Protein AF-0000000077516477 (afdb_homodimer)

Secondary structure (DSSP, 8-state):
--TTSGGGSHHHHHHHHT---------SS----HHHHHHHHHHHHHIIIIIHHHHHHHHHTT---HHHHHHHHHTT-SSTTS-GGGT-----HHHHHHHHHHHHHH-HHHHHHHHHHHHHHHHHHHHS-HHHHHHHHHHHHTTSS-EEEE---TT--S-TT----EEEEETTEEEEEEEEEEEETTTT-SEEEEEEEETTSPSGGGGEEEEEEETT-TTEEEEEEPP-SS-TTS-EEEEEEEEEEE--B--/-GGGSTTSHHHHHHHHHTT--------SS----HHHHHHHHHHHHHIIIIIHHHHHHHHHTT---HHHHHHHHHTT-SSTTS-GGGT-----HHHHHHHHHHHHHH-HHHHHHHHHHHHHHHHHHHHS-HHHHHHHHHHHHTTSS-EEEE---TT--S-TT----EEEEETTEEEEEEEEEEEETTTT-SEEEEEEEETTSPSGGGGEEEEEEETT-TTEEEEEEPP-SS-TTS-EEEEEEEEEEE--B--

pLDDT: mean 80.36, std 23.11, range [19.2, 98.5]

Solvent-accessible surface area (backbone atoms only — not comparable to full-atom values): 25625 Å² total; per-residue (Å²): 136,79,86,77,71,74,83,67,62,74,67,57,60,66,63,55,77,68,60,87,76,79,75,73,67,84,54,92,63,78,62,64,23,29,60,47,46,35,48,35,43,54,28,36,52,45,12,58,69,69,29,38,83,44,36,66,59,26,42,75,68,47,37,60,63,56,70,57,42,32,57,40,12,75,74,34,60,23,14,34,60,20,59,54,92,40,50,20,54,59,43,50,66,68,50,44,51,49,30,43,53,31,28,29,73,19,30,35,42,49,30,51,50,49,50,49,27,26,49,49,44,33,49,39,65,70,48,29,51,70,69,54,30,66,70,46,34,47,43,31,13,32,38,76,38,32,44,22,62,36,71,47,39,81,77,60,53,95,60,33,47,56,64,73,24,31,30,39,83,50,95,78,29,28,39,26,38,38,52,32,29,72,21,52,34,40,94,71,32,43,36,33,44,33,55,29,21,38,67,87,39,55,77,46,15,82,14,30,39,36,33,59,43,52,67,83,40,72,36,53,48,69,54,67,76,57,90,64,99,58,50,35,27,42,44,20,18,38,35,39,33,51,71,18,73,41,66,53,64,38,84,132,82,82,73,68,76,76,65,61,71,67,58,59,65,57,55,72,59,55,76,60,68,80,74,66,82,52,93,62,74,58,64,25,29,62,46,46,35,48,36,44,53,28,35,54,44,12,58,69,68,29,37,82,43,36,66,58,26,42,75,68,45,37,60,62,56,69,57,41,30,55,40,12,75,74,36,60,23,14,32,60,19,60,53,91,40,52,20,55,60,42,51,66,66,50,45,50,48,30,42,52,31,28,28,73,18,31,35,43,48,29,50,50,49,52,48,28,26,49,50,44,33,50,40,64,71,50,30,49,70,68,55,31,68,69,44,34,46,42,31,15,30,38,74,38,33,43,24,62,38,71,46,38,81,77,61,54,94,61,32,47,56,64,73,22,30,30,37,82,51,95,79,30,28,39,26,38,39,52,32,29,73,21,52,34,40,93,70,32,43,36,34,44,32,54,30,21,39,66,87,39,54,78,46,15,80,14,32,41,36,33,59,44,52,66,81,41,71,37,53,48,70,53,66,76,56,89,61,101,58,51,37,27,43,43,18,18,37,35,40,32,50,72,18,72,40,65,54,64,38,88

Foldseek 3Di:
DPPPPDPPPPLPVVVPVVDDDDPPPVDPPVCCDVVLVVLLVVLLVLLVPLFQVCQVVCWVVLAQCLVSLLVVLVVQLQAACADPVLSHVNDDVVSNVSSLVSNVVSPVLNSVQSVQSNVVLRLCRPQADPVSSNVPNNCSSSSVAGEKEFQAAPPCPPPVQDDPWEWEDDPQWTFTFGKTWFIWQPPNHFKYWHKHFYPPADGGDRRIFIAIDGPPFPQKDWADWDDDPGSSNTTITMIGGGRTIGRGGRD/DPPPPPPPPVLPVVVVVCPVVPPPPPDVPVCCDVVLVVLLVVLLVLLVPLFQVCQVVCWVVLAQCLVSLLVVLSVQLLAACADPVLSHVNDDVVSNVSSLVSNVVNPVLNSVQSVQLNVVLRLCRPQADPVSSNVPNNCSSSSVAGEKEFQAAPPCPPPVQDDPWEWEDDPQWTFTFGKTWFIWQPPNHFKYWHKHFYPPADGGPRRIFIAIDGPPFPQKDWADWDDDPGSSNTTITMIGGGRTIGRGGRD

Sequence (502 aa):
MAQGVASNLFRAAFRTQLRNSHSYCIRPSLDLDADMVEVQKVAHEFAKKEMYPHMAEWDQKEHFPTDMMRKAGELGFGAIYCKPEHGGSDLTRLHASVIFEQLAAGCCSTAAYMSIHNMCAWMLDTYASEQLKEKFLPRIATFEDLCSYCLTEPDAGSDAANLRTTARKEKDYYVVNGSKAFISGAGASKHYVVMVRRDDGQPGAKGIFCLLIHDGMQGFSQGKKEQKLGWNTQPTRILTFEDLKVVTIFLMAQGVASNLFRAAFRTQLRNSHSYCIRPSLDLDADMVEVQKVAHEFAKKEMYPHMAEWDQKEHFPTDMMRKAGELGFGAIYCKPEHGGSDLTRLHASVIFEQLAAGCCSTAAYMSIHNMCAWMLDTYASEQLKEKFLPRIATFEDLCSYCLTEPDAGSDAANLRTTARKEKDYYVVNGSKAFISGAGASKHYVVMVRRDDGQPGAKGIFCLLIHDGMQGFSQGKKEQKLGWNTQPTRILTFEDLKVVTIFL

Organism: NCBI:txid2777116

Radius of gyration: 23.09 Å; Cα contacts (8 Å, |Δi|>4): 1021; chains: 2; bounding box: 91×68×52 Å

Structure (mmCIF, N/CA/C/O backbone):
data_AF-0000000077516477-model_v1
#
loop_
_entity.id
_entity.type
_entity.pdbx_description
1 polymer 'Isobutyryl-CoA dehydrogenase, mitochondrial'
#
loop_
_atom_site.group_PDB
_atom_site.id
_atom_site.type_symbol
_atom_site.label_atom_id
_atom_site.label_alt_id
_atom_site.label_comp_id
_atom_site.label_asym_id
_atom_site.label_entity_id
_atom_site.label_seq_id
_atom_site.pdbx_PDB_ins_code
_atom_site.Cartn_x
_atom_site.Cartn_y
_atom_site.Cartn_z
_atom_site.occupancy
_atom_site.B_iso_or_equiv
_atom_site.auth_seq_id
_atom_site.auth_comp_id
_atom_site.auth_asym_id
_atom_site.auth_atom_id
_atom_site.pdbx_PDB_model_num
ATOM 1 N N . MET A 1 1 ? 46.688 -10.867 -16.094 1 20.59 1 MET A N 1
ATOM 2 C CA . MET A 1 1 ? 46.531 -11.727 -14.93 1 20.59 1 MET A CA 1
ATOM 3 C C . MET A 1 1 ? 45.875 -10.969 -13.773 1 20.59 1 MET A C 1
ATOM 5 O O . MET A 1 1 ? 45.125 -11.547 -12.992 1 20.59 1 MET A O 1
ATOM 9 N N . ALA A 1 2 ? 46.375 -9.797 -13.367 1 20.27 2 ALA A N 1
ATOM 10 C CA . ALA A 1 2 ? 46.438 -9.117 -12.078 1 20.27 2 ALA A CA 1
ATOM 11 C C . ALA A 1 2 ? 45.094 -8.453 -11.758 1 20.27 2 ALA A C 1
ATOM 13 O O . ALA A 1 2 ? 44.906 -7.91 -10.664 1 20.27 2 ALA A O 1
ATOM 14 N N . GLN A 1 3 ? 44.344 -8.039 -12.727 1 21.38 3 GLN A N 1
ATOM 15 C CA . GLN A 1 3 ? 43.406 -6.934 -12.633 1 21.38 3 GLN A CA 1
ATOM 16 C C . GLN A 1 3 ? 42.156 -7.352 -11.867 1 21.38 3 GLN A C 1
ATOM 18 O O . GLN A 1 3 ? 41.156 -6.617 -11.844 1 21.38 3 GLN A O 1
ATOM 23 N N . GLY A 1 4 ? 41.969 -8.617 -11.359 1 20.66 4 GLY A N 1
ATOM 24 C CA . GLY A 1 4 ? 40.844 -9.375 -10.828 1 20.66 4 GLY A CA 1
ATOM 25 C C . GLY A 1 4 ? 40.344 -8.844 -9.5 1 20.66 4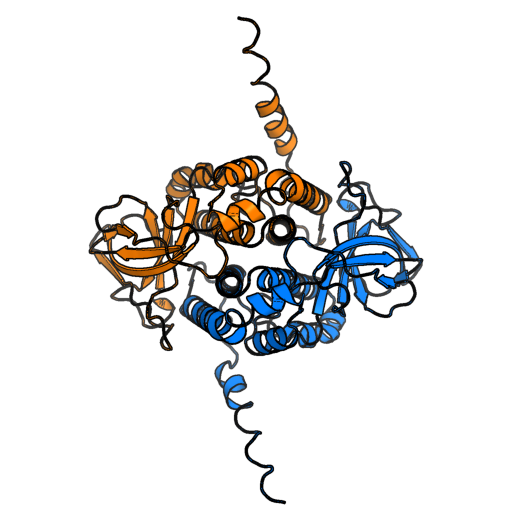 GLY A C 1
ATOM 26 O O . GLY A 1 4 ? 39.375 -9.375 -8.938 1 20.66 4 GLY A O 1
ATOM 27 N N . VAL A 1 5 ? 41.156 -8.102 -8.641 1 24.86 5 VAL A N 1
ATOM 28 C CA . VAL A 1 5 ? 41.031 -7.988 -7.191 1 24.86 5 VAL A CA 1
ATOM 29 C C . VAL A 1 5 ? 39.906 -7.035 -6.824 1 24.86 5 VAL A C 1
ATOM 31 O O . VAL A 1 5 ? 39.469 -6.988 -5.668 1 24.86 5 VAL A O 1
ATOM 34 N N . ALA A 1 6 ? 39.656 -6.008 -7.527 1 22.89 6 ALA A N 1
ATOM 35 C CA . ALA A 1 6 ? 39.062 -4.797 -6.98 1 22.89 6 ALA A CA 1
ATOM 36 C C . ALA A 1 6 ? 37.562 -5.004 -6.711 1 22.89 6 ALA A C 1
ATOM 38 O O . ALA A 1 6 ? 36.938 -4.238 -5.965 1 22.89 6 ALA A O 1
ATOM 39 N N . SER A 1 7 ? 36.875 -5.844 -7.445 1 22.83 7 SER A N 1
ATOM 40 C CA . SER A 1 7 ? 35.438 -5.781 -7.531 1 22.83 7 SER A CA 1
ATOM 41 C C . SER A 1 7 ? 34.781 -6.289 -6.246 1 22.83 7 SER A C 1
ATOM 43 O O . SER A 1 7 ? 33.562 -6.156 -6.066 1 22.83 7 SER A O 1
ATOM 45 N N . ASN A 1 8 ? 35.469 -7.02 -5.273 1 22.89 8 ASN A N 1
ATOM 46 C CA . ASN A 1 8 ? 34.969 -7.867 -4.199 1 22.89 8 ASN A CA 1
ATOM 47 C C . ASN A 1 8 ? 34.594 -7.043 -2.969 1 22.89 8 ASN A C 1
ATOM 49 O O . ASN A 1 8 ? 33.906 -7.543 -2.061 1 22.89 8 ASN A O 1
ATOM 53 N N . LEU A 1 9 ? 35.219 -5.922 -2.664 1 23.38 9 LEU A N 1
ATOM 54 C CA . LEU A 1 9 ? 35.281 -5.297 -1.347 1 23.38 9 LEU A CA 1
ATOM 55 C C . LEU A 1 9 ? 33.969 -4.602 -1.024 1 23.38 9 LEU A C 1
ATOM 57 O O . LEU A 1 9 ? 33.594 -4.461 0.146 1 23.38 9 LEU A O 1
ATOM 61 N N . PHE A 1 10 ? 33.344 -3.992 -1.961 1 21.38 10 PHE A N 1
ATOM 62 C CA . PHE A 1 10 ? 32.219 -3.104 -1.627 1 21.38 10 PHE A CA 1
ATOM 63 C C . PHE A 1 10 ? 31.016 -3.9 -1.15 1 21.38 10 PHE A C 1
ATOM 65 O O . PHE A 1 10 ? 30.062 -3.332 -0.617 1 21.38 10 PHE A O 1
ATOM 72 N N . ARG A 1 11 ? 30.781 -5.188 -1.376 1 25.88 11 ARG A N 1
ATOM 73 C CA . ARG A 1 11 ? 29.672 -6.055 -0.97 1 25.88 11 ARG A CA 1
ATOM 74 C C . ARG A 1 11 ? 29.688 -6.277 0.538 1 25.88 11 ARG A C 1
ATOM 76 O O . ARG A 1 11 ? 28.625 -6.461 1.148 1 25.88 11 ARG A O 1
ATOM 83 N N . ALA A 1 12 ? 30.812 -6.449 1.175 1 25.69 12 ALA A N 1
ATOM 84 C CA . ALA A 1 12 ? 31.016 -6.883 2.557 1 25.69 12 ALA A CA 1
ATOM 85 C C . ALA A 1 12 ? 30.578 -5.797 3.539 1 25.69 12 ALA A C 1
ATOM 87 O O . ALA A 1 12 ? 30 -6.094 4.582 1 25.69 12 ALA A O 1
ATOM 88 N N . ALA A 1 13 ? 30.891 -4.555 3.266 1 24.06 13 ALA A N 1
ATOM 89 C CA . ALA A 1 13 ? 30.75 -3.5 4.266 1 24.06 13 ALA A CA 1
ATOM 90 C C . ALA A 1 13 ? 29.297 -3.148 4.492 1 24.06 13 ALA A C 1
ATOM 92 O O . ALA A 1 13 ? 28.891 -2.828 5.617 1 24.06 13 ALA A O 1
ATOM 93 N N . PHE A 1 14 ? 28.453 -3.145 3.453 1 25.59 14 PHE A N 1
ATOM 94 C CA . PHE A 1 14 ? 27.062 -2.76 3.674 1 25.59 14 PHE A CA 1
ATOM 95 C C . PHE A 1 14 ? 26.312 -3.854 4.418 1 25.59 14 PHE A C 1
ATOM 97 O O . PHE A 1 14 ? 25.344 -3.574 5.133 1 25.59 14 PHE A O 1
ATOM 104 N N . ARG A 1 15 ? 26.609 -5.152 4.402 1 28.39 15 ARG A N 1
ATOM 105 C CA . ARG A 1 15 ? 26.062 -6.262 5.176 1 28.39 15 ARG A CA 1
ATOM 106 C C . ARG A 1 15 ? 26.328 -6.074 6.668 1 28.39 15 ARG A C 1
ATOM 108 O O . ARG A 1 15 ? 25.516 -6.504 7.5 1 28.39 15 ARG A O 1
ATOM 115 N N . THR A 1 16 ? 27.531 -5.695 7.059 1 27.12 16 THR A N 1
ATOM 116 C CA . THR A 1 16 ? 27.938 -5.672 8.461 1 27.12 16 THR A CA 1
ATOM 117 C C . THR A 1 16 ? 27.172 -4.609 9.234 1 27.12 16 THR A C 1
ATOM 119 O O . THR A 1 16 ? 26.875 -4.789 10.414 1 27.12 16 THR A O 1
ATOM 122 N N . GLN A 1 17 ? 27.125 -3.324 8.656 1 26.19 17 GLN A N 1
ATOM 123 C CA . GLN A 1 17 ? 26.641 -2.285 9.555 1 26.19 17 GLN A CA 1
ATOM 124 C C . GLN A 1 17 ? 25.141 -2.438 9.805 1 26.19 17 GLN A C 1
ATOM 126 O O . GLN A 1 17 ? 24.562 -1.713 10.617 1 26.19 17 GLN A O 1
ATOM 131 N N . LEU A 1 18 ? 24.469 -3.076 8.789 1 28.78 18 LEU A N 1
ATOM 132 C CA . LEU A 1 18 ? 23.094 -3.357 9.188 1 28.78 18 LEU A CA 1
ATOM 133 C C . LEU A 1 18 ? 23.047 -4.422 10.273 1 28.78 18 LEU A C 1
ATOM 135 O O . LEU A 1 18 ? 22.125 -5.23 10.32 1 28.78 18 LEU A O 1
ATOM 139 N N . ARG A 1 19 ? 24.172 -4.883 10.914 1 25.25 19 ARG A N 1
ATOM 140 C CA . ARG A 1 19 ? 24.219 -5.867 11.984 1 25.25 19 ARG A CA 1
ATOM 141 C C . ARG A 1 19 ? 22.984 -5.781 12.867 1 25.25 19 ARG A C 1
ATOM 143 O O . ARG A 1 19 ? 22.312 -4.746 12.906 1 25.25 19 ARG A O 1
ATOM 150 N N . ASN A 1 20 ? 22.766 -6.852 13.93 1 23.5 20 ASN A N 1
ATOM 151 C CA . ASN A 1 20 ? 21.828 -7.801 14.523 1 23.5 20 ASN A CA 1
ATOM 152 C C . ASN A 1 20 ? 20.781 -7.098 15.375 1 23.5 20 ASN A C 1
ATOM 154 O O . ASN A 1 20 ? 19.578 -7.359 15.227 1 23.5 20 ASN A O 1
ATOM 158 N N . SER A 1 21 ? 20.984 -6.906 16.859 1 23.55 21 SER A N 1
ATOM 159 C CA . SER A 1 21 ? 20.328 -7.523 18 1 23.55 21 SER A CA 1
ATOM 160 C C . SER A 1 21 ? 19.031 -6.797 18.359 1 23.55 21 SER A C 1
ATOM 162 O O . SER A 1 21 ? 18.312 -7.203 19.266 1 23.55 21 SER A O 1
ATOM 164 N N . HIS A 1 22 ? 18.984 -5.465 18.297 1 22.66 22 HIS A N 1
ATOM 165 C CA . HIS A 1 22 ? 18.078 -4.891 19.297 1 22.66 22 HIS A CA 1
ATOM 166 C C . HIS A 1 22 ? 16.625 -5.211 18.953 1 22.66 22 HIS A C 1
ATOM 168 O O . HIS A 1 22 ? 16.172 -4.98 17.828 1 22.66 22 HIS A O 1
ATOM 174 N N . SER A 1 23 ? 16.062 -6.32 19.469 1 23.2 23 SER A N 1
ATOM 175 C CA . SER A 1 23 ? 14.688 -6.766 19.609 1 23.2 23 SER A CA 1
ATOM 176 C C . SER A 1 23 ? 13.734 -5.586 19.781 1 23.2 23 SER A C 1
ATOM 178 O O . SER A 1 23 ? 13.688 -4.969 20.844 1 23.2 23 SER A O 1
ATOM 180 N N . TYR A 1 24 ? 13.75 -4.68 18.938 1 25.34 24 TYR A N 1
ATOM 181 C CA . TYR A 1 24 ? 12.93 -3.49 19.141 1 25.34 24 TYR A CA 1
ATOM 182 C C . TYR A 1 24 ? 11.477 -3.871 19.391 1 25.34 24 TYR A C 1
ATOM 184 O O . TYR A 1 24 ? 10.773 -4.309 18.484 1 25.34 24 TYR A O 1
ATOM 192 N N . CYS A 1 25 ? 11.188 -4.609 20.5 1 23.08 25 CYS A N 1
ATOM 193 C CA . CYS A 1 25 ? 9.844 -4.68 21.062 1 23.08 25 CYS A CA 1
ATOM 194 C C . CYS A 1 25 ? 9.086 -3.375 20.844 1 23.08 25 CYS A C 1
ATOM 196 O O . CYS A 1 25 ? 9.625 -2.295 21.094 1 23.08 25 CYS A O 1
ATOM 198 N N . ILE A 1 26 ? 8.164 -3.482 20.031 1 26.73 26 ILE A N 1
ATOM 199 C CA . ILE A 1 26 ? 7.246 -2.383 19.734 1 26.73 26 ILE A CA 1
ATOM 200 C C . ILE A 1 26 ? 6.824 -1.698 21.031 1 26.73 26 ILE A C 1
ATOM 202 O O . ILE A 1 26 ? 6.105 -2.283 21.844 1 26.73 26 ILE A O 1
ATOM 206 N N . ARG A 1 27 ? 7.633 -1.222 21.891 1 29.73 27 ARG A N 1
ATOM 207 C CA . ARG A 1 27 ? 7.121 -0.396 22.984 1 29.73 27 ARG A CA 1
ATOM 208 C C . ARG A 1 27 ? 6.102 0.618 22.469 1 29.73 27 ARG A C 1
ATO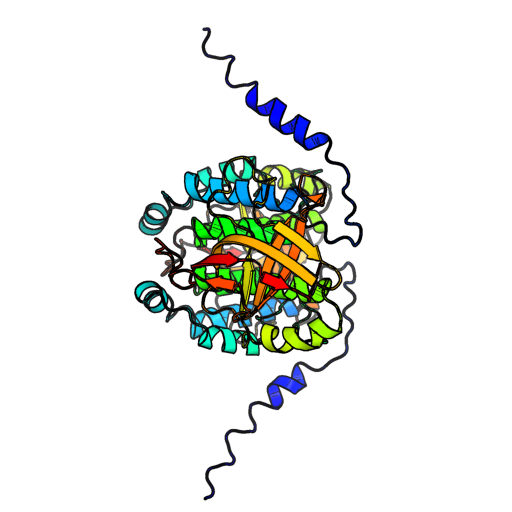M 210 O O . ARG A 1 27 ? 6.277 1.191 21.391 1 29.73 27 ARG A O 1
ATOM 217 N N . PRO A 1 28 ? 4.953 0.794 23.047 1 31.58 28 PRO A N 1
ATOM 218 C CA . PRO A 1 28 ? 3.809 1.685 22.828 1 31.58 28 PRO A CA 1
ATOM 219 C C . PRO A 1 28 ? 4.223 3.049 22.281 1 31.58 28 PRO A C 1
ATOM 221 O O . PRO A 1 28 ? 3.381 3.939 22.141 1 31.58 28 PRO A O 1
ATOM 224 N N . SER A 1 29 ? 5.469 3.463 22.484 1 33.97 29 SER A N 1
ATOM 225 C CA . SER A 1 29 ? 5.938 4.746 21.969 1 33.97 29 SER A CA 1
ATOM 226 C C . SER A 1 29 ? 6.004 4.734 20.438 1 33.97 29 SER A C 1
ATOM 228 O O . SER A 1 29 ? 6.66 3.877 19.859 1 33.97 29 SER A O 1
ATOM 230 N N . LEU A 1 30 ? 5.004 4.914 19.656 1 41.09 30 LEU A N 1
ATOM 231 C CA . LEU A 1 30 ? 5.07 5.156 18.219 1 41.09 30 LEU A CA 1
ATOM 232 C C . LEU A 1 30 ? 6.453 5.656 17.812 1 41.09 30 LEU A C 1
ATOM 234 O O . LEU A 1 30 ? 6.734 6.852 17.906 1 41.09 30 LEU A O 1
ATOM 238 N N . ASP A 1 31 ? 7.461 5.129 18.094 1 40.31 31 ASP A N 1
ATOM 239 C CA . ASP A 1 31 ? 8.836 5.395 17.688 1 40.31 31 ASP A CA 1
ATOM 240 C C . ASP A 1 31 ? 8.945 5.539 16.172 1 40.31 31 ASP A C 1
ATOM 242 O O . ASP A 1 31 ? 9.352 4.602 15.484 1 40.31 31 ASP A O 1
ATOM 246 N N . LEU A 1 32 ? 7.914 6.008 15.492 1 50.44 32 LEU A N 1
ATOM 247 C CA . LEU A 1 32 ? 8.188 6.535 14.164 1 50.44 32 LEU A CA 1
ATOM 248 C C . LEU A 1 32 ? 9.609 7.09 14.078 1 50.44 32 LEU A C 1
ATOM 250 O O . LEU A 1 32 ? 9.836 8.258 14.391 1 50.44 32 LEU A O 1
ATOM 254 N N . ASP A 1 33 ? 10.617 6.223 14.594 1 53.38 33 ASP A N 1
ATOM 255 C CA . ASP A 1 33 ? 12.023 6.379 14.945 1 53.38 33 ASP A CA 1
ATOM 256 C C . ASP A 1 33 ? 12.852 6.816 13.734 1 53.38 33 ASP A C 1
ATOM 258 O O . ASP A 1 33 ? 12.336 6.887 12.617 1 53.38 33 ASP A O 1
ATOM 262 N N . ALA A 1 34 ? 14 7.324 14.016 1 59.09 34 ALA A N 1
ATOM 263 C CA . ALA A 1 34 ? 15.148 7.586 13.148 1 59.09 34 ALA A CA 1
ATOM 264 C C . ALA A 1 34 ? 15.188 6.605 11.984 1 59.09 34 ALA A C 1
ATOM 266 O O . ALA A 1 34 ? 15.547 6.977 10.859 1 59.09 34 ALA A O 1
ATOM 267 N N . ASP A 1 35 ? 14.461 5.637 12.227 1 72.69 35 ASP A N 1
ATOM 268 C CA . ASP A 1 35 ? 14.484 4.586 11.211 1 72.69 35 ASP A CA 1
ATOM 269 C C . ASP A 1 35 ? 13.508 4.891 10.078 1 72.69 35 ASP A C 1
ATOM 271 O O . ASP A 1 35 ? 13.812 4.66 8.906 1 72.69 35 ASP A O 1
ATOM 275 N N . MET A 1 36 ? 12.43 5.656 10.367 1 79.5 36 MET A N 1
ATOM 276 C CA . MET A 1 36 ? 11.438 5.973 9.344 1 79.5 36 MET A CA 1
ATOM 277 C C . MET A 1 36 ? 11.969 7.008 8.367 1 79.5 36 MET A C 1
ATOM 279 O O . MET A 1 36 ? 11.82 6.859 7.152 1 79.5 36 MET A O 1
ATOM 283 N N . VAL A 1 37 ? 12.547 7.973 8.93 1 75.75 37 VAL A N 1
ATOM 284 C CA . VAL A 1 37 ? 13.086 9.047 8.102 1 75.75 37 VAL A CA 1
ATOM 285 C C . VAL A 1 37 ? 14.188 8.5 7.199 1 75.75 37 VAL A C 1
ATOM 287 O O . VAL A 1 37 ? 14.258 8.844 6.02 1 75.75 37 VAL A O 1
ATOM 290 N N . GLU A 1 38 ? 15.031 7.727 7.766 1 80.19 38 GLU A N 1
ATOM 291 C CA . GLU A 1 38 ? 16.125 7.145 6.984 1 80.19 38 GLU A CA 1
ATOM 292 C C . GLU A 1 38 ? 15.586 6.277 5.852 1 80.19 38 GLU A C 1
ATOM 294 O O . GLU A 1 38 ? 16.062 6.367 4.715 1 80.19 38 GLU A O 1
ATOM 299 N N . VAL A 1 39 ? 14.672 5.488 6.133 1 85.88 39 VAL A N 1
ATOM 300 C CA . VAL A 1 39 ? 14.117 4.598 5.121 1 85.88 39 VAL A CA 1
ATOM 301 C C . VAL A 1 39 ? 13.414 5.414 4.039 1 85.88 39 VAL A C 1
ATOM 303 O O . VAL A 1 39 ? 13.5 5.082 2.852 1 85.88 39 VAL A O 1
ATOM 306 N N . GLN A 1 40 ? 12.734 6.41 4.441 1 86.25 40 GLN A N 1
ATOM 307 C CA . GLN A 1 40 ? 12.078 7.297 3.48 1 86.25 40 GLN A CA 1
ATOM 308 C C . GLN A 1 40 ? 13.102 7.906 2.52 1 86.25 40 GLN A C 1
ATOM 310 O O . GLN A 1 40 ? 12.867 7.953 1.31 1 86.25 40 GLN A O 1
ATOM 315 N N . LYS A 1 41 ? 14.141 8.344 3.031 1 84.31 41 LYS A N 1
ATOM 316 C CA . LYS A 1 41 ? 15.18 8.969 2.221 1 84.31 41 LYS A CA 1
ATOM 317 C C . LYS A 1 41 ? 15.773 7.973 1.224 1 84.31 41 LYS A C 1
ATOM 319 O O . LYS A 1 41 ? 15.984 8.312 0.056 1 84.31 41 LYS A O 1
ATOM 324 N N . VAL A 1 42 ? 16.094 6.887 1.725 1 89.69 42 VAL A N 1
ATOM 325 C CA . VAL A 1 42 ? 16.672 5.855 0.864 1 89.69 42 VAL A CA 1
ATOM 326 C C . VAL A 1 42 ? 15.703 5.543 -0.276 1 89.69 42 VAL A C 1
ATOM 328 O O . VAL A 1 42 ? 16.109 5.465 -1.438 1 89.69 42 VAL A O 1
ATOM 331 N N . ALA A 1 43 ? 14.461 5.426 0.065 1 93.06 43 ALA A N 1
ATOM 332 C CA . ALA A 1 43 ? 13.453 5.129 -0.948 1 93.06 43 ALA A CA 1
ATOM 333 C C . ALA A 1 43 ? 13.312 6.285 -1.937 1 93.06 43 ALA A C 1
ATOM 335 O O . ALA A 1 43 ? 13.195 6.062 -3.145 1 93.06 43 ALA A O 1
ATOM 336 N N . HIS A 1 44 ? 13.328 7.469 -1.429 1 89.12 44 HIS A N 1
ATOM 337 C CA . HIS A 1 44 ? 13.227 8.648 -2.275 1 89.12 44 HIS A CA 1
ATOM 338 C C . HIS A 1 44 ? 14.391 8.719 -3.26 1 89.12 44 HIS A C 1
ATOM 340 O O . HIS A 1 44 ? 14.188 8.938 -4.457 1 89.12 44 HIS A O 1
ATOM 346 N N . GLU A 1 45 ? 15.562 8.594 -2.74 1 90.62 45 GLU A N 1
ATOM 347 C CA . GLU A 1 45 ? 16.75 8.664 -3.584 1 90.62 45 GLU A CA 1
ATOM 348 C C . GLU A 1 45 ? 16.766 7.539 -4.617 1 90.62 45 GLU A C 1
ATOM 350 O O . GLU A 1 45 ? 17.141 7.754 -5.77 1 90.62 45 GLU A O 1
ATOM 355 N N . PHE A 1 46 ? 16.422 6.402 -4.207 1 95.12 46 PHE A N 1
ATOM 356 C CA . PHE A 1 46 ? 16.344 5.277 -5.129 1 95.12 46 PHE A CA 1
ATOM 357 C C . PHE A 1 46 ? 15.352 5.57 -6.25 1 95.12 46 PHE A C 1
ATOM 359 O O . PHE A 1 46 ? 15.664 5.363 -7.426 1 95.12 46 PHE A O 1
ATOM 366 N N . ALA A 1 47 ? 14.164 6.074 -5.891 1 93.25 47 ALA A N 1
ATOM 367 C CA . ALA A 1 47 ? 13.133 6.395 -6.875 1 93.25 47 ALA A CA 1
ATOM 368 C C . ALA A 1 47 ? 13.625 7.445 -7.863 1 93.25 47 ALA A C 1
ATOM 370 O O . ALA A 1 47 ? 13.43 7.309 -9.078 1 93.25 47 ALA A O 1
ATOM 371 N N . LYS A 1 48 ? 14.227 8.398 -7.352 1 90 48 LYS A N 1
ATOM 372 C CA . LYS A 1 48 ? 14.727 9.508 -8.148 1 90 48 LYS A CA 1
ATOM 373 C C . LYS A 1 48 ? 15.805 9.055 -9.125 1 90 48 LYS A C 1
ATOM 375 O O . LYS A 1 48 ? 15.836 9.492 -10.281 1 90 48 LYS A O 1
ATOM 380 N N . LYS A 1 49 ? 16.641 8.148 -8.703 1 94.56 49 LYS A N 1
ATOM 381 C CA . LYS A 1 49 ? 17.812 7.77 -9.484 1 94.56 49 LYS A CA 1
ATOM 382 C C . LYS A 1 49 ? 17.516 6.57 -10.383 1 94.56 49 LYS A C 1
ATOM 384 O O . LYS A 1 49 ? 17.938 6.527 -11.539 1 94.56 49 LYS A O 1
ATOM 389 N N . GLU A 1 50 ? 16.734 5.633 -9.852 1 97.12 50 GLU A N 1
ATOM 390 C CA . GLU A 1 50 ? 16.641 4.344 -10.523 1 97.12 50 GLU A CA 1
ATOM 391 C C . GLU A 1 50 ? 15.297 4.184 -11.227 1 97.12 50 GLU A C 1
ATOM 393 O O . GLU A 1 50 ? 15.141 3.324 -12.094 1 97.12 50 GLU A O 1
ATOM 398 N N . MET A 1 51 ? 14.336 5.016 -10.867 1 95.12 51 MET A N 1
ATOM 399 C CA . MET A 1 51 ? 13 4.816 -11.414 1 95.12 51 MET A CA 1
ATOM 400 C C . MET A 1 51 ? 12.578 6.008 -12.273 1 95.12 51 MET A C 1
ATOM 402 O O . MET A 1 51 ? 12.383 5.867 -13.477 1 95.12 51 MET A O 1
ATOM 406 N N . TYR A 1 52 ? 12.617 7.102 -11.766 1 90.12 52 TYR A N 1
ATOM 407 C CA . TYR A 1 52 ? 12.039 8.312 -12.344 1 90.12 52 TYR A CA 1
ATOM 408 C C . TYR A 1 52 ? 12.594 8.57 -13.742 1 90.12 52 TYR A C 1
ATOM 410 O O . TYR A 1 52 ? 11.836 8.812 -14.688 1 90.12 52 TYR A O 1
ATOM 418 N N . PRO A 1 53 ? 13.906 8.477 -13.945 1 93.06 53 PRO A N 1
ATOM 419 C CA . PRO A 1 53 ? 14.453 8.797 -15.266 1 93.06 53 PRO A CA 1
ATOM 420 C C . PRO A 1 53 ? 14.023 7.805 -16.344 1 93.06 53 PRO A C 1
ATOM 422 O O . PRO A 1 53 ? 14.125 8.102 -17.531 1 93.06 53 PRO A O 1
ATOM 425 N N . HIS A 1 54 ? 13.516 6.684 -15.906 1 94.38 54 HIS A N 1
ATOM 426 C CA . HIS A 1 54 ? 13.289 5.605 -16.859 1 94.38 54 HIS A CA 1
ATOM 427 C C . HIS A 1 54 ? 11.797 5.324 -17.031 1 94.38 54 HIS A C 1
ATOM 429 O O . HIS A 1 54 ? 11.391 4.633 -17.969 1 94.38 54 HIS A O 1
ATOM 435 N N . MET A 1 55 ? 11.023 5.887 -16.219 1 88.38 55 MET A N 1
ATOM 436 C CA . MET A 1 55 ? 9.617 5.496 -16.109 1 88.38 55 MET A CA 1
ATOM 437 C C . MET A 1 55 ? 8.883 5.738 -17.422 1 88.38 55 MET A C 1
ATOM 439 O O . MET A 1 55 ? 8.039 4.934 -17.812 1 88.38 55 MET A O 1
ATOM 443 N N . ALA A 1 56 ? 9.102 6.809 -18.078 1 85.56 56 ALA A N 1
ATOM 444 C CA . ALA A 1 56 ? 8.43 7.121 -19.344 1 85.56 56 ALA A CA 1
ATOM 445 C C . ALA A 1 56 ? 8.758 6.074 -20.406 1 85.56 56 ALA A C 1
ATOM 447 O O . ALA A 1 56 ? 7.859 5.609 -21.109 1 85.56 56 ALA A O 1
ATOM 448 N N . GLU A 1 57 ? 10 5.793 -20.484 1 90.69 57 GLU A N 1
ATOM 449 C CA . GLU A 1 57 ? 10.43 4.781 -21.453 1 90.69 57 GLU A CA 1
ATOM 450 C C . GLU A 1 57 ? 9.844 3.414 -21.109 1 90.69 57 GLU A C 1
ATOM 452 O O . GLU A 1 57 ? 9.438 2.666 -22 1 90.69 57 GLU A O 1
ATOM 457 N N . TRP A 1 58 ? 9.867 3.041 -19.844 1 91.81 58 TRP A N 1
ATOM 458 C CA . TRP A 1 58 ? 9.281 1.776 -19.422 1 91.81 58 TRP A CA 1
ATOM 459 C C . TRP A 1 58 ? 7.82 1.681 -19.859 1 91.81 58 TRP A C 1
ATOM 461 O O . TRP A 1 58 ? 7.375 0.634 -20.328 1 91.81 58 TRP A O 1
ATOM 471 N N . ASP A 1 59 ? 7.109 2.729 -19.672 1 83.56 59 ASP A N 1
ATOM 472 C CA . ASP A 1 59 ? 5.691 2.754 -20.016 1 83.56 59 ASP A CA 1
ATOM 473 C C . ASP A 1 59 ? 5.492 2.617 -21.531 1 83.56 59 ASP A C 1
ATOM 475 O O . ASP A 1 59 ? 4.66 1.826 -21.984 1 83.56 59 ASP A O 1
ATOM 479 N N . GLN A 1 60 ? 6.215 3.391 -22.25 1 84.88 60 GLN A N 1
ATOM 480 C CA . GLN A 1 60 ? 6.105 3.393 -23.703 1 84.88 60 GLN A CA 1
ATOM 481 C C . GLN A 1 60 ? 6.43 2.018 -24.281 1 84.88 60 GLN A C 1
ATOM 483 O O . GLN A 1 60 ? 5.742 1.542 -25.203 1 84.88 60 GLN A O 1
ATOM 488 N N . LYS A 1 61 ? 7.43 1.364 -23.766 1 90.75 61 LYS A N 1
ATOM 489 C CA . LYS A 1 61 ? 7.895 0.087 -24.297 1 90.75 61 LYS A CA 1
ATOM 490 C C . LYS A 1 61 ? 7.246 -1.084 -23.562 1 90.75 61 LYS A C 1
ATOM 492 O O . LYS A 1 61 ? 7.578 -2.244 -23.828 1 90.75 61 LYS A O 1
ATOM 497 N N . GLU A 1 62 ? 6.391 -0.786 -22.562 1 89.75 62 GLU A N 1
ATOM 498 C CA . GLU A 1 62 ? 5.758 -1.806 -21.734 1 89.75 62 GLU A CA 1
ATOM 499 C C . GLU A 1 62 ? 6.801 -2.713 -21.094 1 89.75 62 GLU A C 1
ATOM 501 O O . GLU A 1 62 ? 6.668 -3.939 -21.109 1 89.75 62 GLU A O 1
ATOM 506 N N . HIS A 1 63 ? 7.848 -2.064 -20.625 1 93 63 HIS A N 1
ATOM 507 C CA . HIS A 1 63 ? 8.969 -2.773 -20.016 1 93 63 HIS A CA 1
ATOM 508 C C . HIS A 1 63 ? 8.727 -3.025 -18.531 1 93 63 HIS A C 1
ATOM 510 O O . HIS A 1 63 ? 8.344 -2.113 -17.797 1 93 63 HIS A O 1
ATOM 516 N N . PHE A 1 64 ? 8.859 -4.305 -18.172 1 95.12 64 PHE A N 1
ATOM 517 C CA . PHE A 1 64 ? 8.82 -4.695 -16.766 1 95.12 64 PHE A CA 1
ATOM 518 C C . PHE A 1 64 ? 10.219 -4.688 -16.172 1 95.12 64 PHE A C 1
ATOM 520 O O . PHE A 1 64 ? 11.016 -5.59 -16.422 1 95.12 64 PHE A O 1
ATOM 527 N N . PRO A 1 65 ? 10.531 -3.703 -15.258 1 96.81 65 PRO A N 1
ATOM 528 C CA . PRO A 1 65 ? 11.93 -3.461 -14.898 1 96.81 65 PRO A CA 1
ATOM 529 C C . PRO A 1 65 ? 12.398 -4.344 -13.742 1 96.81 65 PRO A C 1
ATOM 531 O O . PRO A 1 65 ? 12.727 -3.836 -12.664 1 96.81 65 PRO A O 1
ATOM 534 N N . THR A 1 66 ? 12.648 -5.609 -14.047 1 97.25 66 THR A N 1
ATOM 535 C CA . THR A 1 66 ? 13.023 -6.578 -13.023 1 97.25 66 THR A CA 1
ATOM 536 C C . THR A 1 66 ? 14.438 -6.309 -12.523 1 97.25 66 THR A C 1
ATOM 538 O O . THR A 1 66 ? 14.75 -6.57 -11.359 1 97.25 66 THR A O 1
ATOM 541 N N . ASP A 1 67 ? 15.266 -5.781 -13.391 1 97.56 67 ASP A N 1
ATOM 542 C CA . ASP A 1 67 ? 16.609 -5.426 -12.961 1 97.56 67 ASP A CA 1
ATOM 543 C C . ASP A 1 67 ? 16.578 -4.336 -11.891 1 97.56 67 ASP A C 1
ATOM 545 O O . ASP A 1 67 ? 17.297 -4.418 -10.891 1 97.56 67 ASP A O 1
ATOM 549 N N . MET A 1 68 ? 15.797 -3.359 -12.195 1 97.88 68 MET A N 1
ATOM 550 C CA . MET A 1 68 ? 15.617 -2.297 -11.211 1 97.88 68 MET A CA 1
ATOM 551 C C . MET A 1 68 ? 15.055 -2.855 -9.906 1 97.88 68 MET A C 1
ATOM 553 O O . MET A 1 68 ? 15.477 -2.445 -8.82 1 97.88 68 MET A O 1
ATOM 557 N N . MET A 1 69 ? 14.172 -3.82 -9.938 1 98.12 69 MET A N 1
ATOM 558 C CA . MET A 1 69 ? 13.586 -4.41 -8.742 1 98.12 69 MET A CA 1
ATOM 559 C C . MET A 1 69 ? 14.633 -5.172 -7.938 1 98.12 69 MET A C 1
ATOM 561 O O . MET A 1 69 ? 14.617 -5.148 -6.707 1 98.12 69 MET A O 1
ATOM 565 N N . ARG A 1 70 ? 15.516 -5.789 -8.633 1 98.12 70 ARG A N 1
ATOM 566 C CA . ARG A 1 70 ? 16.594 -6.496 -7.934 1 98.12 70 ARG A CA 1
ATOM 567 C C . ARG A 1 70 ? 17.484 -5.523 -7.176 1 98.12 70 ARG A C 1
ATOM 569 O O . ARG A 1 70 ? 17.938 -5.82 -6.066 1 98.12 70 ARG A O 1
ATOM 576 N N . LYS A 1 71 ? 17.734 -4.379 -7.766 1 98.25 71 LYS A N 1
ATOM 577 C CA . LYS A 1 71 ? 18.453 -3.338 -7.043 1 98.25 71 LYS A CA 1
ATOM 578 C C . LYS A 1 71 ? 17.688 -2.902 -5.797 1 98.25 71 LYS A C 1
ATOM 580 O O . LYS A 1 71 ? 18.297 -2.668 -4.746 1 98.25 71 LYS A O 1
ATOM 585 N N . ALA A 1 72 ? 16.359 -2.787 -5.93 1 98.31 72 ALA A N 1
ATOM 586 C CA . ALA A 1 72 ? 15.523 -2.463 -4.777 1 98.31 72 ALA A CA 1
ATOM 587 C C . ALA A 1 72 ? 15.617 -3.547 -3.705 1 98.31 72 ALA A C 1
ATOM 589 O O . ALA A 1 72 ? 15.586 -3.25 -2.51 1 98.31 72 ALA A O 1
ATOM 590 N N . GLY A 1 73 ? 15.703 -4.793 -4.18 1 98.06 73 GLY A N 1
ATOM 591 C CA . GLY A 1 73 ? 15.859 -5.914 -3.264 1 98.06 73 GLY A CA 1
ATOM 592 C C . GLY A 1 73 ? 17.125 -5.82 -2.42 1 98.06 73 GLY A C 1
ATOM 593 O O . GLY A 1 73 ? 17.109 -6.199 -1.247 1 98.06 73 GLY A O 1
ATOM 594 N N . GLU A 1 74 ? 18.172 -5.266 -2.998 1 96.75 74 GLU A N 1
ATOM 595 C CA . GLU A 1 74 ? 19.422 -5.074 -2.277 1 96.75 74 GLU A CA 1
ATOM 596 C C . GLU A 1 74 ? 19.266 -4.066 -1.146 1 96.75 74 GLU A C 1
ATOM 598 O O . GLU A 1 74 ? 19.984 -4.117 -0.15 1 96.75 74 GLU A O 1
ATOM 603 N N . LEU A 1 75 ? 18.297 -3.242 -1.307 1 96.19 75 LEU A N 1
ATOM 604 C CA . LEU A 1 75 ? 18.031 -2.232 -0.289 1 96.19 75 LEU A CA 1
ATOM 605 C C . LEU A 1 75 ? 17.016 -2.74 0.729 1 96.19 75 LEU A C 1
ATOM 607 O O . LEU A 1 75 ? 16.656 -2.027 1.669 1 96.19 75 LEU A O 1
ATOM 611 N N . GLY A 1 76 ? 16.5 -3.908 0.53 1 97 76 GLY A N 1
ATOM 612 C CA . GLY A 1 76 ? 15.555 -4.5 1.465 1 97 76 GLY A CA 1
ATOM 613 C C . GLY A 1 76 ? 14.109 -4.188 1.13 1 97 76 GLY A C 1
ATOM 614 O O . GLY A 1 76 ? 13.227 -4.32 1.98 1 97 76 GLY A O 1
ATOM 615 N N . PHE A 1 77 ? 13.781 -3.85 -0.093 1 97.94 77 PHE A N 1
ATOM 616 C CA . PHE A 1 77 ? 12.438 -3.393 -0.447 1 97.94 77 PHE A CA 1
ATOM 617 C C . PHE A 1 77 ? 11.602 -4.539 -1.002 1 97.94 77 PHE A C 1
ATOM 619 O O . PHE A 1 77 ? 10.453 -4.34 -1.396 1 97.94 77 PHE A O 1
ATOM 626 N N . GLY A 1 78 ? 12.102 -5.766 -0.968 1 98.12 78 GLY A N 1
ATOM 627 C CA . GLY A 1 78 ? 11.375 -6.898 -1.526 1 98.12 78 GLY A CA 1
ATOM 628 C C . GLY A 1 78 ? 10.531 -7.625 -0.502 1 98.12 78 GLY A C 1
ATOM 629 O O . GLY A 1 78 ? 9.586 -8.336 -0.862 1 98.12 78 GLY A O 1
ATOM 630 N N . ALA A 1 79 ? 10.852 -7.5 0.747 1 98.06 79 ALA A N 1
ATOM 631 C CA . ALA A 1 79 ? 10.141 -8.078 1.887 1 98.06 79 ALA A CA 1
ATOM 632 C C . ALA A 1 79 ? 10.258 -7.18 3.117 1 98.06 79 ALA A C 1
ATOM 634 O O . ALA A 1 79 ? 10.797 -7.594 4.145 1 98.06 79 ALA A O 1
ATOM 635 N N . ILE A 1 80 ? 9.578 -6.074 2.992 1 95.75 80 ILE A N 1
ATOM 636 C CA . ILE A 1 80 ? 9.812 -4.957 3.9 1 95.75 80 ILE A CA 1
ATOM 637 C C . ILE A 1 80 ? 9.328 -5.32 5.301 1 95.75 80 ILE A C 1
ATOM 639 O O . ILE A 1 80 ? 10.031 -5.082 6.289 1 95.75 80 ILE A O 1
ATOM 643 N N . TYR A 1 81 ? 8.164 -5.926 5.43 1 92.31 81 TYR A N 1
ATOM 644 C CA . TYR A 1 81 ? 7.562 -6.188 6.734 1 92.31 81 TYR A CA 1
ATOM 645 C C . TYR A 1 81 ? 7.488 -7.684 7.008 1 92.31 81 TYR A C 1
ATOM 647 O O . TYR A 1 81 ? 6.488 -8.172 7.539 1 92.31 81 TYR A O 1
ATOM 655 N N . CYS A 1 82 ? 8.492 -8.383 6.594 1 95.81 82 CYS A N 1
ATOM 656 C CA . CYS A 1 82 ? 8.719 -9.789 6.914 1 95.81 82 CYS A CA 1
ATOM 657 C C . CYS A 1 82 ? 9.852 -9.938 7.922 1 95.81 82 CYS A C 1
ATOM 659 O O . CYS A 1 82 ? 10.664 -9.031 8.086 1 95.81 82 CYS A O 1
ATOM 661 N N . LYS A 1 83 ? 9.906 -11.125 8.555 1 95.25 83 LYS A N 1
ATOM 662 C CA . LYS A 1 83 ? 10.93 -11.406 9.555 1 95.25 83 LYS A CA 1
ATOM 663 C C . LYS A 1 83 ? 12.312 -11.531 8.914 1 95.25 83 LYS A C 1
ATOM 665 O O . LYS A 1 83 ? 12.43 -11.969 7.773 1 95.25 83 LYS A O 1
ATOM 670 N N . PRO A 1 84 ? 13.312 -11.188 9.672 1 95.31 84 PRO A N 1
ATOM 671 C CA . PRO A 1 84 ? 14.656 -11.164 9.102 1 95.31 84 PRO A CA 1
ATOM 672 C C . PRO A 1 84 ? 15.227 -12.562 8.875 1 95.31 84 PRO A C 1
ATOM 674 O O . PRO A 1 84 ? 16.141 -12.734 8.062 1 95.31 84 PRO A O 1
ATOM 677 N N . GLU A 1 85 ? 14.758 -13.531 9.508 1 95.25 85 GLU A N 1
ATOM 678 C CA . GLU A 1 85 ? 15.281 -14.898 9.445 1 95.25 85 GLU A CA 1
ATOM 679 C C . GLU A 1 85 ? 15.352 -15.391 8.008 1 95.25 85 GLU A C 1
ATOM 681 O O . GLU A 1 85 ? 16.25 -16.156 7.652 1 95.25 85 GLU A O 1
ATOM 686 N N . HIS A 1 86 ? 14.422 -14.922 7.238 1 93.94 86 HIS A N 1
ATOM 687 C CA . HIS A 1 86 ? 14.391 -15.414 5.863 1 93.94 86 HIS A CA 1
ATOM 688 C C . HIS A 1 86 ? 14.531 -14.266 4.867 1 93.94 86 HIS A C 1
ATOM 690 O O . HIS A 1 86 ? 13.992 -14.328 3.762 1 93.94 86 HIS A O 1
ATOM 696 N N . GLY A 1 87 ? 15.188 -13.195 5.285 1 95.19 87 GLY A N 1
ATOM 697 C CA . GLY A 1 87 ? 15.547 -12.141 4.348 1 95.19 87 GLY A CA 1
ATOM 698 C C . GLY A 1 87 ? 14.672 -10.914 4.457 1 95.19 87 GLY A C 1
ATOM 699 O O . GLY A 1 87 ? 14.844 -9.945 3.711 1 95.19 87 GLY A O 1
ATOM 700 N N . GLY A 1 88 ? 13.727 -10.883 5.344 1 96.62 88 GLY A N 1
ATOM 701 C CA . GLY A 1 88 ? 12.883 -9.719 5.539 1 96.62 88 GLY A CA 1
ATOM 702 C C . GLY A 1 88 ? 13.617 -8.562 6.195 1 96.62 88 GLY A C 1
ATOM 703 O O . GLY A 1 88 ? 14.664 -8.75 6.812 1 96.62 88 GLY A O 1
ATOM 704 N N . SER A 1 89 ? 13.047 -7.367 6.02 1 95.06 89 SER A N 1
ATOM 7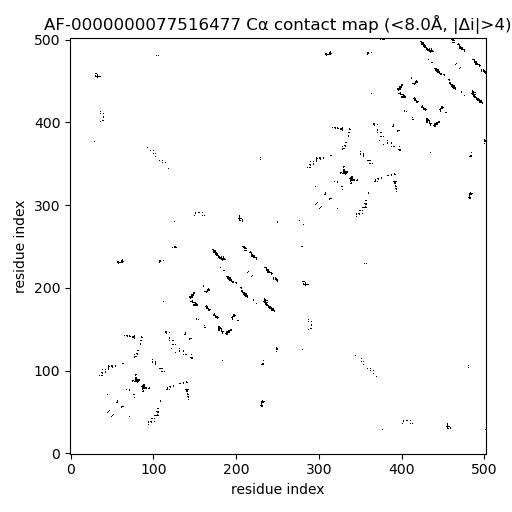05 C CA . SER A 1 89 ? 13.68 -6.172 6.562 1 95.06 89 SER A CA 1
ATOM 706 C C . SER A 1 89 ? 13.188 -5.879 7.977 1 95.06 89 SER A C 1
ATOM 708 O O . SER A 1 89 ? 13.727 -5.004 8.656 1 95.06 89 SER A O 1
ATOM 710 N N . ASP A 1 90 ? 12.188 -6.57 8.406 1 93.62 90 ASP A N 1
ATOM 711 C CA . ASP A 1 90 ? 11.648 -6.461 9.758 1 93.62 90 ASP A CA 1
ATOM 712 C C . ASP A 1 90 ? 11.203 -5.031 10.062 1 93.62 90 ASP A C 1
ATOM 714 O O . ASP A 1 90 ? 11.422 -4.523 11.164 1 93.62 90 ASP A O 1
ATOM 718 N N . LEU A 1 91 ? 10.641 -4.332 9.07 1 88.81 91 LEU A N 1
ATOM 719 C CA . LEU A 1 91 ? 10.039 -3.018 9.242 1 88.81 91 LEU A CA 1
ATOM 720 C C . LEU A 1 91 ? 8.523 -3.129 9.383 1 88.81 91 LEU A C 1
ATOM 722 O O . LEU A 1 91 ? 7.961 -4.215 9.227 1 88.81 91 LEU A O 1
ATOM 726 N N . THR A 1 92 ? 7.957 -2.025 9.75 1 82.81 92 THR A N 1
ATOM 727 C CA . THR A 1 92 ? 6.516 -2.047 9.969 1 82.81 92 THR A CA 1
ATOM 728 C C . THR A 1 92 ? 5.766 -1.732 8.68 1 82.81 92 THR A C 1
ATOM 730 O O . THR A 1 92 ? 6.367 -1.312 7.691 1 82.81 92 THR A O 1
ATOM 733 N N . ARG A 1 93 ? 4.547 -1.925 8.719 1 80.06 93 ARG A N 1
ATOM 734 C CA . ARG A 1 93 ? 3.695 -1.604 7.578 1 80.06 93 ARG A CA 1
ATOM 735 C C . ARG A 1 93 ? 3.68 -0.102 7.312 1 80.06 93 ARG A C 1
ATOM 737 O O . ARG A 1 93 ? 3.537 0.33 6.164 1 80.06 93 ARG A O 1
ATOM 744 N N . LEU A 1 94 ? 3.775 0.688 8.391 1 79.44 94 LEU A N 1
ATOM 745 C CA . LEU A 1 94 ? 3.893 2.129 8.203 1 79.44 94 LEU A CA 1
ATOM 746 C C . LEU A 1 94 ? 5.141 2.471 7.395 1 79.44 94 LEU A C 1
ATOM 748 O O . LEU A 1 94 ? 5.086 3.289 6.477 1 79.44 94 LEU A O 1
ATOM 752 N N . HIS A 1 95 ? 6.215 1.812 7.707 1 85.75 95 HIS A N 1
ATOM 753 C CA . HIS A 1 95 ? 7.426 1.992 6.91 1 85.75 95 HIS A CA 1
ATOM 754 C C . HIS A 1 95 ? 7.172 1.652 5.445 1 85.75 95 HIS A C 1
ATOM 756 O O . HIS A 1 95 ? 7.574 2.4 4.551 1 85.75 95 HIS A O 1
ATOM 762 N N . ALA A 1 96 ? 6.496 0.573 5.289 1 90.94 96 ALA A N 1
ATOM 763 C CA . ALA A 1 96 ? 6.215 0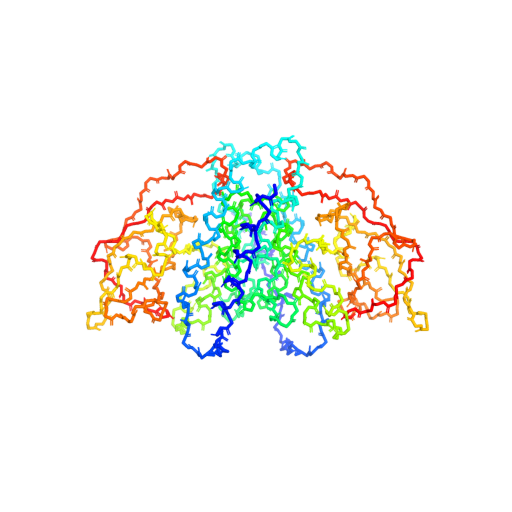.131 3.924 1 90.94 96 ALA A CA 1
ATOM 764 C C . ALA A 1 96 ? 5.395 1.173 3.168 1 90.94 96 ALA A C 1
ATOM 766 O O . ALA A 1 96 ? 5.664 1.455 1.999 1 90.94 96 ALA A O 1
ATOM 767 N N . SER A 1 97 ? 4.484 1.729 3.844 1 85.31 97 SER A N 1
ATOM 768 C CA . SER A 1 97 ? 3.645 2.74 3.211 1 85.31 97 SER A CA 1
ATOM 769 C C . SER A 1 97 ? 4.465 3.945 2.77 1 85.31 97 SER A C 1
ATOM 771 O O . SER A 1 97 ? 4.273 4.469 1.671 1 85.31 97 SER A O 1
ATOM 773 N N . VAL A 1 98 ? 5.297 4.363 3.59 1 84.81 98 VAL A N 1
ATOM 774 C CA . VAL A 1 98 ? 6.148 5.508 3.289 1 84.81 98 VAL A CA 1
ATOM 775 C C . VAL A 1 98 ? 7.09 5.16 2.137 1 84.81 98 VAL A C 1
ATOM 777 O O . VAL A 1 98 ? 7.289 5.965 1.225 1 84.81 98 VAL A O 1
ATOM 780 N N . ILE A 1 99 ? 7.637 3.98 2.207 1 91.88 99 ILE A N 1
ATOM 781 C CA . ILE A 1 99 ? 8.531 3.523 1.147 1 91.88 99 ILE A CA 1
ATOM 782 C C . ILE A 1 99 ? 7.781 3.504 -0.184 1 91.88 99 ILE A C 1
ATOM 784 O O . ILE A 1 99 ? 8.25 4.07 -1.175 1 91.88 99 ILE A O 1
ATOM 788 N N . PHE A 1 100 ? 6.652 2.957 -0.199 1 91 100 PHE A N 1
ATOM 789 C CA . PHE A 1 100 ? 5.898 2.828 -1.44 1 91 100 PHE A CA 1
ATOM 790 C C . PHE A 1 100 ? 5.453 4.195 -1.948 1 91 100 PHE A C 1
ATOM 792 O O . PHE A 1 100 ? 5.371 4.414 -3.158 1 91 100 PHE A O 1
ATOM 799 N N . GLU A 1 101 ? 5.168 5.086 -1.056 1 85.19 101 GLU A N 1
ATOM 800 C CA . GLU A 1 101 ? 4.855 6.449 -1.467 1 85.19 101 GLU A CA 1
ATOM 801 C C . GLU A 1 101 ? 6.008 7.07 -2.254 1 85.19 101 GLU A C 1
ATOM 803 O O . GLU A 1 101 ? 5.793 7.688 -3.297 1 85.19 101 GLU A O 1
ATOM 808 N N . GLN A 1 102 ? 7.176 6.898 -1.729 1 88.81 102 GLN A N 1
ATOM 809 C CA . GLN A 1 102 ? 8.344 7.449 -2.402 1 88.81 102 GLN A CA 1
ATOM 810 C C . GLN A 1 102 ? 8.594 6.746 -3.736 1 88.81 102 GLN A C 1
ATOM 812 O O . GLN A 1 102 ? 8.867 7.402 -4.746 1 88.81 102 GLN A O 1
ATOM 817 N N . LEU A 1 103 ? 8.492 5.457 -3.764 1 93.31 103 LEU A N 1
ATOM 818 C CA . LEU A 1 103 ? 8.703 4.699 -4.992 1 93.31 103 LEU A CA 1
ATOM 819 C C . LEU A 1 103 ? 7.668 5.074 -6.047 1 93.31 103 LEU A C 1
ATOM 821 O O . LEU A 1 103 ? 7.996 5.176 -7.23 1 93.31 103 LEU A O 1
ATOM 825 N N . ALA A 1 104 ? 6.492 5.285 -5.602 1 88.88 104 ALA A N 1
ATOM 826 C CA . ALA A 1 104 ? 5.418 5.645 -6.523 1 88.88 104 ALA A CA 1
ATOM 827 C C . ALA A 1 104 ? 5.68 7 -7.168 1 88.88 104 ALA A C 1
ATOM 829 O O . ALA A 1 104 ? 5.281 7.234 -8.312 1 88.88 104 ALA A O 1
ATOM 830 N N . ALA A 1 105 ? 6.32 7.848 -6.438 1 83.81 105 ALA A N 1
ATOM 831 C CA . ALA A 1 105 ? 6.711 9.133 -7.008 1 83.81 105 ALA A CA 1
ATOM 832 C C . ALA A 1 105 ? 7.672 8.953 -8.18 1 83.81 105 ALA A C 1
ATOM 834 O O . ALA A 1 105 ? 7.742 9.797 -9.07 1 83.81 105 ALA A O 1
ATOM 835 N N . GLY A 1 106 ? 8.383 7.875 -8.18 1 87.25 106 GLY A N 1
ATOM 836 C CA . GLY A 1 106 ? 9.266 7.547 -9.289 1 87.25 106 GLY A CA 1
ATOM 837 C C . GLY A 1 106 ? 8.555 6.887 -10.445 1 87.25 106 GLY A C 1
ATOM 838 O O . GLY A 1 106 ? 8.727 7.285 -11.602 1 87.25 106 GLY A O 1
ATOM 839 N N . CYS A 1 107 ? 7.773 5.914 -10.109 1 89.44 107 CYS A N 1
ATOM 840 C CA . CYS A 1 107 ? 6.961 5.172 -11.062 1 89.44 107 CYS A CA 1
ATOM 841 C C . CYS A 1 107 ? 5.824 4.441 -10.359 1 89.44 107 CYS A C 1
ATOM 843 O O . CYS A 1 107 ? 6.039 3.395 -9.742 1 89.44 107 CYS A O 1
ATOM 845 N N . CYS A 1 108 ? 4.656 4.871 -10.609 1 86.06 108 CYS A N 1
ATOM 846 C CA . CYS A 1 108 ? 3.504 4.441 -9.828 1 86.06 108 CYS A CA 1
ATOM 847 C C . CYS A 1 108 ? 3.162 2.984 -10.109 1 86.06 108 CYS A C 1
ATOM 849 O O . CYS A 1 108 ? 2.953 2.197 -9.188 1 86.06 108 CYS A O 1
ATOM 851 N N . SER A 1 109 ? 3.119 2.621 -11.344 1 87.38 109 SER A N 1
ATOM 852 C CA . SER A 1 109 ? 2.721 1.263 -11.695 1 87.38 109 SER A CA 1
ATOM 853 C C . SER A 1 109 ? 3.73 0.238 -11.195 1 87.38 109 SER A C 1
ATOM 855 O O . SER A 1 109 ? 3.35 -0.817 -10.68 1 87.38 109 SER A O 1
ATOM 857 N N . THR A 1 110 ? 4.988 0.586 -11.305 1 93.31 110 THR A N 1
ATOM 858 C CA . THR A 1 110 ? 6.023 -0.316 -10.812 1 93.31 110 THR A CA 1
ATOM 859 C C . THR A 1 110 ? 5.941 -0.45 -9.289 1 93.31 110 THR A C 1
ATOM 861 O O . THR A 1 110 ? 6.047 -1.555 -8.758 1 93.31 110 THR A O 1
ATOM 864 N N . ALA A 1 111 ? 5.75 0.641 -8.641 1 93.06 111 ALA A N 1
ATOM 865 C CA . ALA A 1 111 ? 5.602 0.632 -7.184 1 93.06 111 ALA A CA 1
ATOM 866 C C . ALA A 1 111 ? 4.398 -0.203 -6.762 1 93.06 111 ALA A C 1
ATOM 868 O O . ALA A 1 111 ? 4.441 -0.899 -5.742 1 93.06 111 ALA A O 1
ATOM 869 N N . ALA A 1 112 ? 3.387 -0.131 -7.562 1 89.5 112 ALA A N 1
ATOM 870 C CA . ALA A 1 112 ? 2.191 -0.922 -7.277 1 89.5 112 ALA A CA 1
ATOM 871 C C . ALA A 1 112 ? 2.506 -2.416 -7.297 1 89.5 112 ALA A C 1
ATOM 873 O O . ALA A 1 112 ? 2.08 -3.158 -6.41 1 89.5 112 ALA A O 1
ATOM 874 N N . TYR A 1 113 ? 3.213 -2.814 -8.25 1 93.19 113 TYR A N 1
ATOM 875 C CA . TYR A 1 113 ? 3.57 -4.227 -8.281 1 93.19 113 TYR A CA 1
ATOM 876 C C . TYR A 1 113 ? 4.449 -4.594 -7.09 1 93.19 113 TYR A C 1
ATOM 878 O O . TYR A 1 113 ? 4.266 -5.648 -6.477 1 93.19 113 TYR A O 1
ATOM 886 N N . MET A 1 114 ? 5.418 -3.754 -6.809 1 96.25 114 MET A N 1
ATOM 887 C CA . MET A 1 114 ? 6.312 -4.039 -5.688 1 96.25 114 MET A CA 1
ATOM 888 C C . MET A 1 114 ? 5.523 -4.199 -4.395 1 96.25 114 MET A C 1
ATOM 890 O O . MET A 1 114 ? 5.887 -5.008 -3.537 1 96.25 114 MET A O 1
ATOM 894 N N . SER A 1 115 ? 4.492 -3.445 -4.316 1 93.06 115 SER A N 1
ATOM 895 C CA . SER A 1 115 ? 3.639 -3.57 -3.139 1 93.06 115 SER A CA 1
ATOM 896 C C . SER A 1 115 ? 2.941 -4.926 -3.102 1 93.06 115 SER A C 1
ATOM 898 O O . SER A 1 115 ? 2.855 -5.559 -2.047 1 93.06 115 SER A O 1
ATOM 900 N N . ILE A 1 116 ? 2.465 -5.398 -4.184 1 91.75 116 ILE A N 1
ATOM 901 C CA . ILE A 1 116 ? 1.805 -6.695 -4.277 1 91.75 116 ILE A CA 1
ATOM 902 C C . ILE A 1 116 ? 2.801 -7.805 -3.947 1 91.75 116 ILE A C 1
ATOM 904 O O . ILE A 1 116 ? 2.467 -8.758 -3.236 1 91.75 116 ILE A O 1
ATOM 908 N N . HIS A 1 117 ? 3.93 -7.648 -4.508 1 96.5 117 HIS A N 1
ATOM 909 C CA . HIS A 1 117 ? 4.996 -8.602 -4.23 1 96.5 117 HIS A CA 1
ATOM 910 C C . HIS A 1 117 ? 5.27 -8.703 -2.732 1 96.5 117 HIS A C 1
ATOM 912 O O . HIS A 1 117 ? 5.418 -9.805 -2.195 1 96.5 117 HIS A O 1
ATOM 918 N N . ASN A 1 118 ? 5.305 -7.598 -2.084 1 95.81 118 ASN A N 1
ATOM 919 C CA . ASN A 1 118 ? 5.543 -7.574 -0.645 1 95.81 118 ASN A CA 1
ATOM 920 C C . ASN A 1 118 ? 4.406 -8.25 0.121 1 95.81 118 ASN A C 1
ATOM 922 O O . ASN A 1 118 ? 4.641 -8.891 1.146 1 95.81 118 ASN A O 1
ATOM 926 N N . MET A 1 119 ? 3.291 -8.086 -0.355 1 91.12 119 MET A N 1
ATOM 927 C CA . MET A 1 119 ? 2.146 -8.758 0.262 1 91.12 119 MET A CA 1
ATOM 928 C C . MET A 1 119 ? 2.289 -10.273 0.175 1 91.12 119 MET A C 1
ATOM 930 O O . MET A 1 119 ? 2.049 -10.977 1.155 1 91.12 119 MET A O 1
ATOM 934 N N . CYS A 1 120 ? 2.635 -10.695 -0.942 1 94.19 120 CYS A N 1
ATOM 935 C CA . CYS A 1 120 ? 2.846 -12.125 -1.115 1 94.19 120 CYS A CA 1
ATOM 936 C C . CYS A 1 120 ? 3.939 -12.633 -0.182 1 94.19 120 CYS A C 1
ATOM 938 O O . CYS A 1 120 ? 3.779 -13.672 0.464 1 94.19 120 CYS A O 1
ATOM 940 N N . ALA A 1 121 ? 5.023 -11.898 -0.129 1 96.38 121 ALA A N 1
ATOM 941 C CA . AL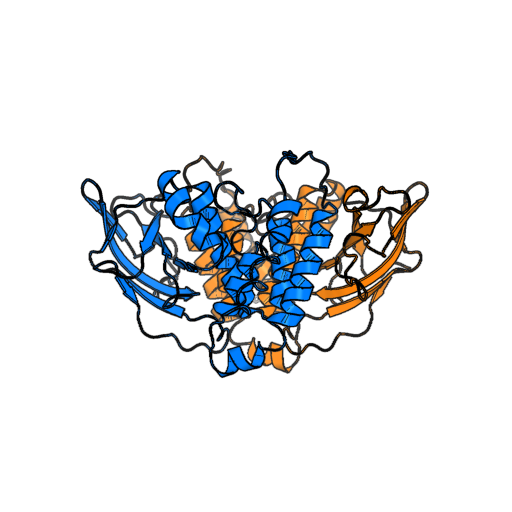A A 1 121 ? 6.109 -12.266 0.777 1 96.38 121 ALA A CA 1
ATOM 942 C C . ALA A 1 121 ? 5.617 -12.352 2.219 1 96.38 121 ALA A C 1
ATOM 944 O O . ALA A 1 121 ? 5.949 -13.297 2.941 1 96.38 121 ALA A O 1
ATOM 945 N N . TRP A 1 122 ? 4.852 -11.445 2.568 1 92.94 122 TRP A N 1
ATOM 946 C CA . TRP A 1 122 ? 4.309 -11.406 3.924 1 92.94 122 TRP A CA 1
ATOM 947 C C . TRP A 1 122 ? 3.406 -12.602 4.184 1 92.94 122 TRP A C 1
ATOM 949 O O . TRP A 1 122 ? 3.465 -13.211 5.258 1 92.94 122 TRP A O 1
ATOM 959 N N . MET A 1 123 ? 2.578 -12.93 3.252 1 89.56 123 MET A N 1
ATOM 960 C CA . MET A 1 123 ? 1.685 -14.07 3.412 1 89.56 123 MET A CA 1
ATOM 961 C C . MET A 1 123 ? 2.479 -15.352 3.643 1 89.56 123 MET A C 1
ATOM 963 O O . MET A 1 123 ? 2.143 -16.141 4.523 1 89.56 123 MET A O 1
ATOM 967 N N . LEU A 1 124 ? 3.49 -15.469 2.896 1 93.19 124 LEU A N 1
ATOM 968 C CA . LEU A 1 124 ? 4.344 -16.641 3.078 1 93.19 124 LEU A CA 1
ATOM 969 C C . LEU A 1 124 ? 5.02 -16.609 4.449 1 93.19 124 LEU A C 1
ATOM 971 O O . LEU A 1 124 ? 5.031 -17.609 5.16 1 93.19 124 LEU A O 1
ATOM 975 N N . ASP A 1 125 ? 5.504 -15.516 4.789 1 94 125 ASP A N 1
ATOM 976 C CA . ASP A 1 125 ? 6.211 -15.344 6.055 1 94 125 ASP A CA 1
ATOM 977 C C . ASP A 1 125 ? 5.301 -15.648 7.242 1 94 125 ASP A C 1
ATOM 979 O O . ASP A 1 125 ? 5.762 -16.141 8.273 1 94 125 ASP A O 1
ATOM 983 N N . THR A 1 126 ? 4.109 -15.391 7.062 1 89.69 126 THR A N 1
ATOM 984 C CA . THR A 1 126 ? 3.152 -15.477 8.156 1 89.69 126 THR A CA 1
ATOM 985 C C . THR A 1 126 ? 2.535 -16.875 8.227 1 89.69 126 THR A C 1
ATOM 987 O O . THR A 1 126 ? 2.377 -17.438 9.305 1 89.69 126 THR A O 1
ATOM 990 N N . TYR A 1 127 ? 2.305 -17.453 7.07 1 87.62 127 TYR A N 1
ATOM 991 C CA . TYR A 1 127 ? 1.398 -18.594 7.098 1 87.62 127 TYR A CA 1
ATOM 992 C C . TYR A 1 127 ? 2.094 -19.859 6.598 1 87.62 127 TYR A C 1
ATOM 994 O O . TYR A 1 127 ? 1.613 -20.969 6.824 1 87.62 127 TYR A O 1
ATOM 1002 N N . ALA A 1 128 ? 3.111 -19.703 5.883 1 90.56 128 ALA A N 1
ATOM 1003 C CA . ALA A 1 128 ? 3.74 -20.891 5.289 1 90.56 128 ALA A CA 1
ATOM 1004 C C . ALA A 1 128 ? 4.512 -21.688 6.34 1 90.56 128 ALA A C 1
ATOM 1006 O O . ALA A 1 128 ? 4.793 -21.172 7.43 1 90.56 128 ALA A O 1
ATOM 1007 N N . SER A 1 129 ? 4.719 -22.906 6.062 1 89.75 129 SER A N 1
ATOM 1008 C CA . SER A 1 129 ? 5.586 -23.703 6.918 1 89.75 129 SER A CA 1
ATOM 1009 C C . SER A 1 129 ? 7.02 -23.188 6.902 1 89.75 129 SER A C 1
ATOM 1011 O O . SER A 1 129 ? 7.426 -22.5 5.961 1 89.75 129 SER A O 1
ATOM 1013 N N . GLU A 1 130 ? 7.719 -23.609 7.895 1 93.31 130 GLU A N 1
ATOM 1014 C CA . GLU A 1 130 ? 9.109 -23.172 7.984 1 93.31 130 GLU A CA 1
ATOM 1015 C C . GLU A 1 130 ? 9.914 -23.656 6.781 1 93.31 130 GLU A C 1
ATOM 1017 O O . GLU A 1 130 ? 10.789 -22.938 6.285 1 93.31 130 GLU A O 1
ATOM 1022 N N . GLN A 1 131 ? 9.656 -24.812 6.355 1 92.12 131 GLN A N 1
ATOM 1023 C CA . GLN A 1 131 ? 10.344 -25.375 5.199 1 92.12 131 GLN A CA 1
ATOM 1024 C C . GLN A 1 131 ? 10.117 -24.516 3.957 1 92.12 131 GLN A C 1
ATOM 1026 O O . GLN A 1 131 ? 11.055 -24.25 3.205 1 92.12 131 GLN A O 1
ATOM 1031 N N . LEU A 1 132 ? 8.898 -24.109 3.752 1 92.81 132 LEU A N 1
ATOM 1032 C CA . LEU A 1 132 ? 8.57 -23.281 2.596 1 92.81 132 LEU A CA 1
ATOM 1033 C C . LEU A 1 132 ? 9.188 -21.906 2.725 1 92.81 132 LEU A C 1
ATOM 1035 O O . LEU A 1 132 ? 9.656 -21.328 1.736 1 92.81 132 LEU A O 1
ATOM 1039 N N . LYS A 1 133 ? 9.164 -21.391 3.893 1 95.56 133 LYS A N 1
ATOM 1040 C CA . LYS A 1 133 ? 9.781 -20.094 4.133 1 95.56 133 LYS A CA 1
ATOM 1041 C C . LYS A 1 133 ? 11.266 -20.109 3.775 1 95.56 133 LYS A C 1
ATOM 1043 O O . LYS A 1 133 ? 11.742 -19.25 3.035 1 95.56 133 LYS A O 1
ATOM 1048 N N . GLU A 1 134 ? 11.93 -21.094 4.23 1 95.44 134 GLU A N 1
ATOM 1049 C CA . GLU A 1 134 ? 13.367 -21.219 3.996 1 95.44 134 GLU A CA 1
ATOM 1050 C C . GLU A 1 134 ? 13.664 -21.406 2.512 1 95.44 134 GLU A C 1
ATOM 1052 O O . GLU A 1 134 ? 14.68 -20.922 2.016 1 95.44 134 GLU A O 1
ATOM 1057 N N . LYS A 1 135 ? 12.812 -22.031 1.901 1 94.69 135 LYS A N 1
ATOM 1058 C CA . LYS A 1 135 ? 13.039 -22.391 0.503 1 94.69 135 LYS A CA 1
ATOM 1059 C C . LYS A 1 135 ? 12.789 -21.203 -0.415 1 94.69 135 LYS A C 1
ATOM 1061 O O . LYS A 1 135 ? 13.508 -21 -1.396 1 94.69 135 LYS A O 1
ATOM 1066 N N . PHE A 1 136 ? 11.812 -20.391 -0.11 1 96.38 136 PHE A N 1
ATOM 1067 C CA . PHE A 1 136 ? 11.352 -19.453 -1.132 1 96.38 136 PHE A CA 1
ATOM 1068 C C . PHE A 1 136 ? 11.641 -18.016 -0.72 1 96.38 136 PHE A C 1
ATOM 1070 O O . PHE A 1 136 ? 11.984 -17.188 -1.56 1 96.38 136 PHE A O 1
ATOM 1077 N N . LEU A 1 137 ? 11.555 -17.609 0.52 1 97.5 137 LEU A N 1
ATOM 1078 C CA . LEU A 1 137 ? 11.508 -16.219 0.963 1 97.5 137 LEU A CA 1
ATOM 1079 C C . LEU A 1 137 ? 12.82 -15.5 0.661 1 97.5 137 LEU A C 1
ATOM 1081 O O . LEU A 1 137 ? 12.82 -14.328 0.289 1 97.5 137 LEU A O 1
ATOM 1085 N N . PRO A 1 138 ? 13.977 -16.219 0.821 1 98.06 138 PRO A N 1
ATOM 1086 C CA . PRO A 1 138 ? 15.227 -15.5 0.554 1 98.06 138 PRO A CA 1
ATOM 1087 C C . PRO A 1 138 ? 15.305 -14.961 -0.875 1 98.06 138 PRO A C 1
ATOM 1089 O O . PRO A 1 138 ? 15.719 -13.82 -1.089 1 98.06 138 PRO A O 1
ATOM 1092 N N . ARG A 1 139 ? 14.883 -15.719 -1.847 1 98.25 139 ARG A N 1
ATOM 1093 C CA . ARG A 1 139 ? 14.938 -15.289 -3.238 1 98.25 139 ARG A CA 1
ATOM 1094 C C . ARG A 1 139 ? 13.805 -14.32 -3.557 1 98.25 139 ARG A C 1
ATOM 1096 O O . ARG A 1 139 ? 13.945 -13.445 -4.418 1 98.25 139 ARG A O 1
ATOM 1103 N N . ILE A 1 140 ? 12.711 -14.43 -2.84 1 98.44 140 ILE A N 1
ATOM 1104 C CA . ILE A 1 140 ? 11.602 -13.492 -2.986 1 98.44 140 ILE A CA 1
ATOM 1105 C C . ILE A 1 140 ? 12 -12.133 -2.418 1 98.44 140 ILE A C 1
ATOM 1107 O O . ILE A 1 140 ? 11.75 -11.094 -3.039 1 98.44 140 ILE A O 1
ATOM 1111 N N . ALA A 1 141 ? 12.703 -12.125 -1.333 1 98.38 141 ALA A N 1
ATOM 1112 C CA . ALA A 1 141 ? 13.109 -10.898 -0.653 1 98.38 141 ALA A CA 1
ATOM 1113 C C . ALA A 1 141 ? 14.047 -10.062 -1.528 1 98.38 141 ALA A C 1
ATOM 1115 O O . ALA A 1 141 ? 14.078 -8.836 -1.422 1 98.38 141 ALA A O 1
ATOM 1116 N N . THR A 1 142 ? 14.727 -10.695 -2.438 1 98 142 THR A N 1
ATOM 1117 C CA . THR A 1 142 ? 15.688 -10 -3.285 1 98 142 THR A CA 1
ATOM 1118 C C . THR A 1 142 ? 15.094 -9.711 -4.66 1 98 142 THR A C 1
ATOM 1120 O O . THR A 1 142 ? 15.766 -9.148 -5.527 1 98 142 THR A O 1
ATOM 1123 N N . PHE A 1 143 ? 13.938 -10.078 -4.887 1 98.44 143 PHE A N 1
ATOM 1124 C CA . PHE A 1 143 ? 13.227 -9.953 -6.152 1 98.44 143 PHE A CA 1
ATOM 1125 C C . PHE A 1 143 ? 13.82 -10.883 -7.207 1 98.44 143 PHE A C 1
ATOM 1127 O O . PHE A 1 143 ? 13.484 -10.773 -8.391 1 98.44 143 PHE A O 1
ATOM 1134 N N . GLU A 1 144 ? 14.703 -11.773 -6.836 1 98.25 144 GLU A N 1
ATOM 1135 C CA . GLU A 1 144 ? 15.148 -12.797 -7.781 1 98.25 144 GLU A CA 1
ATOM 1136 C C . GLU A 1 144 ? 13.977 -13.656 -8.25 1 98.25 144 GLU A C 1
ATOM 1138 O O . GLU A 1 144 ? 13.883 -13.984 -9.438 1 98.25 144 GLU A O 1
ATOM 1143 N N . ASP A 1 145 ? 13.188 -14.055 -7.328 1 98.31 145 ASP A N 1
ATOM 1144 C CA . ASP A 1 145 ? 11.914 -14.68 -7.66 1 98.31 145 ASP A CA 1
ATOM 1145 C C . ASP A 1 145 ? 10.75 -13.719 -7.406 1 98.31 145 ASP A C 1
ATOM 1147 O O . ASP A 1 145 ? 10.578 -13.227 -6.289 1 98.31 145 ASP A O 1
ATOM 1151 N N . LEU A 1 146 ? 10.031 -13.492 -8.438 1 98.31 146 LEU A N 1
ATOM 1152 C CA . LEU A 1 146 ? 8.883 -12.602 -8.336 1 98.31 146 LEU A CA 1
ATOM 1153 C C . LEU A 1 146 ? 7.621 -13.383 -7.98 1 98.31 146 LEU A C 1
ATOM 1155 O O . LEU A 1 146 ? 7.508 -14.57 -8.289 1 98.31 146 LEU A O 1
ATOM 1159 N N . CYS A 1 147 ? 6.719 -12.633 -7.324 1 97.62 147 CYS A N 1
ATOM 1160 C CA . CYS A 1 147 ? 5.469 -13.25 -6.887 1 97.62 147 CYS A CA 1
ATOM 1161 C C . CYS A 1 147 ? 4.266 -12.477 -7.422 1 97.62 147 CYS A C 1
ATOM 1163 O O . CYS A 1 147 ? 4.336 -11.266 -7.613 1 97.62 147 CYS A O 1
ATOM 1165 N N . SER A 1 148 ? 3.223 -13.195 -7.668 1 95.94 148 SER A N 1
ATOM 1166 C CA . SER A 1 148 ? 1.938 -12.617 -8.047 1 95.94 148 SER A CA 1
ATOM 1167 C C . SER A 1 148 ? 0.825 -13.094 -7.117 1 95.94 148 SER A C 1
ATOM 1169 O O . SER A 1 148 ? 0.808 -14.25 -6.699 1 95.94 148 SER A O 1
ATOM 1171 N N . TYR A 1 149 ? -0.006 -12.141 -6.812 1 93.06 149 TYR A N 1
ATOM 1172 C CA . TYR A 1 149 ? -1.214 -12.445 -6.055 1 93.06 149 TYR A CA 1
ATOM 1173 C C . TYR A 1 149 ? -2.404 -12.656 -6.984 1 93.06 149 TYR A C 1
ATOM 1175 O O . TYR A 1 149 ? -2.752 -11.766 -7.766 1 93.06 149 TYR A O 1
ATOM 1183 N N . CYS A 1 150 ? -3.055 -13.844 -6.863 1 91.88 150 CYS A N 1
ATOM 1184 C CA . CYS A 1 150 ? -4.043 -14.242 -7.859 1 91.88 150 CYS A CA 1
ATOM 1185 C C . CYS A 1 150 ? -5.414 -14.43 -7.219 1 91.88 150 CYS A C 1
ATOM 1187 O O . CYS A 1 150 ? -5.754 -15.531 -6.785 1 91.88 150 CYS A O 1
ATOM 1189 N N . LEU A 1 151 ? -6.207 -13.438 -7.375 1 85.38 151 LEU A N 1
ATOM 1190 C CA . LEU A 1 151 ? -7.543 -13.492 -6.793 1 85.38 151 LEU A CA 1
ATOM 1191 C C . LEU A 1 151 ? -8.609 -13.281 -7.859 1 85.38 151 LEU A C 1
ATOM 1193 O O . LEU A 1 151 ? -9.602 -14.016 -7.91 1 85.38 151 LEU A O 1
ATOM 1197 N N . THR A 1 152 ? -8.336 -12.273 -8.766 1 83.25 152 THR A N 1
ATOM 1198 C CA . THR A 1 152 ? -9.359 -11.797 -9.688 1 83.25 152 THR A CA 1
ATOM 1199 C C . THR A 1 152 ? -9.648 -12.836 -10.766 1 83.25 152 THR A C 1
ATOM 1201 O O . THR A 1 152 ? -8.734 -13.484 -11.273 1 83.25 152 THR A O 1
ATOM 1204 N N . GLU A 1 153 ? -10.953 -12.969 -11.062 1 87.38 153 GLU A N 1
ATOM 1205 C CA . GLU A 1 153 ? -11.391 -13.914 -12.078 1 87.38 153 GLU A CA 1
ATOM 1206 C C . GLU A 1 153 ? -12.148 -13.211 -13.203 1 87.38 153 GLU A C 1
ATOM 1208 O O . GLU A 1 153 ? -12.672 -12.109 -13.008 1 87.38 153 GLU A O 1
ATOM 1213 N N . PRO A 1 154 ? -12.008 -13.781 -14.5 1 78.25 154 PRO A N 1
ATOM 1214 C CA . PRO A 1 154 ? -12.633 -13.109 -15.648 1 78.25 154 PRO A CA 1
ATOM 1215 C C . PRO A 1 154 ? -14.094 -12.75 -15.391 1 78.25 154 PRO A C 1
ATOM 1217 O O . PRO A 1 154 ? -14.539 -11.672 -15.781 1 78.25 154 PRO A O 1
ATOM 1220 N N . ASP A 1 155 ? -14.961 -13.656 -14.992 1 65.12 155 ASP A N 1
ATOM 1221 C CA . ASP A 1 155 ? -16.391 -13.414 -14.883 1 65.12 155 ASP A CA 1
ATOM 1222 C C . ASP A 1 155 ? -16.781 -13.008 -13.453 1 65.12 155 ASP A C 1
ATOM 1224 O O . ASP A 1 155 ? -17.922 -13.172 -13.047 1 65.12 155 ASP A O 1
ATOM 1228 N N . ALA A 1 156 ? -15.836 -12.57 -12.695 1 55.53 156 ALA A N 1
ATOM 1229 C CA . ALA A 1 156 ? -16.234 -12.32 -11.312 1 55.53 156 ALA A CA 1
ATOM 1230 C C . ALA A 1 156 ? -17.25 -11.188 -11.227 1 55.53 156 ALA A C 1
ATOM 1232 O O . ALA A 1 156 ? -16.891 -10.016 -11.391 1 55.53 156 ALA A O 1
ATOM 1233 N N . GLY A 1 157 ? -18.266 -11.266 -12.016 1 45.53 157 GLY A N 1
ATOM 1234 C CA . GLY A 1 157 ? -19.406 -10.383 -11.836 1 45.53 157 GLY A CA 1
ATOM 1235 C C . GLY A 1 157 ? -19.828 -10.25 -10.391 1 45.53 157 GLY A C 1
ATOM 1236 O O . GLY A 1 157 ? -19.031 -10.445 -9.477 1 45.53 157 GLY A O 1
ATOM 1237 N N . SER A 1 158 ? -21.25 -10.023 -10.141 1 45.47 158 SER A N 1
ATOM 1238 C CA . SER A 1 158 ? -22 -9.648 -8.953 1 45.47 158 SER A CA 1
ATOM 1239 C C . SER A 1 158 ? -21.844 -10.695 -7.852 1 45.47 158 SER A C 1
ATOM 1241 O O . SER A 1 158 ? -22.188 -10.445 -6.691 1 45.47 158 SER A O 1
ATOM 1243 N N . ASP A 1 159 ? -21.516 -11.977 -8.297 1 49.78 159 ASP A N 1
ATOM 1244 C CA . ASP A 1 159 ? -21.531 -12.961 -7.215 1 49.78 159 ASP A CA 1
ATOM 1245 C C . ASP A 1 159 ? -20.109 -13.234 -6.715 1 49.78 159 ASP A C 1
ATOM 1247 O O . ASP A 1 159 ? -19.547 -14.305 -6.973 1 49.78 159 ASP A O 1
ATOM 1251 N N . ALA A 1 160 ? -19.422 -12.289 -6.246 1 50.84 160 ALA A N 1
ATOM 1252 C CA . ALA A 1 160 ? -18.031 -12.219 -5.82 1 50.84 160 ALA A CA 1
ATOM 1253 C C . ALA A 1 160 ? -17.703 -13.312 -4.809 1 50.84 160 ALA A C 1
ATOM 1255 O O . ALA A 1 160 ? -16.578 -13.82 -4.777 1 50.84 160 ALA A O 1
ATOM 1256 N N . ALA A 1 161 ? -18.734 -13.656 -3.977 1 55.41 161 ALA A N 1
ATOM 1257 C CA . ALA A 1 161 ? -18.547 -14.664 -2.939 1 55.41 161 ALA A CA 1
ATOM 1258 C C . ALA A 1 161 ? -18.406 -16.062 -3.553 1 55.41 161 ALA A C 1
ATOM 1260 O O . ALA A 1 161 ? -18.016 -17 -2.871 1 55.41 161 ALA A O 1
ATOM 1261 N N . ASN A 1 162 ? -18.453 -16.062 -4.898 1 70.38 162 ASN A N 1
ATOM 1262 C CA . ASN A 1 162 ? -18.391 -17.422 -5.453 1 70.38 162 ASN A CA 1
ATOM 1263 C C . ASN A 1 162 ? -17.234 -17.578 -6.426 1 70.38 162 ASN A C 1
ATOM 1265 O O . ASN A 1 162 ? -17.438 -17.641 -7.641 1 70.38 162 ASN A O 1
ATOM 1269 N N . LEU A 1 163 ? -16.016 -17.656 -5.828 1 79.62 163 LEU A N 1
ATOM 1270 C CA . LEU A 1 163 ? -14.875 -18.016 -6.672 1 79.62 163 LEU A CA 1
ATOM 1271 C C . LEU A 1 163 ? -15.156 -19.281 -7.465 1 79.62 163 LEU A C 1
ATOM 1273 O O . LEU A 1 163 ? -15.727 -20.234 -6.934 1 79.62 163 LEU A O 1
ATOM 1277 N N . ARG A 1 164 ? -14.766 -19.188 -8.727 1 86.56 164 ARG A N 1
ATOM 1278 C CA . ARG A 1 164 ? -15.016 -20.328 -9.602 1 86.56 164 ARG A CA 1
ATOM 1279 C C . ARG A 1 164 ? -13.797 -21.25 -9.68 1 86.56 164 ARG A C 1
ATOM 1281 O O . ARG A 1 164 ? -13.906 -22.406 -10.062 1 86.56 164 ARG A O 1
ATOM 1288 N N . THR A 1 165 ? -12.664 -20.703 -9.375 1 92.12 165 THR A N 1
ATOM 1289 C CA . THR A 1 165 ? -11.5 -21.578 -9.266 1 92.12 165 THR A CA 1
ATOM 1290 C C . THR A 1 165 ? -11.617 -22.469 -8.039 1 92.12 165 THR A C 1
ATOM 1292 O O . THR A 1 165 ? -11.703 -21.984 -6.914 1 92.12 165 THR A O 1
ATOM 1295 N N . THR A 1 166 ? -11.547 -23.75 -8.281 1 92.31 166 THR A N 1
ATOM 1296 C CA . THR A 1 166 ? -11.789 -24.703 -7.195 1 92.31 166 THR A CA 1
ATOM 1297 C C . THR A 1 166 ? -10.562 -25.578 -6.957 1 92.31 166 THR A C 1
ATOM 1299 O O . THR A 1 166 ? -9.734 -25.75 -7.852 1 92.31 166 THR A O 1
ATOM 1302 N N . ALA A 1 167 ? -10.508 -26.062 -5.711 1 93.19 167 ALA A N 1
ATOM 1303 C CA . ALA A 1 167 ? -9.516 -27.062 -5.316 1 93.19 167 ALA A CA 1
ATOM 1304 C C . ALA A 1 167 ? -10.18 -28.25 -4.637 1 93.19 167 ALA A C 1
ATOM 1306 O O . ALA A 1 167 ? -10.836 -28.109 -3.607 1 93.19 167 ALA A O 1
ATOM 1307 N N . ARG A 1 168 ? -9.938 -29.406 -5.254 1 93.44 168 ARG A N 1
ATOM 1308 C CA . ARG A 1 168 ? -10.445 -30.641 -4.676 1 93.44 168 ARG A CA 1
ATOM 1309 C C . ARG A 1 168 ? -9.328 -31.438 -4.016 1 93.44 168 ARG A C 1
ATOM 1311 O O . ARG A 1 168 ? -8.312 -31.734 -4.648 1 93.44 168 ARG A O 1
ATOM 1318 N N . LYS A 1 169 ? -9.57 -31.812 -2.744 1 91 169 LYS A N 1
ATOM 1319 C CA . LYS A 1 169 ? -8.562 -32.594 -2.031 1 91 169 LYS A CA 1
ATOM 1320 C C . LYS A 1 169 ? -8.562 -34.031 -2.5 1 91 169 LYS A C 1
ATOM 1322 O O . LYS A 1 169 ? -9.609 -34.688 -2.564 1 91 169 LYS A O 1
ATOM 1327 N N . GLU A 1 170 ? -7.398 -34.438 -2.898 1 89.62 170 GLU A N 1
ATOM 1328 C CA . GLU A 1 170 ? -7.156 -35.844 -3.219 1 89.62 170 GLU A CA 1
ATOM 1329 C C . GLU A 1 170 ? -5.957 -36.375 -2.449 1 89.62 170 GLU A C 1
ATOM 1331 O O . GLU A 1 170 ? -4.812 -36.219 -2.883 1 89.62 170 GLU A O 1
ATOM 1336 N N . LYS A 1 171 ? -6.145 -37.062 -1.378 1 86 171 LYS A N 1
ATOM 1337 C CA . LYS A 1 171 ? -5.117 -37.656 -0.529 1 86 171 LYS A CA 1
ATOM 1338 C C . LYS A 1 171 ? -4.113 -36.594 -0.065 1 86 171 LYS A C 1
ATOM 1340 O O . LYS A 1 171 ? -4.438 -35.75 0.758 1 86 171 LYS A O 1
ATOM 1345 N N . ASP A 1 172 ? -2.916 -36.5 -0.804 1 86.31 172 ASP A N 1
ATOM 1346 C CA . ASP A 1 172 ? -1.843 -35.625 -0.309 1 86.31 172 ASP A CA 1
ATOM 1347 C C . ASP A 1 172 ? -1.678 -34.406 -1.187 1 86.31 172 ASP A C 1
ATOM 1349 O O . ASP A 1 172 ? -0.679 -33.688 -1.081 1 86.31 172 ASP A O 1
ATOM 1353 N N . TYR A 1 173 ? -2.697 -34.25 -2.094 1 90.81 173 TYR A N 1
ATOM 1354 C CA . TYR A 1 173 ? -2.609 -33.094 -2.938 1 90.81 173 TYR A CA 1
ATOM 1355 C C . TYR A 1 173 ? -3.994 -32.531 -3.273 1 90.81 173 TYR A C 1
ATOM 1357 O O . TYR A 1 173 ? -5.008 -33.156 -2.9 1 90.81 173 TYR A O 1
ATOM 1365 N N . TYR A 1 174 ? -4.008 -31.312 -3.857 1 93.06 174 TYR A N 1
ATOM 1366 C CA . TYR A 1 174 ? -5.227 -30.703 -4.375 1 93.06 174 TYR A CA 1
ATOM 1367 C C . TYR A 1 174 ? -5.219 -30.688 -5.898 1 93.06 174 TYR A C 1
ATOM 1369 O O . TYR A 1 174 ? -4.18 -30.453 -6.52 1 93.06 174 TYR A O 1
ATOM 1377 N N . VAL A 1 175 ? -6.379 -30.984 -6.43 1 95.75 175 VAL A N 1
ATOM 1378 C CA . VAL A 1 175 ? -6.582 -30.781 -7.863 1 95.75 175 VAL A CA 1
ATOM 1379 C C . VAL A 1 175 ? -7.289 -29.453 -8.102 1 95.75 175 VAL A C 1
ATOM 1381 O O . VAL A 1 175 ? -8.414 -29.25 -7.645 1 95.75 175 VAL A O 1
ATOM 1384 N N . VAL A 1 176 ? -6.57 -28.594 -8.844 1 95.88 176 VAL A N 1
ATOM 1385 C CA . VAL A 1 176 ? -7.055 -27.234 -9.008 1 95.88 176 VAL A CA 1
ATOM 1386 C C . VAL A 1 176 ? -7.555 -27.031 -10.438 1 95.88 176 VAL A C 1
ATOM 1388 O O . VAL A 1 176 ? -6.879 -27.406 -11.398 1 95.88 176 VAL A O 1
ATOM 1391 N N . ASN A 1 177 ? -8.742 -26.469 -10.602 1 96.69 177 ASN A N 1
ATOM 1392 C CA . ASN A 1 177 ? -9.344 -26.109 -11.883 1 96.69 177 ASN A CA 1
ATOM 1393 C C . ASN A 1 177 ? -9.938 -24.703 -11.844 1 96.69 177 ASN A C 1
ATOM 1395 O O . ASN A 1 177 ? -10.562 -24.312 -10.859 1 96.69 177 ASN A O 1
ATOM 1399 N N . GLY A 1 178 ? -9.695 -23.969 -12.883 1 95.5 178 GLY A N 1
ATOM 1400 C CA . GLY A 1 178 ? -10.25 -22.625 -12.969 1 95.5 178 GLY A CA 1
ATOM 1401 C C . GLY A 1 178 ? -9.336 -21.641 -13.68 1 95.5 178 GLY A C 1
ATOM 1402 O O . GLY A 1 178 ? -8.523 -22.031 -14.516 1 95.5 178 GLY A O 1
ATOM 1403 N N . SER A 1 179 ? -9.617 -20.297 -13.422 1 95.06 179 SER A N 1
ATOM 1404 C CA . SER A 1 179 ? -8.82 -19.266 -14.078 1 95.06 179 SER A CA 1
ATOM 1405 C C . SER A 1 179 ? -8.805 -17.969 -13.266 1 95.06 179 SER A C 1
ATOM 1407 O O . SER A 1 179 ? -9.711 -17.719 -12.469 1 95.06 179 SER A O 1
ATOM 1409 N N . LYS A 1 180 ? -7.758 -17.297 -13.352 1 91.5 180 LYS A N 1
ATOM 1410 C CA . LYS A 1 180 ? -7.59 -15.945 -12.836 1 91.5 180 LYS A CA 1
ATOM 1411 C C . LYS A 1 180 ? -7.273 -14.961 -13.953 1 91.5 180 LYS A C 1
ATOM 1413 O O . LYS A 1 180 ? -6.758 -15.352 -15.008 1 91.5 180 LYS A O 1
ATOM 1418 N N . ALA A 1 181 ? -7.645 -13.648 -13.664 1 88.12 181 ALA A N 1
ATOM 1419 C CA . ALA A 1 181 ? -7.465 -12.633 -14.695 1 88.12 181 ALA A CA 1
ATOM 1420 C C . ALA A 1 181 ? -6.844 -11.359 -14.125 1 88.12 181 ALA A C 1
ATOM 1422 O O . ALA A 1 181 ? -7.008 -11.07 -12.938 1 88.12 181 ALA A O 1
ATOM 1423 N N . PHE A 1 182 ? -6.098 -10.664 -15.008 1 83.31 182 PHE A N 1
ATOM 1424 C CA . PHE A 1 182 ? -5.496 -9.391 -14.641 1 83.31 182 PHE A CA 1
ATOM 1425 C C . PHE A 1 182 ? -4.484 -9.562 -13.516 1 83.31 182 PHE A C 1
ATOM 1427 O O . PHE A 1 182 ? -4.457 -8.773 -12.57 1 83.31 182 PHE A O 1
ATOM 1434 N N . ILE A 1 183 ? -3.754 -10.586 -13.586 1 90.81 183 ILE A N 1
ATOM 1435 C CA . ILE A 1 183 ? -2.807 -10.883 -12.516 1 90.81 183 ILE A CA 1
ATOM 1436 C C . ILE A 1 183 ? -1.486 -10.164 -12.781 1 90.81 183 ILE A C 1
ATOM 1438 O O . ILE A 1 183 ? -0.771 -10.5 -13.727 1 90.81 183 ILE A O 1
ATOM 1442 N N . SER A 1 184 ? -1.192 -9.18 -11.859 1 89.44 184 SER A N 1
ATOM 1443 C CA . SER A 1 184 ? 0.027 -8.391 -11.977 1 89.44 184 SER A CA 1
ATOM 1444 C C . SER A 1 184 ? 1.27 -9.266 -11.852 1 89.44 184 SER A C 1
ATOM 1446 O O . SER A 1 184 ? 1.349 -10.109 -10.961 1 89.44 184 SER A O 1
ATOM 1448 N N . GLY A 1 185 ? 2.203 -9.055 -12.766 1 94.19 185 GLY A N 1
ATOM 1449 C CA . GLY A 1 185 ? 3.465 -9.773 -12.727 1 94.19 185 GLY A CA 1
ATOM 1450 C C . GLY A 1 185 ? 3.414 -11.102 -13.453 1 94.19 185 GLY A C 1
ATOM 1451 O O . GLY A 1 185 ? 4.441 -11.758 -13.625 1 94.19 185 GLY A O 1
ATOM 1452 N N . ALA A 1 186 ? 2.248 -11.461 -13.883 1 95 186 ALA A N 1
ATOM 1453 C CA . ALA A 1 186 ? 2.107 -12.742 -14.562 1 95 186 ALA A CA 1
ATOM 1454 C C . ALA A 1 186 ? 2.98 -12.805 -15.812 1 95 186 ALA A C 1
ATOM 1456 O O . ALA A 1 186 ? 3.088 -11.82 -16.547 1 95 186 ALA A O 1
ATOM 1457 N N . GLY A 1 187 ? 3.551 -13.945 -16.078 1 94.19 187 GLY A N 1
ATOM 1458 C CA . GLY A 1 187 ? 4.512 -14.109 -17.156 1 94.19 187 GLY A CA 1
ATOM 1459 C C . GLY A 1 187 ? 5.953 -13.992 -16.688 1 94.19 187 GLY A C 1
ATOM 1460 O O . GLY A 1 187 ? 6.848 -14.609 -17.281 1 94.19 187 GLY A O 1
ATOM 1461 N N . ALA A 1 188 ? 6.148 -13.172 -15.664 1 95.75 188 ALA A N 1
ATOM 1462 C CA . ALA A 1 188 ? 7.492 -12.977 -15.125 1 95.75 188 ALA A CA 1
ATOM 1463 C C . ALA A 1 188 ? 7.633 -13.602 -13.742 1 95.75 188 ALA A C 1
ATOM 1465 O O . ALA A 1 188 ? 8.742 -13.922 -13.305 1 95.75 188 ALA A O 1
ATOM 1466 N N . SER A 1 189 ? 6.547 -13.797 -13.055 1 97.56 189 SER A N 1
ATOM 1467 C CA . SER A 1 189 ? 6.57 -14.336 -11.695 1 97.56 189 SER A CA 1
ATOM 1468 C C . SER A 1 189 ? 6.906 -15.82 -11.703 1 97.56 189 SER A C 1
ATOM 1470 O O . SER A 1 189 ? 6.496 -16.562 -12.602 1 97.56 189 SER A O 1
ATOM 1472 N N . LYS A 1 190 ? 7.625 -16.172 -10.68 1 97.31 190 LYS A N 1
ATOM 1473 C CA . LYS A 1 190 ? 7.922 -17.594 -10.453 1 97.31 190 LYS A CA 1
ATOM 1474 C C . LYS A 1 190 ? 6.895 -18.219 -9.516 1 97.31 190 LYS A C 1
ATOM 1476 O O . LYS A 1 190 ? 6.59 -19.406 -9.633 1 97.31 190 LYS A O 1
ATOM 1481 N N . HIS A 1 191 ? 6.43 -17.453 -8.602 1 96.69 191 HIS A N 1
ATOM 1482 C CA . HIS A 1 191 ? 5.492 -17.938 -7.594 1 96.69 191 HIS A CA 1
ATOM 1483 C C . HIS A 1 191 ? 4.164 -17.203 -7.68 1 96.69 191 HIS A C 1
ATOM 1485 O O . HIS A 1 191 ? 4.137 -15.977 -7.809 1 96.69 191 HIS A O 1
ATOM 1491 N N . TYR A 1 192 ? 3.135 -17.969 -7.641 1 96.44 192 TYR A N 1
ATOM 1492 C CA . TYR A 1 192 ? 1.772 -17.453 -7.688 1 96.44 192 TYR A CA 1
ATOM 1493 C C . TYR A 1 192 ? 0.993 -17.844 -6.441 1 96.44 192 TYR A C 1
ATOM 1495 O O . TYR A 1 192 ? 0.828 -19.047 -6.164 1 96.44 192 TYR A O 1
ATOM 1503 N N . VAL A 1 193 ? 0.581 -16.812 -5.688 1 93.62 193 VAL A N 1
ATOM 1504 C CA . VAL A 1 193 ? -0.322 -17.031 -4.562 1 93.62 193 VAL A CA 1
ATOM 1505 C C . VAL A 1 193 ? -1.771 -16.984 -5.043 1 93.62 193 VAL A C 1
ATOM 1507 O O . VAL A 1 193 ? -2.309 -15.914 -5.316 1 93.62 193 VAL A O 1
ATOM 1510 N N . VAL A 1 194 ? -2.41 -18.172 -5.062 1 92.62 194 VAL A N 1
ATOM 1511 C CA . VAL A 1 194 ? -3.699 -18.281 -5.734 1 92.62 194 VAL A CA 1
ATOM 1512 C C . VAL A 1 194 ? -4.793 -18.578 -4.707 1 92.62 194 VAL A C 1
ATOM 1514 O O . VAL A 1 194 ? -4.711 -19.562 -3.963 1 92.62 194 VAL A O 1
ATOM 1517 N N . MET A 1 195 ? -5.785 -17.75 -4.785 1 87.88 195 MET A N 1
ATOM 1518 C CA . MET A 1 195 ? -6.969 -17.984 -3.961 1 87.88 195 MET A CA 1
ATOM 1519 C C . MET A 1 195 ? -7.945 -18.922 -4.656 1 87.88 195 MET A C 1
ATOM 1521 O O . MET A 1 195 ? -8.312 -18.703 -5.812 1 87.88 195 MET A O 1
ATOM 1525 N N . VAL A 1 196 ? -8.336 -19.938 -3.896 1 89.19 196 VAL A N 1
ATOM 1526 C CA . VAL A 1 196 ? -9.211 -20.953 -4.477 1 89.19 196 VAL A CA 1
ATOM 1527 C C . VAL A 1 196 ? -10.328 -21.297 -3.492 1 89.19 196 VAL A C 1
ATOM 1529 O O . VAL A 1 196 ? -10.219 -21.016 -2.297 1 89.19 196 VAL A O 1
ATOM 1532 N N . ARG A 1 197 ? -11.32 -21.844 -4.105 1 87.31 197 ARG A N 1
ATOM 1533 C CA . ARG A 1 197 ? -12.406 -22.391 -3.287 1 87.31 197 ARG A CA 1
ATOM 1534 C C . ARG A 1 197 ? -12.266 -23.906 -3.127 1 87.31 197 ARG A C 1
ATOM 1536 O O . ARG A 1 197 ? -12.031 -24.609 -4.102 1 87.31 197 ARG A O 1
ATOM 1543 N N . ARG A 1 198 ? -12.453 -24.281 -1.874 1 87.44 198 ARG A N 1
ATOM 1544 C CA . ARG A 1 198 ? -12.492 -25.719 -1.652 1 87.44 198 ARG A CA 1
ATOM 1545 C C . ARG A 1 198 ? -13.766 -26.328 -2.236 1 87.44 198 ARG A C 1
ATOM 1547 O O . ARG A 1 198 ? -14.859 -25.797 -2.051 1 87.44 198 ARG A O 1
ATOM 1554 N N . ASP A 1 199 ? -13.625 -27.391 -2.957 1 84.94 199 ASP A N 1
ATOM 1555 C CA . ASP A 1 199 ? -14.75 -28.031 -3.627 1 84.94 199 ASP A CA 1
ATOM 1556 C C . ASP A 1 199 ? -15.812 -28.469 -2.621 1 84.94 199 ASP A C 1
ATOM 1558 O O . ASP A 1 199 ? -17.016 -28.422 -2.906 1 84.94 199 ASP A O 1
ATOM 1562 N N . ASP A 1 200 ? -15.398 -28.906 -1.497 1 80.12 200 ASP A N 1
ATOM 1563 C CA . ASP A 1 200 ? -16.344 -29.359 -0.48 1 80.12 200 ASP A CA 1
ATOM 1564 C C . ASP A 1 200 ? -16.5 -28.328 0.627 1 80.12 200 ASP A C 1
ATOM 1566 O O . ASP A 1 200 ? -16.984 -28.641 1.717 1 80.12 200 ASP A O 1
ATOM 1570 N N . GLY A 1 201 ? -16.094 -27.203 0.239 1 74.5 201 GLY A N 1
ATOM 1571 C CA . GLY A 1 201 ? -16.078 -26.203 1.301 1 74.5 201 GLY A CA 1
ATOM 1572 C C . GLY A 1 201 ? -17.406 -25.469 1.436 1 74.5 201 GLY A C 1
ATOM 1573 O O . GLY A 1 201 ? -18.297 -25.625 0.603 1 74.5 201 GLY A O 1
ATOM 1574 N N . GLN A 1 202 ? -17.594 -24.859 2.588 1 73.5 202 GLN A N 1
ATOM 1575 C CA . GLN A 1 202 ? -18.766 -24.031 2.846 1 73.5 202 GLN A CA 1
ATOM 1576 C C . GLN A 1 202 ? -18.859 -22.875 1.84 1 73.5 202 GLN A C 1
ATOM 1578 O O . GLN A 1 202 ? -17.844 -22.422 1.326 1 73.5 202 GLN A O 1
ATOM 1583 N N . PRO A 1 203 ? -20.109 -22.672 1.53 1 71 203 PRO A N 1
ATOM 1584 C CA . PRO A 1 203 ? -20.266 -21.5 0.654 1 71 203 PRO A CA 1
ATOM 1585 C C . PRO A 1 203 ? -19.719 -20.219 1.268 1 71 203 PRO A C 1
ATOM 1587 O O . PRO A 1 203 ? -19.516 -20.156 2.484 1 71 203 PRO A O 1
ATOM 1590 N N . GLY A 1 204 ? -19.438 -19.422 0.427 1 68.38 204 GLY A N 1
ATOM 1591 C CA . GLY A 1 204 ? -19 -18.109 0.89 1 68.38 204 GLY A CA 1
ATOM 1592 C C . GLY A 1 204 ? -17.516 -18.078 1.208 1 68.38 204 GLY A C 1
ATOM 1593 O O . GLY A 1 204 ? -16.75 -18.906 0.726 1 68.38 204 GLY A O 1
ATOM 1594 N N . ALA A 1 205 ? -17.031 -17.188 1.966 1 68.31 205 ALA A N 1
ATOM 1595 C CA . ALA A 1 205 ? -15.633 -16.875 2.225 1 68.31 205 ALA A CA 1
ATOM 1596 C C . ALA A 1 205 ? -14.969 -17.984 3.045 1 68.31 205 ALA A C 1
ATOM 1598 O O . ALA A 1 205 ? -13.766 -18.219 2.93 1 68.31 205 ALA A O 1
ATOM 1599 N N . LYS A 1 206 ? -15.68 -18.688 3.83 1 71.75 206 LYS A N 1
ATOM 1600 C CA . LYS A 1 206 ? -15.141 -19.703 4.723 1 71.75 206 LYS A CA 1
ATOM 1601 C C . LYS A 1 206 ? -14.586 -20.891 3.93 1 71.75 206 LYS A C 1
ATOM 1603 O O . LYS A 1 206 ? -13.781 -21.672 4.449 1 71.75 206 LYS A O 1
ATOM 1608 N N . GLY A 1 207 ? -14.906 -20.984 2.695 1 77.5 207 GLY A N 1
ATOM 1609 C CA . GLY A 1 207 ? -14.43 -22.078 1.875 1 77.5 207 GLY A CA 1
ATOM 1610 C C . GLY A 1 207 ? -13.25 -21.703 0.995 1 77.5 207 GLY A C 1
ATOM 1611 O O . GLY A 1 207 ? -12.766 -22.516 0.206 1 77.5 207 GLY A O 1
ATOM 1612 N N . ILE A 1 208 ? -12.758 -20.516 1.196 1 80.69 208 ILE A N 1
ATOM 1613 C CA . ILE A 1 208 ? -11.68 -20.031 0.342 1 80.69 208 ILE A CA 1
ATOM 1614 C C . ILE A 1 208 ? -10.344 -20.172 1.07 1 80.69 208 ILE A C 1
ATOM 1616 O O . ILE A 1 208 ? -10.25 -19.891 2.266 1 80.69 208 ILE A O 1
ATOM 1620 N N . PHE A 1 209 ? -9.305 -20.609 0.402 1 83.06 209 PHE A N 1
ATOM 1621 C CA . PHE A 1 209 ? -7.953 -20.672 0.941 1 83.06 209 PHE A CA 1
ATOM 1622 C C . PHE A 1 209 ? -6.926 -20.391 -0.146 1 83.06 209 PHE A C 1
ATOM 1624 O O . PHE A 1 209 ? -7.285 -20.031 -1.269 1 83.06 209 PHE A O 1
ATOM 1631 N N . CYS A 1 210 ? -5.648 -20.469 0.275 1 87.94 210 CYS A N 1
ATOM 1632 C CA . CYS A 1 210 ? -4.59 -20.031 -0.625 1 87.94 210 CYS A CA 1
ATOM 1633 C C . CYS A 1 210 ? -3.627 -21.172 -0.934 1 87.94 210 CYS A C 1
ATOM 1635 O O . CYS A 1 210 ? -3.285 -21.953 -0.05 1 87.94 210 CYS A O 1
ATOM 1637 N N . LEU A 1 211 ? -3.254 -21.219 -2.189 1 91.44 211 LEU A N 1
ATOM 1638 C CA . LEU A 1 211 ? -2.25 -22.172 -2.646 1 91.44 211 LEU A CA 1
ATOM 1639 C C . LEU A 1 211 ? -1.046 -21.453 -3.244 1 91.44 211 LEU A C 1
ATOM 1641 O O . LEU A 1 211 ? -1.184 -20.344 -3.789 1 91.44 211 LEU A O 1
ATOM 1645 N N . LEU A 1 212 ? 0.08 -22.078 -3.053 1 93.94 212 LEU A N 1
ATOM 1646 C CA . LEU A 1 212 ? 1.278 -21.609 -3.742 1 93.94 212 LEU A CA 1
ATOM 1647 C C . LEU A 1 212 ? 1.541 -22.438 -4.996 1 93.94 212 LEU A C 1
ATOM 1649 O O . LEU A 1 212 ? 1.804 -23.641 -4.91 1 93.94 212 LEU A O 1
ATOM 1653 N N . ILE A 1 213 ? 1.477 -21.766 -6.141 1 95.5 213 ILE A N 1
ATOM 1654 C CA . ILE A 1 213 ? 1.663 -22.422 -7.434 1 95.5 213 ILE A CA 1
ATOM 1655 C C . ILE A 1 213 ? 2.898 -21.844 -8.125 1 95.5 213 ILE A C 1
ATOM 1657 O O . ILE A 1 213 ? 3.137 -20.625 -8.086 1 95.5 213 ILE A O 1
ATOM 1661 N N . HIS A 1 214 ? 3.672 -22.703 -8.766 1 95.56 214 HIS A N 1
ATOM 1662 C CA . HIS A 1 214 ? 4.906 -22.281 -9.406 1 95.56 214 HIS A CA 1
ATOM 1663 C C . HIS A 1 214 ? 4.789 -22.344 -10.93 1 95.56 214 HIS A C 1
ATOM 1665 O O . HIS A 1 214 ? 4.098 -23.219 -11.461 1 95.56 214 HIS A O 1
ATOM 1671 N N . ASP A 1 215 ? 5.48 -21.406 -11.469 1 95.94 215 ASP A N 1
ATOM 1672 C CA . ASP A 1 215 ? 5.559 -21.438 -12.93 1 95.94 215 ASP A CA 1
ATOM 1673 C C . ASP A 1 215 ? 6.137 -22.766 -13.422 1 95.94 215 ASP A C 1
ATOM 1675 O O . ASP A 1 215 ? 7.055 -23.312 -12.805 1 95.94 215 ASP A O 1
ATOM 1679 N N . GLY A 1 216 ? 5.527 -23.328 -14.539 1 95.44 216 GLY A N 1
ATOM 1680 C CA . GLY A 1 216 ? 6.047 -24.531 -15.148 1 95.44 216 GLY A CA 1
ATOM 1681 C C . GLY A 1 216 ? 5.336 -25.797 -14.68 1 95.44 216 GLY A C 1
ATOM 1682 O O . GLY A 1 216 ? 5.492 -26.859 -15.281 1 95.44 216 GLY A O 1
ATOM 1683 N N . MET A 1 217 ? 4.574 -25.703 -13.656 1 95.38 217 MET A N 1
ATOM 1684 C CA . MET A 1 217 ? 3.842 -26.875 -13.195 1 95.38 217 MET A CA 1
ATOM 1685 C C . MET A 1 217 ? 2.873 -27.375 -14.258 1 95.38 217 MET A C 1
ATOM 1687 O O . MET A 1 217 ? 2.236 -26.562 -14.945 1 95.38 217 MET A O 1
ATOM 1691 N N . GLN A 1 218 ? 2.799 -28.703 -14.328 1 96.38 218 GLN A N 1
ATOM 1692 C CA . GLN A 1 218 ? 1.858 -29.297 -15.266 1 96.38 218 GLN A CA 1
ATOM 1693 C C . GLN A 1 218 ? 0.419 -28.938 -14.906 1 96.38 218 GLN A C 1
ATOM 1695 O O . GLN A 1 218 ? 0.008 -29.094 -13.75 1 96.38 218 GLN A O 1
ATOM 1700 N N . GLY A 1 219 ? -0.328 -28.406 -15.922 1 97.75 219 GLY A N 1
ATOM 1701 C CA . GLY A 1 219 ? -1.702 -28 -15.688 1 97.75 219 GLY A CA 1
ATOM 1702 C C . GLY A 1 219 ? -1.85 -26.5 -15.469 1 97.75 219 GLY A C 1
ATOM 1703 O O . GLY A 1 219 ? -2.967 -26 -15.375 1 97.75 219 GLY A O 1
ATOM 1704 N N . PHE A 1 220 ? -0.73 -25.828 -15.312 1 97.75 220 PHE A N 1
ATOM 1705 C CA . PHE A 1 220 ? -0.713 -24.375 -15.141 1 97.75 220 PHE A CA 1
ATOM 1706 C C . PHE A 1 220 ? -0.247 -23.703 -16.422 1 97.75 220 PHE A C 1
ATOM 1708 O O . PHE A 1 220 ? 0.841 -23.984 -16.922 1 97.75 220 PHE A O 1
ATOM 1715 N N . SER A 1 221 ? -1.105 -22.812 -16.938 1 97.56 221 SER A N 1
ATOM 1716 C CA . SER A 1 221 ? -0.729 -22.078 -18.141 1 97.56 221 SER A CA 1
ATOM 1717 C C . SER A 1 221 ? -1.077 -20.594 -18.016 1 97.56 221 SER A C 1
ATOM 1719 O O . SER A 1 221 ? -1.935 -20.219 -17.203 1 97.56 221 SER A O 1
ATOM 1721 N N . GLN A 1 222 ? -0.396 -19.781 -18.734 1 96 222 GLN A N 1
ATOM 1722 C CA . GLN A 1 222 ? -0.567 -18.328 -18.75 1 96 222 GLN A CA 1
ATOM 1723 C C . GLN A 1 222 ? -0.879 -17.828 -20.156 1 96 222 GLN A C 1
ATOM 1725 O O . GLN A 1 222 ? -0.202 -18.203 -21.125 1 96 222 GLN A O 1
ATOM 1730 N N . GLY A 1 223 ? -1.928 -17.062 -20.281 1 92.69 223 GLY A N 1
ATOM 1731 C CA . GLY A 1 223 ? -2.301 -16.5 -21.562 1 92.69 223 GLY A CA 1
ATOM 1732 C C . GLY A 1 223 ? -1.367 -15.391 -22.031 1 92.69 223 GLY A C 1
ATOM 1733 O O . GLY A 1 223 ? -0.302 -15.188 -21.438 1 92.69 223 GLY A O 1
ATOM 1734 N N . LYS A 1 224 ? -1.788 -14.781 -23.125 1 88.38 224 LYS A N 1
ATOM 1735 C CA . LYS A 1 224 ? -1.019 -13.664 -23.672 1 88.38 224 LYS A CA 1
ATOM 1736 C C . LYS A 1 224 ? -1.108 -12.445 -22.75 1 88.38 224 LYS A C 1
ATOM 1738 O O . LYS A 1 224 ? -2.039 -12.336 -21.953 1 88.38 224 LYS A O 1
ATOM 1743 N N . LYS A 1 225 ? -0.09 -11.633 -22.859 1 87.25 225 LYS A N 1
ATOM 1744 C CA . LYS A 1 225 ? -0.109 -10.367 -22.141 1 87.25 225 LYS A CA 1
ATOM 1745 C C . LYS A 1 225 ? -1.352 -9.547 -22.484 1 87.25 225 LYS A C 1
ATOM 1747 O O . LYS A 1 225 ? -1.682 -9.391 -23.672 1 87.25 225 LYS A O 1
ATOM 1752 N N . GLU A 1 226 ? -2.008 -9.086 -21.391 1 79.69 226 GLU A N 1
ATOM 1753 C CA . GLU A 1 226 ? -3.189 -8.258 -21.609 1 79.69 226 GLU A CA 1
ATOM 1754 C C . GLU A 1 226 ? -2.805 -6.832 -21.984 1 79.69 226 GLU A C 1
ATOM 1756 O O . GLU A 1 226 ? -1.837 -6.285 -21.453 1 79.69 226 GLU A O 1
ATOM 1761 N N . GLN A 1 227 ? -3.541 -6.246 -22.938 1 71.5 227 GLN A N 1
ATOM 1762 C CA . GLN A 1 227 ? -3.328 -4.852 -23.312 1 71.5 227 GLN A CA 1
ATOM 1763 C C . GLN A 1 227 ? -4.02 -3.906 -22.344 1 71.5 227 GLN A C 1
ATOM 1765 O O . GLN A 1 227 ? -5.215 -4.047 -22.078 1 71.5 227 GLN A O 1
ATOM 1770 N N . LYS A 1 228 ? -3.086 -3.049 -21.734 1 65.31 228 LYS A N 1
ATOM 1771 C CA . LYS A 1 228 ? -3.641 -2.115 -20.766 1 65.31 228 LYS A CA 1
ATOM 1772 C C . LYS A 1 228 ? -3.514 -0.673 -21.234 1 65.31 228 LYS A C 1
ATOM 1774 O O . LYS A 1 228 ? -2.66 -0.366 -22.078 1 65.31 228 LYS A O 1
ATOM 1779 N N . LEU A 1 229 ? -4.539 0.133 -20.844 1 53.69 229 LEU A N 1
ATOM 1780 C CA . LEU A 1 229 ? -4.457 1.559 -21.141 1 53.69 229 LEU A CA 1
ATOM 1781 C C . LEU A 1 229 ? -3.373 2.229 -20.312 1 53.69 229 LEU A C 1
ATOM 1783 O O . LEU A 1 229 ? -2.865 3.289 -20.672 1 53.69 229 LEU A O 1
ATOM 1787 N N . GLY A 1 230 ? -3.006 1.672 -19.297 1 60.94 230 GLY A N 1
ATOM 1788 C CA . GLY A 1 230 ? -2.002 2.137 -18.359 1 60.94 230 GLY A CA 1
ATOM 1789 C C . GLY A 1 230 ? -1.376 1.014 -17.547 1 60.94 230 GLY A C 1
ATOM 1790 O O . GLY A 1 230 ? -1.659 -0.161 -17.781 1 60.94 230 GLY A O 1
ATOM 1791 N N . TRP A 1 231 ? -0.304 1.362 -16.828 1 66.44 231 TRP A N 1
ATOM 1792 C CA . TRP A 1 231 ? 0.362 0.357 -16 1 66.44 231 TRP A CA 1
ATOM 1793 C C . TRP A 1 231 ? 1.22 -0.566 -16.859 1 66.44 231 TRP A C 1
ATOM 1795 O O . TRP A 1 231 ? 1.303 -1.769 -16.594 1 66.44 231 TRP A O 1
ATOM 1805 N N . ASN A 1 232 ? 1.755 0.016 -17.797 1 73.38 232 ASN A N 1
ATOM 1806 C CA . ASN A 1 232 ? 2.41 -0.814 -18.797 1 73.38 232 ASN A CA 1
ATOM 1807 C C . ASN A 1 232 ? 3.738 -1.369 -18.281 1 73.38 232 ASN A C 1
ATOM 1809 O O . ASN A 1 232 ? 4.363 -2.201 -18.953 1 73.38 232 ASN A O 1
ATOM 1813 N N . THR A 1 233 ? 4.012 -0.94 -17.094 1 79.31 233 THR A N 1
ATOM 1814 C CA . THR A 1 233 ? 5.277 -1.432 -16.562 1 79.31 233 THR A CA 1
ATOM 1815 C C . THR A 1 233 ? 5.07 -2.707 -15.75 1 79.31 233 THR A C 1
ATOM 1817 O O . THR A 1 233 ? 5.984 -3.18 -15.07 1 79.31 233 THR A O 1
ATOM 1820 N N . GLN A 1 234 ? 3.852 -3.221 -15.695 1 80.19 234 GLN A N 1
ATOM 1821 C CA . GLN A 1 234 ? 3.6 -4.516 -15.078 1 80.19 234 GLN A CA 1
ATOM 1822 C C . GLN A 1 234 ? 2.682 -5.375 -15.945 1 80.19 234 GLN A C 1
ATOM 1824 O O . GLN A 1 234 ? 1.51 -5.043 -16.125 1 80.19 234 GLN A O 1
ATOM 1829 N N . PRO A 1 235 ? 3.207 -6.484 -16.375 1 85.94 235 PRO A N 1
ATOM 1830 C CA . PRO A 1 235 ? 2.402 -7.352 -17.234 1 85.94 235 PRO A CA 1
ATOM 1831 C C . PRO A 1 235 ? 1.265 -8.039 -16.484 1 85.94 235 PRO A C 1
ATOM 1833 O O . PRO A 1 235 ? 1.41 -8.375 -15.312 1 85.94 235 PRO A O 1
ATOM 1836 N N . THR A 1 236 ? 0.15 -8.141 -17.156 1 87.06 236 THR A N 1
ATOM 1837 C CA . THR A 1 236 ? -0.955 -8.945 -16.656 1 87.06 236 THR A CA 1
ATOM 1838 C C . THR A 1 236 ? -1.362 -10.008 -17.672 1 87.06 236 THR A C 1
ATOM 1840 O O . THR A 1 236 ? -1.221 -9.805 -18.875 1 87.06 236 THR A O 1
ATOM 1843 N N . ARG A 1 237 ? -1.729 -11.133 -17.172 1 91.69 237 ARG A N 1
ATOM 1844 C CA . ARG A 1 237 ? -2.168 -12.234 -18.016 1 91.69 237 ARG A CA 1
ATOM 1845 C C . ARG A 1 237 ? -3.334 -12.984 -17.375 1 91.69 237 ARG A C 1
ATOM 1847 O O . ARG A 1 237 ? -3.572 -12.859 -16.172 1 91.69 237 ARG A O 1
ATOM 1854 N N . ILE A 1 238 ? -4.035 -13.648 -18.25 1 92.38 238 ILE A N 1
ATOM 1855 C CA . ILE A 1 238 ? -4.977 -14.648 -17.75 1 92.38 238 ILE A CA 1
ATOM 1856 C C . ILE A 1 238 ? -4.223 -15.914 -17.359 1 92.38 238 ILE A C 1
ATOM 1858 O O . ILE A 1 238 ? -3.316 -16.359 -18.078 1 92.38 238 ILE A O 1
ATOM 1862 N N . LEU A 1 239 ? -4.566 -16.422 -16.203 1 96.88 239 LEU A N 1
ATOM 1863 C CA . LEU A 1 239 ? -4.031 -17.703 -15.727 1 96.88 239 LEU A CA 1
ATOM 1864 C C . LEU A 1 239 ? -5.082 -18.797 -15.828 1 96.88 239 LEU A C 1
ATOM 1866 O O . LEU A 1 239 ? -6.258 -18.578 -15.539 1 96.88 239 LEU A O 1
ATOM 1870 N N . THR A 1 240 ? -4.574 -19.969 -16.219 1 97.62 240 THR A N 1
ATOM 1871 C CA . THR A 1 240 ? -5.48 -21.094 -16.328 1 97.62 240 THR A CA 1
ATOM 1872 C C . THR A 1 240 ? -4.926 -22.312 -15.594 1 97.62 240 THR A C 1
ATOM 1874 O O . THR A 1 240 ? -3.736 -22.625 -15.695 1 97.62 240 THR A O 1
ATOM 1877 N N . PHE A 1 241 ? -5.781 -22.922 -14.875 1 97.88 241 PHE A N 1
ATOM 1878 C CA . PHE A 1 241 ? -5.484 -24.156 -14.141 1 97.88 241 PHE A CA 1
ATOM 1879 C C . PHE A 1 241 ? -6.344 -25.312 -14.656 1 97.88 241 PHE A C 1
ATOM 1881 O O . PHE A 1 241 ? -7.574 -25.234 -14.609 1 97.88 241 PHE A O 1
ATOM 1888 N N . GLU A 1 242 ? -5.688 -26.312 -15.102 1 98.06 242 GLU A N 1
ATOM 1889 C CA . GLU A 1 242 ? -6.359 -27.516 -15.609 1 98.06 242 GLU A CA 1
ATOM 1890 C C . GLU A 1 242 ? -5.824 -28.766 -14.938 1 98.06 242 GLU A C 1
ATOM 1892 O O . GLU A 1 242 ? -4.77 -29.281 -15.32 1 98.06 242 GLU A O 1
ATOM 1897 N N . ASP A 1 243 ? -6.625 -29.312 -14.047 1 97.19 243 ASP A N 1
ATOM 1898 C CA . ASP A 1 243 ? -6.27 -30.484 -13.258 1 97.19 243 ASP A CA 1
ATOM 1899 C C . ASP A 1 243 ? -4.863 -30.359 -12.688 1 97.19 243 ASP A C 1
ATOM 1901 O O . ASP A 1 243 ? -4.066 -31.297 -12.766 1 97.19 243 ASP A O 1
ATOM 1905 N N . LEU A 1 244 ? -4.566 -29.203 -12.234 1 97.19 244 LEU A N 1
ATOM 1906 C CA . LEU A 1 244 ? -3.262 -28.922 -11.648 1 97.19 244 LEU A CA 1
ATOM 1907 C C . LEU A 1 244 ? -3.139 -29.547 -10.266 1 97.19 244 LEU A C 1
ATOM 1909 O O . LEU A 1 244 ? -3.988 -29.328 -9.398 1 97.19 244 LEU A O 1
ATOM 1913 N N . LYS A 1 245 ? -2.1 -30.359 -10.102 1 94.75 245 LYS A N 1
ATOM 1914 C CA . LYS A 1 245 ? -1.864 -31 -8.812 1 94.75 245 LYS A CA 1
ATOM 1915 C C . LYS A 1 245 ? -0.936 -30.156 -7.945 1 94.75 245 LYS A C 1
ATOM 1917 O O . LYS A 1 245 ? 0.197 -29.875 -8.336 1 94.75 245 LYS A O 1
ATOM 1922 N N . VAL A 1 246 ? -1.476 -29.75 -6.852 1 93.81 246 VAL A N 1
ATOM 1923 C CA . VAL A 1 246 ? -0.696 -28.906 -5.949 1 93.81 246 VAL A CA 1
ATOM 1924 C C . VAL A 1 246 ? -0.521 -29.609 -4.605 1 93.81 246 VAL A C 1
ATOM 1926 O O . VAL A 1 246 ? -1.504 -30 -3.969 1 93.81 246 VAL A O 1
ATOM 1929 N N . VAL A 1 247 ? 0.683 -29.719 -4.105 1 81.5 247 VAL A N 1
ATOM 1930 C CA . VAL A 1 247 ? 0.989 -30.391 -2.842 1 81.5 247 VAL A CA 1
ATOM 1931 C C . VAL A 1 247 ? 1.187 -29.344 -1.744 1 81.5 247 VAL A C 1
ATOM 1933 O O . VAL A 1 247 ? 0.938 -29.625 -0.568 1 81.5 247 VAL A O 1
ATOM 1936 N N . THR A 1 248 ? 1.632 -28.219 -2.139 1 64.38 248 THR A N 1
ATOM 1937 C CA . THR A 1 248 ? 2.055 -27.219 -1.164 1 64.38 248 THR A CA 1
ATOM 1938 C C . THR A 1 248 ? 0.906 -26.281 -0.826 1 64.38 248 THR A C 1
ATOM 1940 O O . THR A 1 248 ? 0.326 -25.656 -1.717 1 64.38 248 THR A O 1
ATOM 1943 N N . ILE A 1 249 ? 0.527 -26.438 0.485 1 63.53 249 ILE A N 1
ATOM 1944 C CA . ILE A 1 249 ? -0.523 -25.547 0.977 1 63.53 249 ILE A CA 1
ATOM 1945 C C . ILE A 1 249 ? 0.077 -24.516 1.927 1 63.53 249 ILE A C 1
ATOM 1947 O O . ILE A 1 249 ? 0.977 -24.828 2.709 1 63.53 249 ILE A O 1
ATOM 1951 N N . PHE A 1 250 ? 0.076 -23.25 1.582 1 57.25 250 PHE A N 1
ATOM 1952 C CA . PHE A 1 250 ? 0.543 -22.344 2.629 1 57.25 250 PHE A CA 1
ATOM 1953 C C . PHE A 1 250 ? -0.599 -21.969 3.562 1 57.25 250 PHE A C 1
ATOM 1955 O O . PHE A 1 250 ? -0.365 -21.531 4.695 1 57.25 250 PHE A O 1
ATOM 1962 N N . LEU A 1 251 ? -1.819 -21.75 3.057 1 55.56 251 LEU A N 1
ATOM 1963 C CA . LEU A 1 251 ? -2.93 -21.531 3.977 1 55.56 251 LEU A CA 1
ATOM 1964 C C . LEU A 1 251 ? -4.043 -22.547 3.744 1 55.56 251 LEU A C 1
ATOM 1966 O O . LEU A 1 251 ? -4.379 -22.859 2.598 1 55.56 251 LEU A O 1
ATOM 1970 N N . MET B 1 1 ? -44.375 18 -6.434 1 19.2 1 MET B N 1
ATOM 1971 C CA . MET B 1 1 ? -44.438 17.688 -5.012 1 19.2 1 MET B CA 1
ATOM 1972 C C . MET B 1 1 ? -43.906 16.281 -4.754 1 19.2 1 MET B C 1
ATOM 1974 O O . MET B 1 1 ? -43.5 15.953 -3.639 1 19.2 1 MET B O 1
ATOM 1978 N N . ALA B 1 2 ? -44.281 15.328 -5.633 1 20.94 2 ALA B N 1
ATOM 1979 C CA . ALA B 1 2 ? -44.156 13.891 -5.406 1 20.94 2 ALA B CA 1
ATOM 1980 C C . ALA B 1 2 ? -42.688 13.469 -5.426 1 20.94 2 ALA B C 1
ATOM 1982 O O . ALA B 1 2 ? -42.375 12.289 -5.262 1 20.94 2 ALA B O 1
ATOM 1983 N N . GLN B 1 3 ? -41.844 14.148 -6.074 1 22.48 3 GLN B N 1
ATOM 1984 C CA . GLN B 1 3 ? -40.562 13.703 -6.613 1 22.48 3 GLN B CA 1
ATOM 1985 C C . GLN B 1 3 ? -39.531 13.5 -5.5 1 22.48 3 GLN B C 1
ATOM 1987 O O . GLN B 1 3 ? -38.406 13.141 -5.762 1 22.48 3 GLN B O 1
ATOM 1992 N N . GLY B 1 4 ? -39.75 13.977 -4.258 1 21.88 4 GLY B N 1
ATOM 1993 C CA . GLY B 1 4 ? -38.812 14.188 -3.16 1 21.88 4 GLY B CA 1
ATOM 1994 C C . GLY B 1 4 ? -38.438 12.906 -2.438 1 21.88 4 GLY B C 1
ATOM 1995 O O . GLY B 1 4 ? -37.531 12.906 -1.604 1 21.88 4 GLY B O 1
ATOM 1996 N N . VAL B 1 5 ? -39.25 11.867 -2.32 1 23.67 5 VAL B N 1
ATOM 1997 C CA . VAL B 1 5 ? -39.281 10.812 -1.313 1 23.67 5 VAL B CA 1
ATOM 1998 C C . VAL B 1 5 ? -38.219 9.758 -1.642 1 23.67 5 VAL B C 1
ATOM 2000 O O . VAL B 1 5 ? -37.781 9.008 -0.762 1 23.67 5 VAL B O 1
ATOM 2003 N N . ALA B 1 6 ? -38 9.477 -2.939 1 26.25 6 ALA B N 1
ATOM 2004 C CA . ALA B 1 6 ? -37.312 8.227 -3.273 1 26.25 6 ALA B CA 1
ATOM 2005 C C . ALA B 1 6 ? -35.844 8.281 -2.854 1 26.25 6 ALA B C 1
ATOM 2007 O O . ALA B 1 6 ? -35.156 7.254 -2.85 1 26.25 6 ALA B O 1
ATOM 2008 N N . SER B 1 7 ? -35.281 9.375 -2.65 1 24.22 7 SER B N 1
ATOM 2009 C CA . SER B 1 7 ? -33.844 9.547 -2.514 1 24.22 7 SER B CA 1
ATOM 2010 C C . SER B 1 7 ? -33.344 9.047 -1.16 1 24.22 7 SER B C 1
ATOM 2012 O O . SER B 1 7 ? -32.156 8.727 -1.001 1 24.22 7 SER B O 1
ATOM 2014 N N . ASN B 1 8 ? -34.156 8.914 -0.075 1 24.91 8 ASN B N 1
ATOM 2015 C CA . ASN B 1 8 ? -33.812 8.734 1.329 1 24.91 8 ASN B CA 1
ATOM 2016 C C . ASN B 1 8 ? -33.562 7.27 1.666 1 24.91 8 ASN B C 1
ATOM 2018 O O . ASN B 1 8 ? -32.938 6.961 2.689 1 24.91 8 ASN B O 1
ATOM 2022 N N . LEU B 1 9 ? -34.219 6.297 1.056 1 23.73 9 LEU B N 1
ATOM 2023 C CA . LEU B 1 9 ? -34.344 4.918 1.518 1 23.73 9 LEU B CA 1
ATOM 2024 C C . LEU B 1 9 ? -33.062 4.152 1.263 1 23.73 9 LEU B C 1
ATOM 2026 O O . LEU B 1 9 ? -32.781 3.146 1.924 1 23.73 9 LEU B O 1
ATOM 2030 N N . PHE B 1 10 ? -32.375 4.441 0.188 1 22.14 10 PHE B N 1
ATOM 2031 C CA . PHE B 1 10 ? -31.219 3.617 -0.153 1 22.14 10 PHE B CA 1
ATOM 2032 C C . PHE B 1 10 ? -30.078 3.846 0.831 1 22.14 10 PHE B C 1
ATOM 2034 O O . PHE B 1 10 ? -29.125 3.082 0.859 1 22.14 10 PHE B O 1
ATOM 2041 N N . ARG B 1 11 ? -29.938 4.875 1.676 1 27.47 11 ARG B N 1
ATOM 2042 C CA . ARG B 1 11 ? -28.922 5.199 2.682 1 27.47 11 ARG B CA 1
ATOM 2043 C C . ARG B 1 11 ? -29.016 4.258 3.877 1 27.47 11 ARG B C 1
ATOM 2045 O O . ARG B 1 11 ? -28 3.873 4.453 1 27.47 11 ARG B O 1
ATOM 2052 N N . ALA B 1 12 ? -30.203 3.912 4.383 1 26.98 12 ALA B N 1
ATOM 2053 C CA . ALA B 1 12 ? -30.5 3.176 5.613 1 26.98 12 ALA B CA 1
ATOM 2054 C C . ALA B 1 12 ? -30.125 1.705 5.473 1 26.98 12 ALA B C 1
ATOM 2056 O O . ALA B 1 12 ? -29.609 1.096 6.418 1 26.98 12 ALA B O 1
ATOM 2057 N N . ALA B 1 13 ? -30.484 1.073 4.352 1 24.52 13 ALA B N 1
ATOM 2058 C CA . ALA B 1 13 ? -30.391 -0.378 4.215 1 24.52 13 ALA B CA 1
ATOM 2059 C C . ALA B 1 13 ? -28.938 -0.837 4.133 1 24.52 13 ALA B C 1
ATOM 2061 O O . ALA B 1 13 ? -28.594 -1.926 4.598 1 24.52 13 ALA B O 1
ATOM 2062 N N . PHE B 1 14 ? -28 -0.064 3.529 1 25.77 14 PHE B N 1
ATOM 2063 C CA . PHE B 1 14 ? -26.609 -0.49 3.477 1 25.77 14 PHE B CA 1
ATOM 2064 C C . PHE B 1 14 ? -25.953 -0.368 4.848 1 25.77 14 PHE B C 1
ATOM 2066 O O . PHE B 1 14 ? -25.016 -1.101 5.16 1 25.77 14 PHE B O 1
ATOM 2073 N N . ARG B 1 15 ? -26.312 0.467 5.887 1 29.56 15 ARG B N 1
ATOM 2074 C CA . ARG B 1 15 ? -25.906 0.565 7.277 1 29.56 15 ARG B CA 1
ATOM 2075 C C . ARG B 1 15 ? -26.281 -0.691 8.055 1 29.56 15 ARG B C 1
ATOM 2077 O O . ARG B 1 15 ? -25.547 -1.121 8.945 1 29.56 15 ARG B O 1
ATOM 2084 N N . THR B 1 16 ? -27.516 -1.188 7.957 1 27.58 16 THR B N 1
ATOM 2085 C CA . THR B 1 16 ? -28.031 -2.291 8.766 1 27.58 16 THR B CA 1
ATOM 2086 C C . THR B 1 16 ? -27.281 -3.582 8.445 1 27.58 16 THR B C 1
ATOM 2088 O O . THR B 1 16 ? -26.984 -4.375 9.344 1 27.58 16 THR B O 1
ATOM 2091 N N . GLN B 1 17 ? -27.203 -3.916 7.125 1 27.33 17 GLN B N 1
ATOM 2092 C CA . GLN B 1 17 ? -26.703 -5.262 6.855 1 27.33 17 GLN B CA 1
ATOM 2093 C C . GLN B 1 17 ? -25.219 -5.367 7.176 1 27.33 17 GLN B C 1
ATOM 2095 O O . GLN B 1 17 ? -24.688 -6.469 7.367 1 27.33 17 GLN B O 1
ATOM 2100 N N . LEU B 1 18 ? -24.562 -4.191 7.168 1 28.83 18 LEU B N 1
ATOM 2101 C CA . LEU B 1 18 ? -23.188 -4.324 7.609 1 28.83 18 LEU B CA 1
ATOM 2102 C C . LEU B 1 18 ? -23.109 -4.48 9.125 1 28.83 18 LEU B C 1
ATOM 2104 O O . LEU B 1 18 ? -22.016 -4.574 9.695 1 28.83 18 LEU B O 1
ATOM 2108 N N . ARG B 1 19 ? -24.125 -4.156 9.945 1 26.44 19 ARG B N 1
ATOM 2109 C CA . ARG B 1 19 ? -24.094 -4.145 11.406 1 26.44 19 ARG B CA 1
ATOM 2110 C C . ARG B 1 19 ? -23.812 -5.539 11.953 1 26.44 19 ARG B C 1
ATOM 2112 O O . ARG B 1 19 ? -23.562 -5.699 13.148 1 26.44 19 ARG B O 1
ATOM 2119 N N . ASN B 1 20 ? -24.531 -6.449 11.422 1 25.05 20 ASN B N 1
ATOM 2120 C CA . ASN B 1 20 ? -24.359 -7.645 12.242 1 25.05 20 ASN B CA 1
ATOM 2121 C C . ASN B 1 20 ? -22.906 -8.078 12.32 1 25.05 20 ASN B C 1
ATOM 2123 O O . ASN B 1 20 ? -22.531 -9.125 11.789 1 25.05 20 ASN B O 1
ATOM 2127 N N . SER B 1 21 ? -22.078 -7.156 12.008 1 24.92 21 SER B N 1
ATOM 2128 C CA . SER B 1 21 ? -20.703 -7.535 11.695 1 24.92 21 SER B CA 1
ATOM 2129 C C . SER B 1 21 ? -20 -8.125 12.914 1 24.92 21 SER B C 1
ATOM 2131 O O . SER B 1 21 ? -19.875 -7.465 13.945 1 24.92 21 SER B O 1
ATOM 2133 N N . HIS B 1 22 ? -20.219 -9.398 13.234 1 23.88 22 HIS B N 1
ATOM 2134 C CA . HIS B 1 22 ? -19.516 -10.273 14.164 1 23.88 22 HIS B CA 1
ATOM 2135 C C . HIS B 1 22 ? -18.031 -9.938 14.227 1 23.88 22 HIS B C 1
ATOM 2137 O O . HIS B 1 22 ? -17.438 -9.5 13.234 1 23.88 22 HIS B O 1
ATOM 2143 N N . SER B 1 23 ? -17.531 -9.516 15.359 1 23.86 23 SER B N 1
ATOM 2144 C CA . SER B 1 23 ? -16.156 -9.328 15.844 1 23.86 23 SER B CA 1
ATOM 2145 C C . SER B 1 23 ? -15.242 -10.43 15.336 1 23.86 23 SER B C 1
ATOM 2147 O O . SER B 1 23 ? -15.312 -11.57 15.797 1 23.86 23 SER B O 1
ATOM 2149 N N . TYR B 1 24 ? -15.211 -10.633 14.07 1 25.55 24 TYR B N 1
ATOM 2150 C CA . TYR B 1 24 ? -14.406 -11.727 13.539 1 25.55 24 TYR B CA 1
ATOM 2151 C C . TYR B 1 24 ? -12.992 -11.688 14.102 1 25.55 24 TYR B C 1
ATOM 2153 O O . TYR B 1 24 ? -12.242 -10.734 13.859 1 25.55 24 TYR B O 1
ATOM 2161 N N . CYS B 1 25 ? -12.805 -11.898 15.391 1 23.52 25 CYS B N 1
ATOM 2162 C CA . CYS B 1 25 ? -11.531 -12.312 15.969 1 23.52 25 CYS B CA 1
ATOM 2163 C C . CYS B 1 25 ? -10.742 -13.18 14.992 1 23.52 25 CYS B C 1
ATOM 2165 O O . CYS B 1 25 ? -11.273 -14.141 14.438 1 23.52 25 CYS B O 1
ATOM 2167 N N . ILE B 1 26 ? -9.789 -12.57 14.469 1 26.73 26 ILE B N 1
ATOM 2168 C CA . ILE B 1 26 ? -8.859 -13.25 13.57 1 26.73 26 ILE B CA 1
ATOM 2169 C C . ILE B 1 26 ? -8.422 -14.57 14.188 1 26.73 26 ILE B C 1
ATOM 2171 O O . ILE B 1 26 ? -7.734 -14.594 15.211 1 26.73 26 ILE B O 1
ATOM 2175 N N . ARG B 1 27 ? -9.148 -15.547 14.5 1 29.77 27 ARG B N 1
ATOM 2176 C CA . ARG B 1 27 ? -8.609 -16.875 14.766 1 29.77 27 ARG B CA 1
ATOM 2177 C C . ARG B 1 27 ? -7.539 -17.25 13.75 1 29.77 27 ARG B C 1
ATOM 2179 O O . ARG B 1 27 ? -7.66 -16.922 12.57 1 29.77 27 ARG B O 1
ATOM 2186 N N . PRO B 1 28 ? -6.379 -17.797 14.07 1 31.56 28 PRO B N 1
ATOM 2187 C CA . PRO B 1 28 ? -5.211 -18.25 13.312 1 31.56 28 PRO B CA 1
ATOM 2188 C C . PRO B 1 28 ? -5.582 -18.781 11.93 1 31.56 28 PRO B C 1
ATOM 2190 O O . PRO B 1 28 ? -4.73 -19.328 11.227 1 31.56 28 PRO B O 1
ATOM 2193 N N . SER B 1 29 ? -6.816 -19.125 11.711 1 33.75 29 SER B N 1
ATOM 2194 C CA . SER B 1 29 ? -7.273 -19.578 10.398 1 33.75 29 SER B CA 1
ATOM 2195 C C . SER B 1 29 ? -7.191 -18.453 9.367 1 33.75 29 SER B C 1
ATOM 2197 O O . SER B 1 29 ? -7.742 -17.375 9.586 1 33.75 29 SER B O 1
ATOM 2199 N N . LEU B 1 30 ? -6.117 -18.109 8.703 1 41.25 30 LEU B N 1
ATOM 2200 C CA . LEU B 1 30 ? -6.062 -17.234 7.531 1 41.25 30 LEU B CA 1
ATOM 2201 C C . LEU B 1 30 ? -7.426 -17.141 6.859 1 41.25 30 LEU B C 1
ATOM 2203 O O . LEU B 1 30 ? -7.762 -17.969 6.004 1 41.25 30 LEU B O 1
ATOM 2207 N N . ASP B 1 31 ? -8.422 -16.938 7.438 1 40.34 31 ASP B N 1
ATOM 2208 C CA . ASP B 1 31 ? -9.766 -16.719 6.914 1 40.34 31 ASP B CA 1
ATOM 2209 C C . ASP B 1 31 ? -9.766 -15.648 5.824 1 40.34 31 ASP B C 1
ATOM 2211 O O . ASP B 1 31 ? -10.125 -14.492 6.078 1 40.34 31 ASP B O 1
ATOM 2215 N N . LEU B 1 32 ? -8.695 -15.508 5.074 1 49.91 32 LEU B N 1
ATOM 2216 C CA . LEU B 1 32 ? -8.875 -14.805 3.805 1 49.91 32 LEU B CA 1
ATOM 2217 C C . LEU B 1 32 ? -10.297 -15.008 3.277 1 49.91 32 LEU B C 1
ATOM 2219 O O . LEU B 1 32 ? -10.578 -16 2.604 1 49.91 32 LEU B O 1
ATOM 2223 N N . ASP B 1 33 ? -11.328 -14.688 4.215 1 53.53 33 ASP B N 1
ATOM 2224 C CA . ASP B 1 33 ? -12.766 -14.922 4.281 1 53.53 33 ASP B CA 1
ATOM 2225 C C . ASP B 1 33 ? -13.477 -14.328 3.07 1 53.53 33 ASP B C 1
ATOM 2227 O O . ASP B 1 33 ? -12.867 -13.602 2.281 1 53.53 33 ASP B O 1
ATOM 2231 N N . ALA B 1 34 ? -14.617 -14.859 2.773 1 59.25 34 ALA B N 1
ATOM 2232 C CA . ALA B 1 34 ? -15.672 -14.352 1.902 1 59.25 34 ALA B CA 1
ATOM 2233 C C . ALA B 1 34 ? -15.656 -12.828 1.844 1 59.25 34 ALA B C 1
ATOM 2235 O O . ALA B 1 34 ? -15.914 -1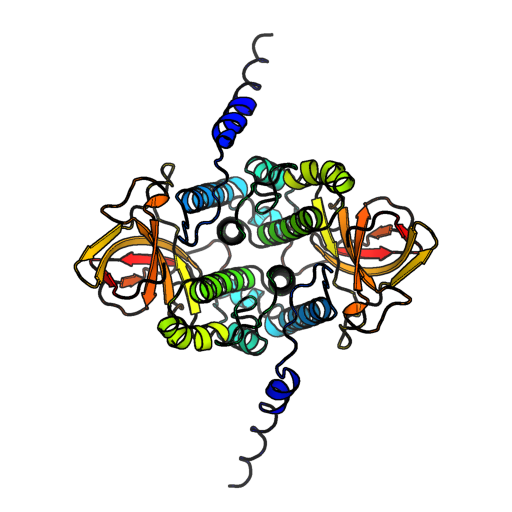2.242 0.79 1 59.25 34 ALA B O 1
ATOM 2236 N N . ASP B 1 35 ? -15 -12.383 2.775 1 72.94 35 ASP B N 1
ATOM 2237 C CA . ASP B 1 35 ? -14.977 -10.922 2.873 1 72.94 35 ASP B CA 1
ATOM 2238 C C . ASP B 1 35 ? -13.898 -10.336 1.972 1 72.94 35 ASP B C 1
ATOM 2240 O O . ASP B 1 35 ? -14.109 -9.297 1.334 1 72.94 35 ASP B O 1
ATOM 2244 N N . MET B 1 36 ? -12.828 -11.109 1.685 1 79.44 36 MET B N 1
ATOM 2245 C CA . MET B 1 36 ? -11.742 -10.609 0.855 1 79.44 36 MET B CA 1
ATOM 2246 C C . MET B 1 36 ? -12.148 -10.555 -0.613 1 79.44 36 MET B C 1
ATOM 2248 O O . MET B 1 36 ? -11.906 -9.562 -1.297 1 79.44 36 MET B O 1
ATOM 2252 N N . VAL B 1 37 ? -12.727 -11.594 -1.008 1 75.5 37 VAL B N 1
ATOM 2253 C CA . VAL B 1 37 ? -13.156 -11.672 -2.4 1 75.5 37 VAL B CA 1
ATOM 2254 C C . VAL B 1 37 ? -14.203 -10.602 -2.686 1 75.5 37 VAL B C 1
ATOM 2256 O O . VAL B 1 37 ? -14.164 -9.945 -3.732 1 75.5 37 VAL B O 1
ATOM 2259 N N . GLU B 1 38 ? -15.117 -10.477 -1.8 1 80.31 38 GLU B N 1
ATOM 2260 C CA . GLU B 1 38 ? -16.156 -9.469 -1.976 1 80.31 38 GLU B CA 1
ATOM 2261 C C . GLU B 1 38 ? -15.562 -8.062 -2.043 1 80.31 38 GLU B C 1
ATOM 2263 O O . GLU B 1 38 ? -15.938 -7.27 -2.904 1 80.31 38 GLU B O 1
ATOM 2268 N N . VAL B 1 39 ? -14.703 -7.785 -1.191 1 86 39 VAL B N 1
ATOM 2269 C CA . VAL B 1 39 ? -14.102 -6.457 -1.158 1 86 39 VAL B CA 1
ATOM 2270 C C . VAL B 1 39 ? -13.281 -6.227 -2.43 1 86 39 VAL B C 1
ATOM 2272 O O . VAL B 1 39 ? -13.273 -5.121 -2.977 1 86 39 VAL B O 1
ATOM 2275 N N . GLN B 1 40 ? -12.602 -7.227 -2.84 1 86.19 40 GLN B N 1
ATOM 2276 C CA . GLN B 1 40 ? -11.844 -7.137 -4.086 1 86.19 40 GLN B CA 1
ATOM 2277 C C . GLN B 1 40 ? -12.758 -6.793 -5.258 1 86.19 40 GLN B C 1
ATOM 2279 O O . GLN B 1 40 ? -12.422 -5.938 -6.082 1 86.19 40 GLN B O 1
ATOM 2284 N N . LYS B 1 41 ? -13.828 -7.43 -5.34 1 84.25 41 LYS B N 1
ATOM 2285 C CA . LYS B 1 41 ? -14.773 -7.203 -6.426 1 84.25 41 LYS B CA 1
ATOM 2286 C C . LYS B 1 41 ? -15.312 -5.777 -6.398 1 84.25 41 LYS B C 1
ATOM 2288 O O . LYS B 1 41 ? -15.422 -5.129 -7.441 1 84.25 41 LYS B O 1
ATOM 2293 N N . VAL B 1 42 ? -15.711 -5.406 -5.281 1 89.75 42 VAL B N 1
ATOM 2294 C CA . VAL B 1 42 ? -16.25 -4.055 -5.129 1 89.75 42 VAL B CA 1
ATOM 2295 C C . VAL B 1 42 ? -15.195 -3.039 -5.578 1 89.75 42 VAL B C 1
ATOM 2297 O O . VAL B 1 42 ? -15.508 -2.107 -6.328 1 89.75 42 VAL B O 1
ATOM 2300 N N . ALA B 1 43 ? -14 -3.262 -5.156 1 93.12 43 ALA B N 1
ATOM 2301 C CA . ALA B 1 43 ? -12.922 -2.352 -5.531 1 93.12 43 ALA B CA 1
ATOM 2302 C C . ALA B 1 43 ? -12.664 -2.396 -7.035 1 93.12 43 ALA B C 1
ATOM 2304 O O . ALA B 1 43 ? -12.453 -1.357 -7.668 1 93.12 43 ALA B O 1
ATOM 2305 N N . HIS B 1 44 ? -12.672 -3.557 -7.582 1 88.94 44 HIS B N 1
ATOM 2306 C CA . HIS B 1 44 ? -12.469 -3.727 -9.016 1 88.94 44 HIS B CA 1
ATOM 2307 C C . HIS B 1 44 ? -13.539 -3 -9.82 1 88.94 44 HIS B C 1
ATOM 2309 O O . HIS B 1 44 ? -13.227 -2.27 -10.758 1 88.94 44 HIS B O 1
ATOM 2315 N N . GLU B 1 45 ? -14.75 -3.26 -9.477 1 90.5 45 GLU B N 1
ATOM 2316 C CA . GLU B 1 45 ? -15.867 -2.637 -10.188 1 90.5 45 GLU B CA 1
ATOM 2317 C C . GLU B 1 45 ? -15.828 -1.118 -10.039 1 90.5 45 GLU B C 1
ATOM 2319 O O . GLU B 1 45 ? -16.109 -0.392 -11 1 90.5 45 GLU B O 1
ATOM 2324 N N . PHE B 1 46 ? -15.57 -0.67 -8.906 1 95.19 46 PHE B N 1
ATOM 2325 C CA . PHE B 1 46 ? -15.445 0.765 -8.68 1 95.19 46 PHE B CA 1
ATOM 2326 C C . PHE B 1 46 ? -14.359 1.363 -9.562 1 95.19 46 PHE B C 1
ATOM 2328 O O . PHE B 1 46 ? -14.57 2.389 -10.211 1 95.19 46 PHE B O 1
ATOM 2335 N N . ALA B 1 47 ? -13.203 0.723 -9.586 1 93.31 47 ALA B N 1
ATOM 2336 C CA . ALA B 1 47 ? -12.086 1.199 -10.398 1 93.31 47 ALA B CA 1
ATOM 2337 C C . ALA B 1 47 ? -12.461 1.246 -11.875 1 93.31 47 ALA B C 1
ATOM 2339 O O . ALA B 1 47 ? -12.172 2.227 -12.562 1 93.31 47 ALA B O 1
ATOM 2340 N N . LYS B 1 48 ? -13.055 0.251 -12.297 1 89.81 48 LYS B N 1
ATOM 2341 C CA . LYS B 1 48 ? -13.445 0.116 -13.695 1 89.81 48 LYS B CA 1
ATOM 2342 C C . LYS B 1 48 ? -14.461 1.19 -14.094 1 89.81 48 LYS B C 1
ATOM 2344 O O . LYS B 1 48 ? -14.375 1.755 -15.188 1 89.81 48 LYS B O 1
ATOM 2349 N N . LYS B 1 49 ? -15.367 1.509 -13.203 1 94.62 49 LYS B N 1
ATOM 2350 C CA . LYS B 1 49 ? -16.484 2.389 -13.547 1 94.62 49 LYS B CA 1
ATOM 2351 C C . LYS B 1 49 ? -16.156 3.844 -13.227 1 94.62 49 LYS B C 1
ATOM 2353 O O . LYS B 1 49 ? -16.484 4.746 -13.992 1 94.62 49 LYS B O 1
ATOM 2358 N N . GLU B 1 50 ? -15.453 4.043 -12.109 1 97.12 50 GLU B N 1
ATOM 2359 C CA . GLU B 1 50 ? -15.344 5.406 -11.594 1 97.12 50 GLU B CA 1
ATOM 2360 C C . GLU B 1 50 ? -13.953 5.98 -11.836 1 97.12 50 GLU B C 1
ATOM 2362 O O . GLU B 1 50 ? -13.75 7.191 -11.758 1 97.12 50 GLU B O 1
ATOM 2367 N N . MET B 1 51 ? -13 5.113 -12.133 1 95.19 51 MET B N 1
ATOM 2368 C CA . MET B 1 51 ? -11.633 5.605 -12.242 1 95.19 51 MET B CA 1
ATOM 2369 C C . MET B 1 51 ? -11.102 5.426 -13.664 1 95.19 51 MET B C 1
ATOM 2371 O O . MET B 1 51 ? -10.805 6.406 -14.344 1 95.19 51 MET B O 1
ATOM 2375 N N . TYR B 1 52 ? -11.133 4.324 -14.141 1 89.94 52 TYR B N 1
ATOM 2376 C CA . TYR B 1 52 ? -10.469 3.92 -15.375 1 89.94 52 TYR B CA 1
ATOM 2377 C C . TYR B 1 52 ? -10.898 4.805 -16.547 1 89.94 52 TYR B C 1
ATOM 2379 O O . TYR B 1 52 ? -10.055 5.309 -17.297 1 89.94 52 TYR B O 1
ATOM 2387 N N . PRO B 1 53 ? -12.195 5.07 -16.719 1 93.06 53 PRO B N 1
ATOM 2388 C CA . PRO B 1 53 ? -12.625 5.855 -17.875 1 93.06 53 PRO B CA 1
ATOM 2389 C C . PRO B 1 53 ? -12.133 7.301 -17.828 1 93.06 53 PRO B C 1
ATOM 2391 O O . PRO B 1 53 ? -12.133 7.992 -18.844 1 93.06 53 PRO B O 1
ATOM 2394 N N . HIS B 1 54 ? -11.695 7.715 -16.656 1 94.5 54 HIS B N 1
ATOM 2395 C CA . HIS B 1 54 ? -11.422 9.141 -16.484 1 94.5 54 HIS B CA 1
ATOM 2396 C C . HIS B 1 54 ? -9.938 9.391 -16.266 1 94.5 54 HIS B C 1
ATOM 2398 O O . HIS B 1 54 ? -9.477 10.531 -16.344 1 94.5 54 HIS B O 1
ATOM 2404 N N . MET B 1 55 ? -9.219 8.375 -16.078 1 88.44 55 MET B N 1
ATOM 2405 C CA . MET B 1 55 ? -7.844 8.5 -15.602 1 88.44 55 MET B CA 1
ATOM 2406 C C . MET B 1 55 ? -6.992 9.281 -16.594 1 88.44 55 MET B C 1
ATOM 2408 O O . MET B 1 55 ? -6.148 10.094 -16.203 1 88.44 55 MET B O 1
ATOM 2412 N N . ALA B 1 56 ? -7.113 9.062 -17.859 1 85.69 56 ALA B N 1
ATOM 2413 C CA . ALA B 1 56 ? -6.332 9.758 -18.875 1 85.69 56 ALA B CA 1
ATOM 2414 C C . ALA B 1 56 ? -6.602 11.266 -18.828 1 85.69 56 ALA B C 1
ATOM 2416 O O . ALA B 1 56 ? -5.672 12.07 -18.875 1 85.69 56 ALA B O 1
ATOM 2417 N N . GLU B 1 57 ? -7.844 11.562 -18.781 1 90.75 57 GLU B N 1
ATOM 2418 C CA . GLU B 1 57 ? -8.227 12.969 -18.703 1 90.75 57 GLU B CA 1
ATOM 2419 C C . GLU B 1 57 ? -7.719 13.609 -17.406 1 90.75 57 GLU B C 1
ATOM 2421 O O . GLU B 1 57 ? -7.27 14.758 -17.422 1 90.75 57 GLU B O 1
ATOM 2426 N N . TRP B 1 58 ? -7.859 12.914 -16.297 1 91.88 58 TRP B N 1
ATOM 2427 C CA . TRP B 1 58 ? -7.352 13.422 -15.031 1 91.88 58 TRP B CA 1
ATOM 2428 C C . TRP B 1 58 ? -5.867 13.758 -15.133 1 91.88 58 TRP B C 1
ATOM 2430 O O . TRP B 1 58 ? -5.422 14.797 -14.633 1 91.88 58 TRP B O 1
ATOM 2440 N N . ASP B 1 59 ? -5.141 12.906 -15.727 1 83.56 59 ASP B N 1
ATOM 2441 C CA . ASP B 1 59 ? -3.699 13.094 -15.859 1 83.56 59 ASP B CA 1
ATOM 2442 C C . ASP B 1 59 ? -3.381 14.297 -16.75 1 83.56 59 ASP B C 1
ATOM 2444 O O . ASP B 1 59 ? -2.541 15.125 -16.391 1 83.56 59 ASP B O 1
ATOM 2448 N N . GLN B 1 60 ? -4.02 14.344 -17.859 1 85 60 GLN B N 1
ATOM 2449 C CA . GLN B 1 60 ? -3.791 15.422 -18.828 1 85 60 GLN B CA 1
ATOM 2450 C C . GLN B 1 60 ? -4.113 16.781 -18.203 1 85 60 GLN B C 1
ATOM 2452 O O . GLN B 1 60 ? -3.371 17.75 -18.406 1 85 60 GLN B O 1
ATOM 2457 N N . LYS B 1 61 ? -5.18 16.875 -17.453 1 91.06 61 LYS B N 1
ATOM 2458 C CA . LYS B 1 61 ? -5.645 18.141 -16.906 1 91.06 61 LYS B CA 1
ATOM 2459 C C . LYS B 1 61 ? -5.098 18.344 -15.492 1 91.06 61 LYS B C 1
ATOM 2461 O O . LYS B 1 61 ? -5.445 19.328 -14.828 1 91.06 61 LYS B O 1
ATOM 2466 N N . GLU B 1 62 ? -4.316 17.359 -14.977 1 89.94 62 GLU B N 1
ATOM 2467 C CA . GLU B 1 62 ? -3.795 17.406 -13.617 1 89.94 62 GLU B CA 1
ATOM 2468 C C . GLU B 1 62 ? -4.922 17.578 -12.602 1 89.94 62 GLU B C 1
ATOM 2470 O O . GLU B 1 62 ? -4.828 18.406 -11.695 1 89.94 62 GLU B O 1
ATOM 2475 N N . HIS B 1 63 ? -5.969 16.844 -12.859 1 93.19 63 HIS B N 1
ATOM 2476 C CA . HIS B 1 63 ? -7.164 16.906 -12.023 1 93.19 63 HIS B CA 1
ATOM 2477 C C . HIS B 1 63 ? -7.055 15.969 -10.828 1 93.19 63 HIS B C 1
ATOM 2479 O O . HIS B 1 63 ? -6.695 14.805 -10.984 1 93.19 63 HIS B O 1
ATOM 2485 N N . PHE B 1 64 ? -7.258 16.562 -9.656 1 95.31 64 PHE B N 1
ATOM 2486 C CA . PHE B 1 64 ? -7.348 15.773 -8.43 1 95.31 64 PHE B CA 1
ATOM 2487 C C . PHE B 1 64 ? -8.789 15.375 -8.148 1 95.31 64 PHE B C 1
ATOM 2489 O O . PHE B 1 64 ? -9.594 16.203 -7.711 1 95.31 64 PHE B O 1
ATOM 2496 N N . PRO B 1 65 ? -9.148 14.062 -8.289 1 96.88 65 PRO B N 1
ATOM 2497 C CA . PRO B 1 65 ? -10.562 13.688 -8.336 1 96.88 65 PRO B CA 1
ATOM 2498 C C . PRO B 1 65 ? -11.156 13.445 -6.953 1 96.88 65 PRO B C 1
ATOM 2500 O O . PRO B 1 65 ? -11.555 12.32 -6.637 1 96.88 65 PRO B O 1
ATOM 2503 N N . THR B 1 66 ? -11.406 14.516 -6.242 1 97.38 66 THR B N 1
ATOM 2504 C CA . THR B 1 66 ? -11.898 14.422 -4.871 1 97.38 66 THR B CA 1
ATOM 2505 C C . THR B 1 66 ? -13.344 13.93 -4.844 1 97.38 66 THR B C 1
ATOM 2507 O O . THR B 1 66 ? -13.758 13.258 -3.896 1 97.38 66 THR B O 1
ATOM 2510 N N . ASP B 1 67 ? -14.078 14.258 -5.879 1 97.56 67 ASP B N 1
ATOM 2511 C CA . ASP B 1 67 ? -15.445 13.758 -5.961 1 97.56 67 ASP B CA 1
ATOM 2512 C C . ASP B 1 67 ? -15.469 12.234 -6.055 1 97.56 67 ASP B C 1
ATOM 2514 O O . ASP B 1 67 ? -16.266 11.578 -5.383 1 97.56 67 ASP B O 1
ATOM 2518 N N . MET B 1 68 ? -14.625 11.773 -6.922 1 97.88 68 MET B N 1
ATOM 2519 C CA . MET B 1 68 ? -14.492 10.32 -7.039 1 97.88 68 MET B CA 1
ATOM 2520 C C . MET B 1 68 ? -14.062 9.703 -5.711 1 97.88 68 MET B C 1
ATOM 2522 O O . MET B 1 68 ? -14.555 8.641 -5.328 1 97.88 68 MET B O 1
ATOM 2526 N N . MET B 1 69 ? -13.211 10.336 -4.941 1 98.19 69 MET B N 1
ATOM 2527 C CA . MET B 1 69 ? -12.742 9.82 -3.658 1 98.19 69 MET B CA 1
ATOM 2528 C C . MET B 1 69 ? -13.883 9.773 -2.643 1 98.19 69 MET B C 1
ATOM 2530 O O . MET B 1 69 ? -13.961 8.852 -1.837 1 98.19 69 MET B O 1
ATOM 2534 N N . ARG B 1 70 ? -14.727 10.742 -2.707 1 98.19 70 ARG B N 1
ATOM 2535 C CA . ARG B 1 70 ? -15.875 10.742 -1.804 1 98.19 70 ARG B CA 1
ATOM 2536 C C . ARG B 1 70 ? -16.797 9.562 -2.088 1 98.19 70 ARG B C 1
ATOM 2538 O O . ARG B 1 70 ? -17.344 8.953 -1.164 1 98.19 70 ARG B O 1
ATOM 2545 N N . LYS B 1 71 ? -16.953 9.234 -3.361 1 98.25 71 LYS B N 1
ATOM 2546 C CA . LYS B 1 71 ? -17.703 8.031 -3.711 1 98.25 71 LYS B CA 1
ATOM 2547 C C . LYS B 1 71 ? -17.031 6.785 -3.146 1 98.25 71 LYS B C 1
ATOM 2549 O O . LYS B 1 71 ? -17.703 5.871 -2.668 1 98.25 71 LYS B O 1
ATOM 2554 N N . ALA B 1 72 ? -15.688 6.766 -3.217 1 98.31 72 ALA B N 1
ATOM 2555 C CA . ALA B 1 72 ? -14.938 5.66 -2.625 1 98.31 72 ALA B CA 1
ATOM 2556 C C . ALA B 1 72 ? -15.156 5.59 -1.117 1 98.31 72 ALA B C 1
ATOM 2558 O O . ALA B 1 72 ? -15.211 4.504 -0.54 1 98.31 72 ALA B O 1
ATOM 2559 N N . GLY B 1 73 ? -15.242 6.789 -0.508 1 98.12 73 GLY B N 1
ATOM 2560 C CA . GLY B 1 73 ? -15.508 6.859 0.92 1 98.12 73 GLY B CA 1
ATOM 2561 C C . GLY B 1 73 ? -16.828 6.223 1.312 1 98.12 73 GLY B C 1
ATOM 2562 O O . GLY B 1 73 ? -16.938 5.605 2.373 1 98.12 73 GLY B O 1
ATOM 2563 N N . GLU B 1 74 ? -17.797 6.316 0.429 1 96.75 74 GLU B N 1
ATOM 2564 C CA . GLU B 1 74 ? -19.109 5.707 0.669 1 96.75 74 GLU B CA 1
ATOM 2565 C C . GLU B 1 74 ? -19 4.184 0.687 1 96.75 74 GLU B C 1
ATOM 2567 O O . GLU B 1 74 ? -19.812 3.51 1.332 1 96.75 74 GLU B O 1
ATOM 2572 N N . LEU B 1 75 ? -18 3.707 0.046 1 96.25 75 LEU B N 1
ATOM 2573 C CA . LEU B 1 75 ? -17.781 2.264 -0.002 1 96.25 75 LEU B CA 1
ATOM 2574 C C . LEU B 1 75 ? -16.875 1.813 1.135 1 96.25 75 LEU B C 1
ATOM 2576 O O . LEU B 1 75 ? -16.562 0.625 1.259 1 96.25 75 LEU B O 1
ATOM 2580 N N . GLY B 1 76 ? -16.391 2.73 1.907 1 97 76 GLY B N 1
ATOM 2581 C CA . GLY B 1 76 ? -15.539 2.402 3.045 1 97 76 GLY B CA 1
ATOM 2582 C C . GLY B 1 76 ? -14.062 2.387 2.709 1 97 76 GLY B C 1
ATOM 2583 O O . GLY B 1 76 ? -13.258 1.813 3.447 1 97 76 GLY B O 1
ATOM 2584 N N . PHE B 1 77 ? -13.625 3.051 1.675 1 97.94 77 PHE B N 1
ATOM 2585 C CA . PHE B 1 77 ? -12.242 2.953 1.206 1 97.94 77 PHE B CA 1
ATOM 2586 C C . PHE B 1 77 ? -11.406 4.102 1.755 1 97.94 77 PHE B C 1
ATOM 2588 O O . PHE B 1 77 ? -10.219 4.211 1.439 1 97.94 77 PHE B O 1
ATOM 2595 N N . GLY B 1 78 ? -11.945 4.918 2.641 1 98.19 78 GLY B N 1
ATOM 2596 C CA . GLY B 1 78 ? -11.219 6.062 3.166 1 98.19 78 GLY B CA 1
ATOM 2597 C C . GLY B 1 78 ? -10.484 5.758 4.457 1 98.19 78 GLY B C 1
AT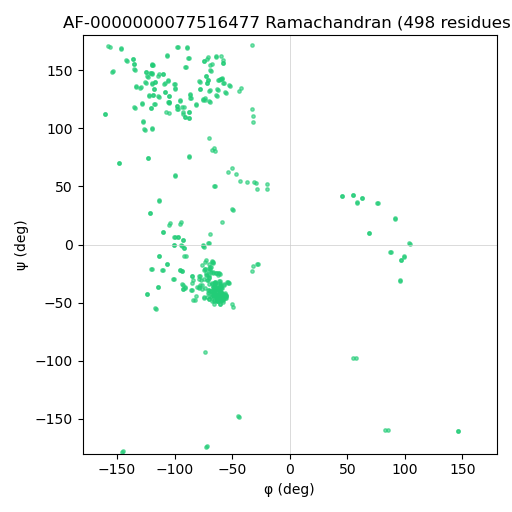OM 2598 O O . GLY B 1 78 ? -9.539 6.465 4.816 1 98.19 78 GLY B O 1
ATOM 2599 N N . ALA B 1 79 ? -10.898 4.758 5.172 1 98.06 79 ALA B N 1
ATOM 2600 C CA . ALA B 1 79 ? -10.305 4.273 6.414 1 98.06 79 ALA B CA 1
ATOM 2601 C C . ALA B 1 79 ? -10.492 2.766 6.559 1 98.06 79 ALA B C 1
ATOM 2603 O O . ALA B 1 79 ? -11.133 2.301 7.508 1 98.06 79 ALA B O 1
ATOM 2604 N N . ILE B 1 80 ? -9.773 2.09 5.719 1 95.75 80 ILE B N 1
ATOM 2605 C CA . ILE B 1 80 ? -10.039 0.676 5.473 1 95.75 80 ILE B CA 1
ATOM 2606 C C . ILE B 1 80 ? -9.688 -0.138 6.715 1 95.75 80 ILE B C 1
ATOM 2608 O O . ILE B 1 80 ? -10.461 -0.999 7.141 1 95.75 80 ILE B O 1
ATOM 2612 N N . TYR B 1 81 ? -8.547 0.127 7.332 1 92.19 81 TYR B N 1
ATOM 2613 C CA . TYR B 1 81 ? -8.07 -0.689 8.445 1 92.19 81 TYR B CA 1
ATOM 2614 C C . TYR B 1 81 ? -8.062 0.108 9.742 1 92.19 81 TYR B C 1
ATOM 2616 O O . TYR B 1 81 ? -7.121 0.004 10.531 1 92.19 81 TYR B O 1
ATOM 2624 N N . CYS B 1 82 ? -9.055 0.913 9.906 1 95.75 82 CYS B N 1
ATOM 2625 C CA . CYS B 1 82 ? -9.352 1.625 11.141 1 95.75 82 CYS B CA 1
ATOM 2626 C C . CYS B 1 82 ? -10.57 1.025 11.836 1 95.75 82 CYS B C 1
ATOM 2628 O O . CYS B 1 82 ? -11.359 0.319 11.211 1 95.75 82 CYS B O 1
ATOM 2630 N N . LYS B 1 83 ? -10.703 1.347 13.133 1 95.12 83 LYS B N 1
ATOM 2631 C CA . LYS B 1 83 ? -11.812 0.839 13.938 1 95.12 83 LYS B CA 1
ATOM 2632 C C . LYS B 1 83 ? -13.141 1.45 13.492 1 95.12 83 LYS B C 1
ATOM 2634 O O . LYS B 1 83 ? -13.18 2.6 13.047 1 95.12 83 LYS B O 1
ATOM 2639 N N . PRO B 1 84 ? -14.195 0.697 13.656 1 95.38 84 PRO B N 1
ATOM 2640 C CA . PRO B 1 84 ? -15.492 1.156 13.148 1 95.38 84 PRO B CA 1
ATOM 2641 C C . PRO B 1 84 ? -16.078 2.281 13.992 1 95.38 84 PRO B C 1
ATOM 2643 O O . PRO B 1 84 ? -16.938 3.035 13.508 1 95.38 84 PRO B O 1
ATOM 2646 N N . GLU B 1 85 ? -15.695 2.445 15.18 1 95.31 85 GLU B N 1
ATOM 2647 C CA . GLU B 1 85 ? -16.25 3.424 16.109 1 95.31 85 GLU B CA 1
ATOM 2648 C C . GLU B 1 85 ? -16.219 4.828 15.508 1 95.31 85 GLU B C 1
ATOM 2650 O O . GLU B 1 85 ? -17.109 5.641 15.773 1 95.31 85 GLU B O 1
ATOM 2655 N N . HIS B 1 86 ? -15.227 5.035 14.711 1 94 86 HIS B N 1
ATOM 2656 C CA . HIS B 1 86 ? -15.102 6.383 14.164 1 94 86 HIS B CA 1
ATOM 2657 C C . HIS B 1 86 ? -15.133 6.359 12.641 1 94 86 HIS B C 1
ATOM 2659 O O . HIS B 1 86 ? -14.492 7.195 11.992 1 94 86 HIS B O 1
ATOM 2665 N N . GLY B 1 87 ? -15.773 5.371 12.078 1 95.19 87 GLY B N 1
ATOM 2666 C CA . GLY B 1 87 ? -16.016 5.379 10.641 1 95.19 87 GLY B CA 1
ATOM 2667 C C . GLY B 1 87 ? -15.117 4.438 9.875 1 95.19 87 GLY B C 1
ATOM 2668 O O . GLY B 1 87 ? -15.195 4.348 8.648 1 95.19 87 GLY B O 1
ATOM 2669 N N . GLY B 1 88 ? -14.25 3.729 10.508 1 96.56 88 GLY B N 1
ATOM 2670 C CA . GLY B 1 88 ? -13.391 2.768 9.836 1 96.56 88 GLY B CA 1
ATOM 2671 C C . GLY B 1 88 ? -14.133 1.534 9.359 1 96.56 88 GLY B C 1
ATOM 2672 O O . GLY B 1 88 ? -15.234 1.248 9.828 1 96.56 88 GLY B O 1
ATOM 2673 N N . SER B 1 89 ? -13.5 0.842 8.422 1 95.19 89 SER B N 1
ATOM 2674 C CA . SER B 1 89 ? -14.141 -0.339 7.844 1 95.19 89 SER B CA 1
ATOM 2675 C C . SER B 1 89 ? -13.75 -1.602 8.609 1 95.19 89 SER B C 1
ATOM 2677 O O . SER B 1 89 ? -14.312 -2.674 8.367 1 95.19 89 SER B O 1
ATOM 2679 N N . ASP B 1 90 ? -12.82 -1.5 9.477 1 93.69 90 ASP B N 1
ATOM 2680 C CA . ASP B 1 90 ? -12.391 -2.596 10.344 1 93.69 90 ASP B CA 1
ATOM 2681 C C . ASP B 1 90 ? -11.922 -3.793 9.516 1 93.69 90 ASP B C 1
ATOM 2683 O O . ASP B 1 90 ? -12.211 -4.941 9.859 1 93.69 90 ASP B O 1
ATOM 2687 N N . LEU B 1 91 ? -11.273 -3.551 8.375 1 88.94 91 LEU B N 1
ATOM 2688 C CA . LEU B 1 91 ? -10.641 -4.582 7.566 1 88.94 91 LEU B CA 1
ATOM 2689 C C . LEU B 1 91 ? -9.148 -4.672 7.863 1 88.94 91 LEU B C 1
ATOM 2691 O O . LEU B 1 91 ? -8.609 -3.855 8.617 1 88.94 91 LEU B O 1
ATOM 2695 N N . THR B 1 92 ? -8.578 -5.691 7.336 1 83 92 THR B N 1
ATOM 2696 C CA . THR B 1 92 ? -7.156 -5.902 7.613 1 83 92 THR B CA 1
ATOM 2697 C C . THR B 1 92 ? -6.293 -5.18 6.582 1 83 92 THR B C 1
ATOM 2699 O O . THR B 1 92 ? -6.797 -4.699 5.566 1 83 92 THR B O 1
ATOM 2702 N N . ARG B 1 93 ? -5.09 -5.137 6.84 1 80 93 ARG B N 1
ATOM 2703 C CA . ARG B 1 93 ? -4.137 -4.535 5.914 1 80 93 ARG B CA 1
ATOM 2704 C C . ARG B 1 93 ? -4.047 -5.344 4.621 1 80 93 ARG B C 1
ATOM 2706 O O . ARG B 1 93 ? -3.803 -4.785 3.551 1 80 93 ARG B O 1
ATOM 2713 N N . LEU B 1 94 ? -4.215 -6.66 4.758 1 79.25 94 LEU B N 1
ATOM 2714 C CA . LEU B 1 94 ? -4.262 -7.477 3.551 1 79.25 94 LEU B CA 1
ATOM 2715 C C . LEU B 1 94 ? -5.43 -7.062 2.66 1 79.25 94 LEU B C 1
ATOM 2717 O O . LEU B 1 94 ? -5.273 -6.934 1.445 1 79.25 94 LEU B O 1
ATOM 2721 N N . HIS B 1 95 ? -6.535 -6.82 3.266 1 85.62 95 HIS B N 1
ATOM 2722 C CA . HIS B 1 95 ? -7.668 -6.305 2.504 1 85.62 95 HIS B CA 1
ATOM 2723 C C . HIS B 1 95 ? -7.312 -4.996 1.804 1 85.62 95 HIS B C 1
ATOM 2725 O O . HIS B 1 95 ? -7.613 -4.82 0.621 1 85.62 95 HIS B O 1
ATOM 2731 N N . ALA B 1 96 ? -6.664 -4.184 2.553 1 90.94 96 ALA B N 1
ATOM 2732 C CA . ALA B 1 96 ? -6.289 -2.889 1.996 1 90.94 96 ALA B CA 1
ATOM 2733 C C . ALA B 1 96 ? -5.375 -3.055 0.786 1 90.94 96 ALA B C 1
ATOM 2735 O O . ALA B 1 96 ? -5.539 -2.367 -0.225 1 90.94 96 ALA B O 1
ATOM 2736 N N . SER B 1 97 ? -4.496 -3.939 0.904 1 85.38 97 SER B N 1
ATOM 2737 C CA . SER B 1 97 ? -3.572 -4.18 -0.2 1 85.38 97 SER B CA 1
ATOM 2738 C C . SER B 1 97 ? -4.312 -4.629 -1.453 1 85.38 97 SER B C 1
ATOM 2740 O O . SER B 1 97 ? -4.008 -4.18 -2.559 1 85.38 97 SER B O 1
ATOM 2742 N N . VAL B 1 98 ? -5.195 -5.5 -1.292 1 84.56 98 VAL B N 1
ATOM 2743 C CA . VAL B 1 98 ? -5.984 -6.008 -2.41 1 84.56 98 VAL B CA 1
ATOM 2744 C C . VAL B 1 98 ? -6.84 -4.883 -2.992 1 84.56 98 VAL B C 1
ATOM 2746 O O . VAL B 1 98 ? -6.938 -4.738 -4.215 1 84.56 98 VAL B O 1
ATOM 2749 N N . ILE B 1 99 ? -7.43 -4.121 -2.109 1 91.88 99 ILE B N 1
ATOM 2750 C CA . ILE B 1 99 ? -8.242 -2.996 -2.545 1 91.88 99 ILE B CA 1
ATOM 2751 C C . ILE B 1 99 ? -7.391 -2.025 -3.359 1 91.88 99 ILE B C 1
ATOM 2753 O O . ILE B 1 99 ? -7.758 -1.651 -4.477 1 91.88 99 ILE B O 1
ATOM 2757 N N . PHE B 1 100 ? -6.281 -1.694 -2.881 1 90.94 100 PHE B N 1
ATOM 2758 C CA . PHE B 1 100 ? -5.43 -0.716 -3.549 1 90.94 100 PHE B CA 1
ATOM 2759 C C . PHE B 1 100 ? -4.902 -1.271 -4.867 1 90.94 100 PHE B C 1
ATOM 2761 O O . PHE B 1 100 ? -4.715 -0.524 -5.828 1 90.94 100 PHE B O 1
ATOM 2768 N N . GLU B 1 101 ? -4.66 -2.533 -4.898 1 84.94 101 GLU B N 1
ATOM 2769 C CA . GLU B 1 101 ? -4.266 -3.156 -6.16 1 84.94 101 GLU B CA 1
ATOM 2770 C C . GLU B 1 101 ? -5.328 -2.945 -7.234 1 84.94 101 GLU B C 1
ATOM 2772 O O . GLU B 1 101 ? -5.008 -2.596 -8.375 1 84.94 101 GLU B O 1
ATOM 2777 N N . GLN B 1 102 ? -6.543 -3.182 -6.859 1 88.62 102 GLN B N 1
ATOM 2778 C CA . GLN B 1 102 ? -7.633 -3.006 -7.816 1 88.62 102 GLN B CA 1
ATOM 2779 C C . GLN B 1 102 ? -7.793 -1.54 -8.203 1 88.62 102 GLN B C 1
ATOM 2781 O O . GLN B 1 102 ? -7.965 -1.218 -9.383 1 88.62 102 GLN B O 1
ATOM 2786 N N . LEU B 1 103 ? -7.734 -0.658 -7.25 1 93.38 103 LEU B N 1
ATOM 2787 C CA . LEU B 1 103 ? -7.871 0.769 -7.523 1 93.38 103 LEU B CA 1
ATOM 2788 C C . LEU B 1 103 ? -6.742 1.262 -8.422 1 93.38 103 LEU B C 1
ATOM 2790 O O . LEU B 1 103 ? -6.965 2.082 -9.312 1 93.38 103 LEU B O 1
ATOM 2794 N N . ALA B 1 104 ? -5.605 0.748 -8.188 1 88.81 104 ALA B N 1
ATOM 2795 C CA . ALA B 1 104 ? -4.445 1.151 -8.977 1 88.81 104 ALA B CA 1
ATOM 2796 C C . ALA B 1 104 ? -4.602 0.732 -10.438 1 88.81 104 ALA B C 1
ATOM 2798 O O . ALA B 1 104 ? -4.102 1.408 -11.336 1 88.81 104 ALA B O 1
ATOM 2799 N N . ALA B 1 105 ? -5.27 -0.358 -10.641 1 83.75 105 ALA B N 1
ATOM 2800 C CA . ALA B 1 105 ? -5.559 -0.784 -12.008 1 83.75 105 ALA B CA 1
ATOM 2801 C C . ALA B 1 105 ? -6.43 0.242 -12.727 1 83.75 105 ALA B C 1
ATOM 2803 O O . ALA B 1 105 ? -6.391 0.346 -13.953 1 83.75 105 ALA B O 1
ATOM 2804 N N . GLY B 1 106 ? -7.16 0.997 -11.984 1 87.31 106 GLY B N 1
ATOM 2805 C CA . GLY B 1 106 ? -7.969 2.062 -12.547 1 87.31 106 GLY B CA 1
ATOM 2806 C C . GLY B 1 106 ? -7.191 3.346 -12.773 1 87.31 106 GLY B C 1
ATOM 2807 O O . GLY B 1 106 ? -7.266 3.941 -13.852 1 87.31 106 GLY B O 1
ATOM 2808 N N . CYS B 1 107 ? -6.477 3.711 -11.766 1 89.44 107 CYS B N 1
ATOM 2809 C CA . CYS B 1 107 ? -5.617 4.891 -11.789 1 89.44 107 CYS B CA 1
ATOM 2810 C C . CYS B 1 107 ? -4.566 4.82 -10.688 1 89.44 107 CYS B C 1
ATOM 2812 O O . CYS B 1 107 ? -4.867 5.07 -9.516 1 89.44 107 CYS B O 1
ATOM 2814 N N . CYS B 1 108 ? -3.371 4.676 -11.078 1 86.19 108 CYS B N 1
ATOM 2815 C CA . CYS B 1 108 ? -2.303 4.34 -10.148 1 86.19 108 CYS B CA 1
ATOM 2816 C C . CYS B 1 108 ? -1.99 5.512 -9.227 1 86.19 108 CYS B C 1
ATOM 2818 O O . CYS B 1 108 ? -1.885 5.34 -8.008 1 86.19 108 CYS B O 1
ATOM 2820 N N . SER B 1 109 ? -1.862 6.664 -9.773 1 87.5 109 SER B N 1
ATOM 2821 C CA . SER B 1 109 ? -1.482 7.816 -8.961 1 87.5 109 SER B CA 1
ATOM 2822 C C . SER B 1 109 ? -2.566 8.164 -7.949 1 87.5 109 SER B C 1
ATOM 2824 O O . SER B 1 109 ? -2.268 8.477 -6.793 1 87.5 109 SER B O 1
ATOM 2826 N N . THR B 1 110 ? -3.803 8.086 -8.375 1 93.38 110 THR B N 1
ATOM 2827 C CA . THR B 1 110 ? -4.906 8.352 -7.461 1 93.38 110 THR B CA 1
ATOM 2828 C C . THR B 1 110 ? -4.953 7.312 -6.348 1 93.38 110 THR B C 1
ATOM 2830 O O . THR B 1 110 ? -5.141 7.656 -5.18 1 93.38 110 THR B O 1
ATOM 2833 N N . ALA B 1 111 ? -4.777 6.082 -6.715 1 93.12 111 ALA B N 1
ATOM 2834 C CA . ALA B 1 111 ? -4.75 5.004 -5.73 1 93.12 111 ALA B CA 1
ATOM 2835 C C . ALA B 1 111 ? -3.611 5.203 -4.73 1 93.12 111 ALA B C 1
ATOM 2837 O O . ALA B 1 111 ? -3.768 4.918 -3.541 1 93.12 111 ALA B O 1
ATOM 2838 N N . ALA B 1 112 ? -2.535 5.715 -5.23 1 89.44 112 ALA B N 1
ATOM 2839 C CA . ALA B 1 112 ? -1.395 5.984 -4.355 1 89.44 112 ALA B CA 1
ATOM 2840 C C . ALA B 1 112 ? -1.753 7.012 -3.287 1 89.44 112 ALA B C 1
ATOM 2842 O O . ALA B 1 112 ? -1.43 6.832 -2.111 1 89.44 112 ALA B O 1
ATOM 2843 N N . TYR B 1 113 ? -2.395 8.016 -3.68 1 93.19 113 TYR B N 1
ATOM 2844 C CA . TYR B 1 113 ? -2.799 9 -2.68 1 93.19 113 TYR B CA 1
ATOM 2845 C C . TYR B 1 113 ? -3.783 8.391 -1.686 1 93.19 113 TYR B C 1
ATOM 2847 O O . TYR B 1 113 ? -3.689 8.633 -0.481 1 93.19 113 TYR B O 1
ATOM 2855 N N . MET B 1 114 ? -4.742 7.652 -2.203 1 96.25 114 MET B N 1
ATOM 2856 C CA . MET B 1 114 ? -5.73 7.047 -1.316 1 96.25 114 MET B CA 1
ATOM 285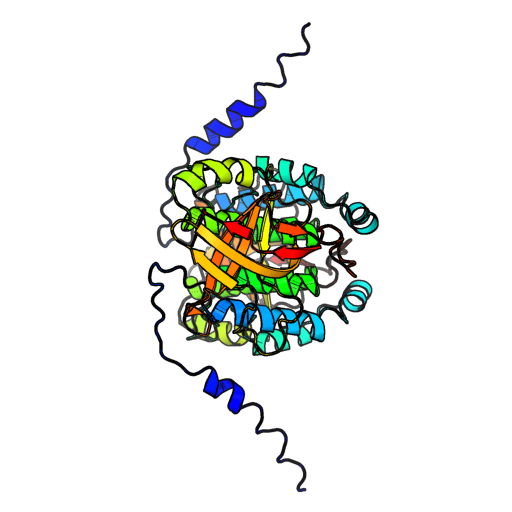7 C C . MET B 1 114 ? -5.055 6.164 -0.272 1 96.25 114 MET B C 1
ATOM 2859 O O . MET B 1 114 ? -5.512 6.082 0.869 1 96.25 114 MET B O 1
ATOM 2863 N N . SER B 1 115 ? -4.012 5.555 -0.698 1 93.06 115 SER B N 1
ATOM 2864 C CA . SER B 1 115 ? -3.26 4.734 0.246 1 93.06 115 SER B CA 1
ATOM 2865 C C . SER B 1 115 ? -2.617 5.586 1.333 1 93.06 115 SER B C 1
ATOM 2867 O O . SER B 1 115 ? -2.639 5.223 2.51 1 93.06 115 SER B O 1
ATOM 2869 N N . ILE B 1 116 ? -2.062 6.688 1.006 1 91.94 116 ILE B N 1
ATOM 2870 C CA . ILE B 1 116 ? -1.441 7.598 1.962 1 91.94 116 ILE B CA 1
ATOM 2871 C C . ILE B 1 116 ? -2.498 8.141 2.922 1 91.94 116 ILE B C 1
ATOM 2873 O O . ILE B 1 116 ? -2.258 8.234 4.129 1 91.94 116 ILE B O 1
ATOM 2877 N N . HIS B 1 117 ? -3.572 8.5 2.34 1 96.5 117 HIS B N 1
ATOM 2878 C CA . HIS B 1 117 ? -4.691 8.969 3.146 1 96.5 117 HIS B CA 1
ATOM 2879 C C . HIS B 1 117 ? -5.09 7.938 4.195 1 96.5 117 HIS B C 1
ATOM 2881 O O . HIS B 1 117 ? -5.32 8.281 5.359 1 96.5 117 HIS B O 1
ATOM 2887 N N . ASN B 1 118 ? -5.141 6.715 3.801 1 95.81 118 ASN B N 1
ATOM 2888 C CA . ASN B 1 118 ? -5.492 5.641 4.723 1 95.81 118 ASN B CA 1
ATOM 2889 C C . ASN B 1 118 ? -4.445 5.48 5.824 1 95.81 118 ASN B C 1
ATOM 2891 O O . ASN B 1 118 ? -4.781 5.16 6.965 1 95.81 118 ASN B O 1
ATOM 2895 N N . MET B 1 119 ? -3.291 5.691 5.477 1 91.12 119 MET B N 1
ATOM 2896 C CA . MET B 1 119 ? -2.223 5.633 6.473 1 91.12 119 MET B CA 1
ATOM 2897 C C . MET B 1 119 ? -2.404 6.715 7.531 1 91.12 119 MET B C 1
ATOM 2899 O O . MET B 1 119 ? -2.271 6.449 8.727 1 91.12 119 MET B O 1
ATOM 2903 N N . CYS B 1 120 ? -2.678 7.84 7.074 1 94.19 120 CYS B N 1
ATOM 2904 C CA . CYS B 1 120 ? -2.924 8.938 8.008 1 94.19 120 CYS B CA 1
ATOM 2905 C C . CYS B 1 120 ? -4.105 8.625 8.914 1 94.19 120 CYS B C 1
ATOM 2907 O O . CYS B 1 120 ? -4.035 8.836 10.133 1 94.19 120 CYS B O 1
ATOM 2909 N N . ALA B 1 121 ? -5.172 8.148 8.32 1 96.31 121 ALA B N 1
ATOM 2910 C CA . ALA B 1 121 ? -6.34 7.762 9.109 1 96.31 121 ALA B CA 1
ATOM 2911 C C . ALA B 1 121 ? -5.969 6.73 10.164 1 96.31 121 ALA B C 1
ATOM 2913 O O . ALA B 1 121 ? -6.391 6.836 11.32 1 96.31 121 ALA B O 1
ATOM 2914 N N . TRP B 1 122 ? -5.199 5.832 9.797 1 92.94 122 TRP B N 1
ATOM 2915 C CA . TRP B 1 122 ? -4.77 4.781 10.711 1 92.94 122 TRP B CA 1
ATOM 2916 C C . TRP B 1 122 ? -3.934 5.355 11.844 1 92.94 122 TRP B C 1
ATOM 2918 O O . TRP B 1 122 ? -4.102 4.973 13.008 1 92.94 122 TRP B O 1
ATOM 2928 N N . MET B 1 123 ? -3.037 6.223 11.539 1 89.5 123 MET B N 1
ATOM 2929 C CA . MET B 1 123 ? -2.199 6.836 12.562 1 89.5 123 MET B CA 1
ATOM 2930 C C . MET B 1 123 ? -3.051 7.555 13.602 1 89.5 123 MET B C 1
ATOM 2932 O O . MET B 1 123 ? -2.816 7.418 14.805 1 89.5 123 MET B O 1
ATOM 2936 N N . LEU B 1 124 ? -4.004 8.227 13.109 1 93.19 124 LEU B N 1
ATOM 2937 C CA . LEU B 1 124 ? -4.91 8.906 14.023 1 93.19 124 LEU B CA 1
ATOM 2938 C C . LEU B 1 124 ? -5.691 7.895 14.859 1 93.19 124 LEU B C 1
ATOM 2940 O O . LEU B 1 124 ? -5.797 8.047 16.078 1 93.19 124 LEU B O 1
ATOM 2944 N N . ASP B 1 125 ? -6.156 6.922 14.234 1 94 125 ASP B N 1
ATOM 2945 C CA . ASP B 1 125 ? -6.961 5.895 14.898 1 94 125 ASP B CA 1
ATOM 2946 C C . ASP B 1 125 ? -6.156 5.188 15.992 1 94 125 ASP B C 1
ATOM 2948 O O . ASP B 1 125 ? -6.719 4.766 17 1 94 125 ASP B O 1
ATOM 2952 N N . THR B 1 126 ? -4.953 5.102 15.773 1 89.75 126 THR B N 1
ATOM 2953 C CA . THR B 1 126 ? -4.09 4.312 16.641 1 89.75 126 THR B CA 1
ATOM 2954 C C . THR B 1 126 ? -3.531 5.176 17.766 1 89.75 126 THR B C 1
ATOM 2956 O O . THR B 1 126 ? -3.482 4.746 18.922 1 89.75 126 THR B O 1
ATOM 2959 N N . TYR B 1 127 ? -3.225 6.426 17.469 1 87.62 127 TYR B N 1
ATOM 2960 C CA . TYR B 1 127 ? -2.361 7.133 18.406 1 87.62 127 TYR B CA 1
ATOM 2961 C C . TYR B 1 127 ? -3.055 8.375 18.953 1 87.62 127 TYR B C 1
ATOM 2963 O O . TYR B 1 127 ? -2.635 8.93 19.969 1 87.62 127 TYR B O 1
ATOM 2971 N N . ALA B 1 128 ? -4.008 8.836 18.266 1 90.56 128 ALA B N 1
ATOM 2972 C CA . ALA B 1 128 ? -4.625 10.086 18.688 1 90.56 128 ALA B CA 1
ATOM 2973 C C . ALA B 1 128 ? -5.508 9.875 19.922 1 90.56 128 ALA B C 1
ATOM 2975 O O . ALA B 1 128 ? -5.863 8.734 20.25 1 90.56 128 ALA B O 1
ATOM 2976 N N . SER B 1 129 ? -5.734 10.898 20.625 1 89.81 129 SER B N 1
ATOM 2977 C CA . SER B 1 129 ? -6.695 10.836 21.734 1 89.81 129 SER B CA 1
ATOM 2978 C C . SER B 1 129 ? -8.102 10.555 21.219 1 89.81 129 SER B C 1
ATOM 2980 O O . SER B 1 129 ? -8.406 10.82 20.047 1 89.81 129 SER B O 1
ATOM 2982 N N . GLU B 1 130 ? -8.898 10.125 22.125 1 93.31 130 GLU B N 1
ATOM 2983 C CA . GLU B 1 130 ? -10.273 9.82 21.75 1 93.31 130 GLU B CA 1
ATOM 2984 C C . GLU B 1 130 ? -11 11.062 21.25 1 93.31 130 GLU B C 1
ATOM 2986 O O . GLU B 1 130 ? -11.797 10.984 20.312 1 93.31 130 GLU B O 1
ATOM 2991 N N . GLN B 1 131 ? -10.734 12.156 21.844 1 92.12 131 GLN B N 1
ATOM 2992 C CA . GLN B 1 131 ? -11.352 13.414 21.438 1 92.12 131 GLN B CA 1
ATOM 2993 C C . GLN B 1 131 ? -10.992 13.75 19.984 1 92.12 131 GLN B C 1
ATOM 2995 O O . GLN B 1 131 ? -11.859 14.156 19.219 1 92.12 131 GLN B O 1
ATOM 3000 N N . LEU B 1 132 ? -9.75 13.578 19.641 1 92.75 132 LEU B N 1
ATOM 3001 C CA . LEU B 1 132 ? -9.305 13.867 18.297 1 92.75 132 LEU B CA 1
ATOM 3002 C C . LEU B 1 132 ? -9.883 12.867 17.297 1 92.75 132 LEU B C 1
ATOM 3004 O O . LEU B 1 132 ? -10.258 13.242 16.188 1 92.75 132 LEU B O 1
ATOM 3008 N N . LYS B 1 133 ? -9.922 11.664 17.703 1 95.5 133 LYS B N 1
ATOM 3009 C CA . LYS B 1 133 ? -10.516 10.633 16.859 1 95.5 133 LYS B CA 1
ATOM 3010 C C . LYS B 1 133 ? -11.969 10.977 16.516 1 95.5 133 LYS B C 1
ATOM 3012 O O . LYS B 1 133 ? -12.352 10.969 15.344 1 95.5 133 LYS B O 1
ATOM 3017 N N . GLU B 1 134 ? -12.719 11.312 17.484 1 95.38 134 GLU B N 1
ATOM 3018 C CA . GLU B 1 134 ? -14.133 11.633 17.312 1 95.38 134 GLU B CA 1
ATOM 3019 C C . GLU B 1 134 ? -14.312 12.867 16.438 1 95.38 134 GLU B C 1
ATOM 3021 O O . GLU B 1 134 ? -15.273 12.945 15.656 1 95.38 134 GLU B O 1
ATOM 3026 N N . LYS B 1 135 ? -13.422 13.711 16.562 1 94.69 135 LYS B N 1
ATOM 3027 C CA . LYS B 1 135 ? -13.547 14.992 15.883 1 94.69 135 LYS B CA 1
ATOM 3028 C C . LYS B 1 135 ? -13.188 14.867 14.406 1 94.69 135 LYS B C 1
ATOM 3030 O O . LYS B 1 135 ? -13.812 15.492 13.547 1 94.69 135 LYS B O 1
ATOM 3035 N N . PHE B 1 136 ? -12.211 14.062 14.086 1 96.31 136 PHE B N 1
ATOM 3036 C CA . PHE B 1 136 ? -11.641 14.18 12.75 1 96.31 136 PHE B CA 1
ATOM 3037 C C . PHE B 1 136 ? -11.914 12.922 11.93 1 96.31 136 PHE B C 1
ATOM 3039 O O . PHE B 1 136 ? -12.156 13 10.727 1 96.31 136 PHE B O 1
ATOM 3046 N N . LEU B 1 137 ? -11.914 11.727 12.461 1 97.44 137 LEU B N 1
ATOM 3047 C CA . LEU B 1 137 ? -11.859 10.469 11.727 1 97.44 137 LEU B CA 1
ATOM 3048 C C . LEU B 1 137 ? -13.125 10.266 10.898 1 97.44 137 LEU B C 1
ATOM 3050 O O . LEU B 1 137 ? -13.062 9.758 9.773 1 97.44 137 LEU B O 1
ATOM 3054 N N . PRO B 1 138 ? -14.312 10.672 11.438 1 98 138 PRO B N 1
ATOM 3055 C CA . PRO B 1 138 ? -15.516 10.438 10.625 1 98 138 PRO B CA 1
ATOM 3056 C C . PRO B 1 138 ? -15.461 11.141 9.273 1 98 138 PRO B C 1
ATOM 3058 O O . PRO B 1 138 ? -15.828 10.555 8.25 1 98 138 PRO B O 1
ATOM 3061 N N . ARG B 1 139 ? -14.969 12.352 9.227 1 98.25 139 ARG B N 1
ATOM 3062 C CA . ARG B 1 139 ? -14.898 13.094 7.973 1 98.25 139 ARG B CA 1
ATOM 3063 C C . ARG B 1 139 ? -13.711 12.633 7.133 1 98.25 139 ARG B C 1
ATOM 3065 O O . ARG B 1 139 ? -13.75 12.703 5.902 1 98.25 139 ARG B O 1
ATOM 3072 N N . ILE B 1 140 ? -12.68 12.133 7.777 1 98.44 140 ILE B N 1
ATOM 3073 C CA . ILE B 1 140 ? -11.531 11.57 7.07 1 98.44 140 ILE B CA 1
ATOM 3074 C C . ILE B 1 140 ? -11.93 10.258 6.406 1 98.44 140 ILE B C 1
ATOM 3076 O O . ILE B 1 140 ? -11.594 10.016 5.246 1 98.44 140 ILE B O 1
ATOM 3080 N N . ALA B 1 141 ? -12.727 9.469 7.07 1 98.38 141 ALA B N 1
ATOM 3081 C CA . ALA B 1 141 ? -13.148 8.156 6.582 1 98.38 141 ALA B CA 1
ATOM 3082 C C . ALA B 1 141 ? -13.977 8.289 5.309 1 98.38 141 ALA B C 1
ATOM 3084 O O . ALA B 1 141 ? -13.977 7.391 4.465 1 98.38 141 ALA B O 1
ATOM 3085 N N . THR B 1 142 ? -14.602 9.422 5.117 1 98.06 142 THR B N 1
ATOM 3086 C CA . THR B 1 142 ? -15.469 9.625 3.963 1 98.06 142 THR B CA 1
ATOM 3087 C C . THR B 1 142 ? -14.75 10.422 2.881 1 98.06 142 THR B C 1
ATOM 3089 O O . THR B 1 142 ? -15.328 10.711 1.83 1 98.06 142 THR B O 1
ATOM 3092 N N . PHE B 1 143 ? -13.594 10.781 3.09 1 98.5 143 PHE B N 1
ATOM 3093 C CA . PHE B 1 143 ? -12.781 11.609 2.211 1 98.5 143 PHE B CA 1
ATOM 3094 C C . PHE B 1 143 ? -13.32 13.039 2.15 1 98.5 143 PHE B C 1
ATOM 3096 O O . PHE B 1 143 ? -12.891 13.828 1.31 1 98.5 143 PHE B O 1
ATOM 3103 N N . GLU B 1 144 ? -14.258 13.391 3.004 1 98.25 144 GLU B N 1
ATOM 3104 C CA . GLU B 1 144 ? -14.656 14.789 3.09 1 98.25 144 GLU B CA 1
ATOM 3105 C C . GLU B 1 144 ? -13.484 15.672 3.506 1 98.25 144 GLU B C 1
ATOM 3107 O O . GLU B 1 144 ? -13.305 16.766 2.967 1 98.25 144 GLU B O 1
ATOM 3112 N N . ASP B 1 145 ? -12.789 15.219 4.473 1 98.31 145 ASP B N 1
ATOM 3113 C CA . ASP B 1 145 ? -11.516 15.836 4.816 1 98.31 145 ASP B CA 1
ATOM 3114 C C . ASP B 1 145 ? -10.344 14.961 4.363 1 98.31 145 ASP B C 1
ATOM 3116 O O . ASP B 1 145 ? -10.25 13.797 4.75 1 98.31 145 ASP B O 1
ATOM 3120 N N . LEU B 1 146 ? -9.539 15.555 3.57 1 98.38 146 LEU B N 1
ATOM 3121 C CA . LEU B 1 146 ? -8.367 14.844 3.064 1 98.38 146 LEU B CA 1
ATOM 3122 C C . LEU B 1 146 ? -7.168 15.047 3.982 1 98.38 146 LEU B C 1
ATOM 3124 O O . LEU B 1 146 ? -7.074 16.062 4.668 1 98.38 146 LEU B O 1
ATOM 3128 N N . CYS B 1 147 ? -6.301 14.023 3.93 1 97.56 147 CYS B N 1
ATOM 3129 C CA . CYS B 1 147 ? -5.113 14.062 4.777 1 97.56 147 CYS B CA 1
ATOM 3130 C C . CYS B 1 147 ? -3.844 13.906 3.951 1 97.56 147 CYS B C 1
ATOM 3132 O O . CYS B 1 147 ? -3.854 13.25 2.912 1 97.56 147 CYS B O 1
ATOM 3134 N N . SER B 1 148 ? -2.805 14.523 4.41 1 95.94 148 SER B N 1
ATOM 3135 C CA . SER B 1 148 ? -1.471 14.367 3.838 1 95.94 148 SER B CA 1
ATOM 3136 C C . SER B 1 148 ? -0.458 13.953 4.898 1 95.94 148 SER B C 1
ATOM 3138 O O . SER B 1 148 ? -0.519 14.414 6.039 1 95.94 148 SER B O 1
ATOM 3140 N N . TYR B 1 149 ? 0.38 13.07 4.465 1 93.12 149 TYR B N 1
ATOM 3141 C CA . TYR B 1 149 ? 1.514 12.672 5.289 1 93.12 149 TYR B CA 1
ATOM 3142 C C . TYR B 1 149 ? 2.764 13.461 4.922 1 93.12 149 TYR B C 1
ATOM 3144 O O . TYR B 1 149 ? 3.207 13.43 3.77 1 93.12 149 TYR B O 1
ATOM 3152 N N . CYS B 1 150 ? 3.367 14.141 5.93 1 91.94 150 CYS B N 1
ATOM 3153 C CA . CYS B 1 150 ? 4.418 15.109 5.645 1 91.94 150 CYS B CA 1
ATOM 3154 C C . CYS B 1 150 ? 5.727 14.711 6.312 1 91.94 150 CYS B C 1
ATOM 3156 O O . CYS B 1 150 ? 5.988 15.094 7.453 1 91.94 150 CYS B O 1
ATOM 3158 N N . LEU B 1 151 ? 6.574 14.141 5.527 1 85.5 151 LEU B N 1
ATOM 3159 C CA . LEU B 1 151 ? 7.855 13.688 6.055 1 85.5 151 LEU B CA 1
ATOM 3160 C C . LEU B 1 151 ? 9.016 14.297 5.273 1 85.5 151 LEU B C 1
ATOM 3162 O O . LEU B 1 151 ? 9.977 14.797 5.863 1 85.5 151 LEU B O 1
ATOM 3166 N N . THR B 1 152 ? 8.836 14.312 3.914 1 83.31 152 THR B N 1
ATOM 3167 C CA . THR B 1 152 ? 9.945 14.633 3.021 1 83.31 152 THR B CA 1
ATOM 3168 C C . THR B 1 152 ? 10.289 16.125 3.102 1 83.31 152 THR B C 1
ATOM 3170 O O . THR B 1 152 ? 9.391 16.969 3.168 1 83.31 152 THR B O 1
ATOM 3173 N N . GLU B 1 153 ? 11.594 16.375 3.098 1 87.56 153 GLU B N 1
ATOM 3174 C CA . GLU B 1 153 ? 12.086 17.75 3.158 1 87.56 153 GLU B CA 1
ATOM 3175 C C . GLU B 1 153 ? 12.953 18.078 1.944 1 87.56 153 GLU B C 1
ATOM 3177 O O . GLU B 1 153 ? 13.5 17.172 1.301 1 87.56 153 GLU B O 1
ATOM 3182 N N . PRO B 1 154 ? 12.891 19.438 1.499 1 78.31 154 PRO B N 1
ATOM 3183 C CA . PRO B 1 154 ? 13.625 19.812 0.291 1 78.31 154 PRO B CA 1
ATOM 3184 C C . PRO B 1 154 ? 15.078 19.344 0.311 1 78.31 154 PRO B C 1
ATOM 3186 O O . PRO B 1 154 ? 15.602 18.891 -0.714 1 78.31 154 PRO B O 1
ATOM 3189 N N . ASP B 1 155 ? 15.875 19.594 1.314 1 65.62 155 ASP B N 1
ATOM 3190 C CA . ASP B 1 155 ? 17.297 19.312 1.329 1 65.62 155 ASP B CA 1
ATOM 3191 C C . ASP B 1 155 ? 17.578 17.953 1.997 1 65.62 155 ASP B C 1
ATOM 3193 O O . ASP B 1 155 ? 18.688 17.719 2.473 1 65.62 155 ASP B O 1
ATOM 3197 N N . ALA B 1 156 ? 16.594 17.141 2.107 1 55.69 156 ALA B N 1
ATOM 3198 C CA . ALA B 1 156 ? 16.875 15.938 2.865 1 55.69 156 ALA B CA 1
ATOM 3199 C C . ALA B 1 156 ? 17.906 15.07 2.15 1 55.69 156 ALA B C 1
ATOM 3201 O O . ALA B 1 156 ? 17.594 14.414 1.157 1 55.69 156 ALA B O 1
ATOM 3202 N N . GLY B 1 157 ? 18.984 15.68 1.762 1 45.41 157 GLY B N 1
ATOM 3203 C CA . GLY B 1 157 ? 20.141 14.906 1.312 1 45.41 157 GLY B CA 1
ATOM 3204 C C . GLY B 1 157 ? 20.469 13.734 2.211 1 45.41 157 GLY B C 1
ATOM 3205 O O . GLY B 1 157 ? 19.578 13.211 2.896 1 45.41 157 GLY B O 1
ATOM 3206 N N . SER B 1 158 ? 21.859 13.352 2.346 1 45.44 158 SER B N 1
ATOM 3207 C CA . SER B 1 158 ? 22.531 12.203 2.936 1 45.44 158 SER B CA 1
ATOM 3208 C C . SER B 1 158 ? 22.234 12.094 4.426 1 45.44 158 SER B C 1
ATOM 3210 O O . SER B 1 158 ? 22.5 11.055 5.039 1 45.44 158 SER B O 1
ATOM 3212 N N . ASP B 1 159 ? 21.891 13.297 5.051 1 50.12 159 ASP B N 1
ATOM 3213 C CA . ASP B 1 159 ? 21.781 13.164 6.5 1 50.12 159 ASP B CA 1
ATOM 3214 C C . ASP B 1 159 ? 20.312 13.031 6.922 1 50.12 159 ASP B C 1
ATOM 3216 O O . ASP B 1 159 ? 19.75 13.961 7.5 1 50.12 159 ASP B O 1
ATOM 3220 N N . ALA B 1 160 ? 19.625 12.078 6.473 1 50.91 160 ALA B N 1
ATOM 3221 C CA . ALA B 1 160 ? 18.203 11.781 6.59 1 50.91 160 ALA B CA 1
ATOM 3222 C C . ALA B 1 160 ? 17.766 11.766 8.047 1 50.91 160 ALA B C 1
ATOM 3224 O O . ALA B 1 160 ? 16.625 12.125 8.367 1 50.91 160 ALA B O 1
ATOM 3225 N N . ALA B 1 161 ? 18.703 11.32 8.93 1 55.53 161 ALA B N 1
ATOM 3226 C CA . ALA B 1 161 ? 18.406 11.227 10.352 1 55.53 161 ALA B CA 1
ATOM 3227 C C . ALA B 1 161 ? 18.281 12.609 10.977 1 55.53 161 ALA B C 1
ATOM 3229 O O . ALA B 1 161 ? 17.797 12.75 12.109 1 55.53 161 ALA B O 1
ATOM 3230 N N . ASN B 1 162 ? 18.438 13.609 10.117 1 70.44 162 ASN B N 1
ATOM 3231 C CA . ASN B 1 162 ? 18.391 14.922 10.742 1 70.44 162 ASN B CA 1
ATOM 3232 C C . ASN B 1 162 ? 17.312 15.805 10.117 1 70.44 162 ASN B C 1
ATOM 3234 O O . ASN B 1 162 ? 17.625 16.75 9.383 1 70.44 162 ASN B O 1
ATOM 3238 N N . LEU B 1 163 ? 16.047 15.461 10.477 1 79.69 163 LEU B N 1
ATOM 3239 C CA . LEU B 1 163 ? 14.977 16.359 10.07 1 79.69 163 LEU B CA 1
ATOM 3240 C C . LEU B 1 163 ? 15.281 17.797 10.508 1 79.69 163 LEU B C 1
ATOM 3242 O O . LEU B 1 163 ? 15.758 18.016 11.625 1 79.69 163 LEU B O 1
ATOM 3246 N N . ARG B 1 164 ? 15 18.672 9.57 1 86.69 164 ARG B N 1
ATOM 3247 C CA . ARG B 1 164 ? 15.281 20.078 9.852 1 86.69 164 ARG B CA 1
ATOM 3248 C C . ARG B 1 164 ? 14.039 20.797 10.383 1 86.69 164 ARG B C 1
ATOM 3250 O O . ARG B 1 164 ? 14.141 21.859 10.992 1 86.69 164 ARG B O 1
ATOM 3257 N N . THR B 1 165 ? 12.906 20.25 10.086 1 92.12 165 THR B N 1
ATOM 3258 C CA . THR B 1 165 ? 11.711 20.781 10.719 1 92.12 165 THR B CA 1
ATOM 3259 C C . THR B 1 165 ? 11.688 20.469 12.211 1 92.12 165 THR B C 1
ATOM 3261 O O . THR B 1 165 ? 11.703 19.312 12.602 1 92.12 165 THR B O 1
ATOM 3264 N N . THR B 1 166 ? 11.594 21.5 13 1 92.31 166 THR B N 1
ATOM 3265 C CA . THR B 1 166 ? 11.719 21.328 14.438 1 92.31 166 THR B CA 1
ATOM 3266 C C . THR B 1 166 ? 10.453 21.781 15.156 1 92.31 166 THR B C 1
ATOM 3268 O O . THR B 1 166 ? 9.695 22.594 14.625 1 92.31 166 THR B O 1
ATOM 3271 N N . ALA B 1 167 ? 10.281 21.188 16.328 1 93.19 167 ALA B N 1
ATOM 3272 C CA . ALA B 1 167 ? 9.227 21.594 17.25 1 93.19 167 ALA B CA 1
ATOM 3273 C C . ALA B 1 167 ? 9.797 21.859 18.656 1 93.19 167 ALA B C 1
ATOM 3275 O O . ALA B 1 167 ? 10.383 20.969 19.266 1 93.19 167 ALA B O 1
ATOM 3276 N N . ARG B 1 168 ? 9.57 23.094 19.078 1 93.44 168 ARG B N 1
ATOM 3277 C CA . ARG B 1 168 ? 9.984 23.469 20.422 1 93.44 168 ARG B CA 1
ATOM 3278 C C . ARG B 1 168 ? 8.781 23.547 21.359 1 93.44 168 ARG B C 1
ATOM 3280 O O . ARG B 1 168 ? 7.809 24.25 21.062 1 93.44 168 ARG B O 1
ATOM 3287 N N . LYS B 1 169 ? 8.922 22.844 22.484 1 90.88 169 LYS B N 1
ATOM 3288 C CA . LYS B 1 169 ? 7.832 22.875 23.469 1 90.88 169 LYS B CA 1
ATOM 3289 C C . LYS B 1 169 ? 7.812 24.188 24.234 1 90.88 169 LYS B C 1
ATOM 3291 O O . LYS B 1 169 ? 8.844 24.625 24.75 1 90.88 169 LYS B O 1
ATOM 3296 N N . GLU B 1 170 ? 6.672 24.797 24.156 1 89.69 170 GLU B N 1
ATOM 3297 C CA . GLU B 1 170 ? 6.406 25.984 24.969 1 89.69 170 GLU B CA 1
ATOM 3298 C C . GLU B 1 170 ? 5.133 25.812 25.797 1 89.69 170 GLU B C 1
ATOM 3300 O O . GLU B 1 170 ? 4.031 26.078 25.297 1 89.69 170 GLU B O 1
ATOM 3305 N N . LYS B 1 171 ? 5.199 25.453 27.031 1 86.12 171 LYS B N 1
ATOM 3306 C CA . LYS B 1 171 ? 4.086 25.266 27.953 1 86.12 171 LYS B CA 1
ATOM 3307 C C . LYS B 1 171 ? 3.094 24.234 27.406 1 86.12 171 LYS B C 1
ATOM 3309 O O . LYS B 1 171 ? 3.391 23.047 27.344 1 86.12 171 LYS B O 1
ATOM 3314 N N . ASP B 1 172 ? 1.946 24.75 26.734 1 86.31 172 ASP B N 1
ATOM 3315 C CA . ASP B 1 172 ? 0.877 23.828 26.344 1 86.31 172 ASP B CA 1
ATOM 3316 C C . ASP B 1 172 ? 0.829 23.672 24.812 1 86.31 172 ASP B C 1
ATOM 3318 O O . ASP B 1 172 ? -0.145 23.141 24.281 1 86.31 172 ASP B O 1
ATOM 3322 N N . TYR B 1 173 ? 1.925 24.234 24.219 1 90.88 173 TYR B N 1
ATOM 3323 C CA . TYR B 1 173 ? 1.946 24.078 22.766 1 90.88 173 TYR B CA 1
ATOM 3324 C C . TYR B 1 173 ? 3.373 23.922 22.25 1 90.88 173 TYR B C 1
ATOM 3326 O O . TYR B 1 173 ? 4.328 24 23.031 1 90.88 173 TYR B O 1
ATOM 3334 N N . TYR B 1 174 ? 3.477 23.547 20.953 1 93.06 174 TYR B N 1
ATOM 3335 C CA . TYR B 1 174 ? 4.754 23.469 20.25 1 93.06 174 TYR B CA 1
ATOM 3336 C C . TYR B 1 174 ? 4.871 24.594 19.219 1 93.06 174 TYR B C 1
ATOM 3338 O O . TYR B 1 174 ? 3.893 24.938 18.547 1 93.06 174 TYR B O 1
ATOM 3346 N N . VAL B 1 175 ? 6.055 25.141 19.188 1 95.75 175 VAL B N 1
ATOM 3347 C CA . VAL B 1 175 ? 6.379 26.062 18.109 1 95.75 175 VAL B CA 1
ATOM 3348 C C . VAL B 1 175 ? 7.148 25.328 17.016 1 95.75 175 VAL B C 1
ATOM 3350 O O . VAL B 1 175 ? 8.242 24.797 17.25 1 95.75 175 VAL B O 1
ATOM 3353 N N . VAL B 1 176 ? 6.52 25.328 15.82 1 95.88 176 VAL B N 1
ATOM 3354 C CA . VAL B 1 176 ? 7.062 24.531 14.734 1 95.88 176 VAL B CA 1
ATOM 3355 C C . VAL B 1 176 ? 7.684 25.438 13.68 1 95.88 176 VAL B C 1
ATOM 3357 O O . VAL B 1 176 ? 7.074 26.438 13.266 1 95.88 176 VAL B O 1
ATOM 3360 N N . ASN B 1 177 ? 8.898 25.141 13.258 1 96.69 177 ASN B N 1
ATOM 3361 C CA . ASN B 1 177 ? 9.609 25.828 12.188 1 96.69 177 ASN B CA 1
ATOM 3362 C C . ASN B 1 177 ? 10.242 24.844 11.211 1 96.69 177 ASN B C 1
ATOM 3364 O O . ASN B 1 177 ? 10.797 23.828 11.625 1 96.69 177 ASN B O 1
ATOM 3368 N N . GLY B 1 178 ? 10.102 25.125 9.953 1 95.56 178 GLY B N 1
ATOM 3369 C CA . GLY B 1 178 ? 10.719 24.281 8.945 1 95.56 178 GLY B CA 1
ATOM 3370 C C . GLY B 1 178 ? 9.898 24.172 7.668 1 95.56 178 GLY B C 1
ATOM 3371 O O . GLY B 1 178 ? 9.133 25.094 7.34 1 95.56 178 GLY B O 1
ATOM 3372 N N . SER B 1 179 ? 10.211 23.078 6.859 1 95.19 179 SER B N 1
ATOM 3373 C CA . SER B 1 179 ? 9.5 22.891 5.594 1 95.19 179 SER B CA 1
ATOM 3374 C C . SER B 1 179 ? 9.469 21.438 5.18 1 95.19 179 SER B C 1
ATOM 3376 O O . SER B 1 179 ? 10.32 20.641 5.594 1 95.19 179 SER B O 1
ATOM 3378 N N . LYS B 1 180 ? 8.445 21.094 4.523 1 91.56 180 LYS B N 1
ATOM 3379 C CA . LYS B 1 180 ? 8.289 19.797 3.85 1 91.56 180 LYS B CA 1
ATOM 3380 C C . LYS B 1 180 ? 8.086 19.984 2.348 1 91.56 180 LYS B C 1
ATOM 3382 O O . LYS B 1 180 ? 7.648 21.047 1.9 1 91.56 180 LYS B O 1
ATOM 3387 N N . ALA B 1 181 ? 8.484 18.875 1.608 1 88.31 181 ALA B N 1
ATOM 3388 C CA . ALA B 1 181 ? 8.43 18.969 0.153 1 88.31 181 ALA B CA 1
ATOM 3389 C C . ALA B 1 181 ? 7.805 17.719 -0.454 1 88.31 181 ALA B C 1
ATOM 3391 O O . ALA B 1 181 ? 7.879 16.625 0.131 1 88.31 181 ALA B O 1
ATOM 3392 N N . PHE B 1 182 ? 7.156 17.938 -1.625 1 83.62 182 PHE B N 1
ATOM 3393 C CA . PHE B 1 182 ? 6.57 16.828 -2.379 1 83.62 182 PHE B CA 1
ATOM 3394 C C . PHE B 1 182 ? 5.469 16.156 -1.576 1 83.62 182 PHE B C 1
ATOM 3396 O O . PHE B 1 182 ? 5.383 14.922 -1.546 1 83.62 182 PHE B O 1
ATOM 3403 N N . ILE B 1 183 ? 4.715 16.906 -0.924 1 91.12 183 ILE B N 1
ATOM 3404 C CA . ILE B 1 183 ? 3.678 16.344 -0.065 1 91.12 183 ILE B CA 1
ATOM 3405 C C . ILE B 1 183 ? 2.406 16.109 -0.877 1 91.12 183 ILE B C 1
ATOM 3407 O O . ILE B 1 183 ? 1.757 17.062 -1.314 1 91.12 183 ILE B O 1
ATOM 3411 N N . SER B 1 184 ? 2.076 14.789 -1.012 1 89.44 184 SER B N 1
ATOM 3412 C CA . SER B 1 184 ? 0.896 14.391 -1.771 1 89.44 184 SER B CA 1
ATOM 3413 C C . SER B 1 184 ? -0.381 14.93 -1.135 1 89.44 184 SER B C 1
ATOM 3415 O O . SER B 1 184 ? -0.558 14.844 0.082 1 89.44 184 SER B O 1
ATOM 3417 N N . GLY B 1 185 ? -1.231 15.492 -1.979 1 94.31 185 GLY B N 1
ATOM 3418 C CA . GLY B 1 185 ? -2.518 15.984 -1.517 1 94.31 185 GLY B CA 1
ATOM 3419 C C . GLY B 1 185 ? -2.455 17.422 -1.01 1 94.31 185 GLY B C 1
ATOM 3420 O O . GLY B 1 185 ? -3.488 18.016 -0.718 1 94.31 185 GLY B O 1
ATOM 3421 N N . ALA B 1 186 ? -1.265 17.938 -0.946 1 95.19 186 ALA B N 1
ATOM 3422 C CA . ALA B 1 186 ? -1.114 19.297 -0.436 1 95.19 186 ALA B CA 1
ATOM 3423 C C . ALA B 1 186 ? -1.886 20.297 -1.296 1 95.19 186 ALA B C 1
ATOM 3425 O O . ALA B 1 186 ? -1.903 20.172 -2.523 1 95.19 186 ALA B O 1
ATOM 3426 N N . GLY B 1 187 ? -2.459 21.266 -0.67 1 94.44 187 GLY B N 1
ATOM 3427 C CA . GLY B 1 187 ? -3.336 22.219 -1.34 1 94.44 187 GLY B CA 1
ATOM 3428 C C . GLY B 1 187 ? -4.805 21.859 -1.23 1 94.44 187 GLY B C 1
ATOM 3429 O O . GLY B 1 187 ? -5.668 22.734 -1.232 1 94.44 187 GLY B O 1
ATOM 3430 N N . ALA B 1 188 ? -5.062 20.547 -1.163 1 95.94 188 ALA B N 1
ATOM 3431 C CA . ALA B 1 188 ? -6.438 20.078 -1.059 1 95.94 188 ALA B CA 1
ATOM 3432 C C . ALA B 1 188 ? -6.707 19.469 0.319 1 95.94 188 ALA B C 1
ATOM 3434 O O . ALA B 1 188 ? -7.855 19.406 0.76 1 95.94 188 ALA B O 1
ATOM 3435 N N . SER B 1 189 ? -5.695 19.047 1.001 1 97.56 189 SER B N 1
ATOM 3436 C CA . SER B 1 189 ? -5.844 18.406 2.303 1 97.56 189 SER B CA 1
ATOM 3437 C C . SER B 1 189 ? -6.234 19.422 3.377 1 97.56 189 SER B C 1
ATOM 3439 O O . SER B 1 189 ? -5.773 20.562 3.354 1 97.56 189 SER B O 1
ATOM 3441 N N . LYS B 1 190 ? -7.035 18.922 4.262 1 97.38 190 LYS B N 1
ATOM 3442 C CA . LYS B 1 190 ? -7.398 19.703 5.438 1 97.38 190 LYS B CA 1
ATOM 3443 C C . LYS B 1 190 ? -6.473 19.406 6.613 1 97.38 190 LYS B C 1
ATOM 3445 O O . LYS B 1 190 ? -6.203 20.281 7.441 1 97.38 190 LYS B O 1
ATOM 3450 N N . HIS B 1 191 ? -6.07 18.188 6.691 1 96.62 191 HIS B N 1
ATOM 3451 C CA . HIS B 1 191 ? -5.234 17.734 7.797 1 96.62 191 HIS B CA 1
ATOM 3452 C C . HIS B 1 191 ? -3.875 17.25 7.297 1 96.62 191 HIS B C 1
ATOM 3454 O O . HIS B 1 191 ? -3.795 16.531 6.305 1 96.62 191 HIS B O 1
ATOM 3460 N N . TYR B 1 192 ? -2.871 17.688 7.973 1 96.44 192 TYR B N 1
ATOM 3461 C CA . TYR B 1 192 ? -1.491 17.328 7.668 1 96.44 192 TYR B CA 1
ATOM 3462 C C . TYR B 1 192 ? -0.827 16.641 8.859 1 96.44 192 TYR B C 1
ATOM 3464 O O . TYR B 1 192 ? -0.727 17.234 9.938 1 96.44 192 TYR B O 1
ATOM 3472 N N . VAL B 1 193 ? -0.442 15.383 8.625 1 93.5 193 VAL B N 1
ATOM 3473 C CA . VAL B 1 193 ? 0.361 14.664 9.609 1 93.5 193 VAL B CA 1
ATOM 3474 C C . VAL B 1 193 ? 1.843 14.938 9.367 1 93.5 193 VAL B C 1
ATOM 3476 O O . VAL B 1 193 ? 2.438 14.398 8.43 1 93.5 193 VAL B O 1
ATOM 3479 N N . VAL B 1 194 ? 2.443 15.711 10.281 1 92.62 194 VAL B N 1
ATOM 3480 C CA . VAL B 1 194 ? 3.777 16.25 10.023 1 92.62 194 VAL B CA 1
ATOM 3481 C C . VAL B 1 194 ? 4.777 15.633 11.008 1 92.62 194 VAL B C 1
ATOM 3483 O O . VAL B 1 194 ? 4.602 15.742 12.227 1 92.62 194 VAL B O 1
ATOM 3486 N N . MET B 1 195 ? 5.797 15.109 10.422 1 87.94 195 MET B N 1
ATOM 3487 C CA . MET B 1 195 ? 6.902 14.602 11.227 1 87.94 195 MET B CA 1
ATOM 3488 C C . MET B 1 195 ? 7.898 15.719 11.539 1 87.94 195 MET B C 1
ATOM 3490 O O . MET B 1 195 ? 8.359 16.422 10.633 1 87.94 195 MET B O 1
ATOM 3494 N N . VAL B 1 196 ? 8.18 15.812 12.828 1 89.31 196 VAL B N 1
ATOM 3495 C CA . VAL B 1 196 ? 9.062 16.891 13.266 1 89.31 196 VAL B CA 1
ATOM 3496 C C . VAL B 1 196 ? 10.086 16.344 14.266 1 89.31 196 VAL B C 1
ATOM 3498 O O . VAL B 1 196 ? 9.898 15.273 14.836 1 89.31 196 VAL B O 1
ATOM 3501 N N . ARG B 1 197 ? 11.109 17.141 14.344 1 87.44 197 ARG B N 1
ATOM 3502 C CA . ARG B 1 197 ? 12.109 16.859 15.375 1 87.44 197 ARG B CA 1
ATOM 3503 C C . ARG B 1 197 ? 11.914 17.75 16.594 1 87.44 197 ARG B C 1
ATOM 3505 O O . ARG B 1 197 ? 11.734 18.969 16.453 1 87.44 197 ARG B O 1
ATOM 3512 N N . ARG B 1 198 ? 11.984 17.078 17.719 1 87.56 198 ARG B N 1
ATOM 3513 C CA . ARG B 1 198 ? 11.961 17.875 18.938 1 87.56 198 ARG B CA 1
ATOM 3514 C C . ARG B 1 198 ? 13.25 18.672 19.094 1 87.56 198 ARG B C 1
ATOM 3516 O O . ARG B 1 198 ? 14.344 18.141 18.906 1 87.56 198 ARG B O 1
ATOM 3523 N N . ASP B 1 199 ? 13.125 19.906 19.406 1 85.12 199 ASP B N 1
ATOM 3524 C CA . ASP B 1 199 ? 14.281 20.797 19.531 1 85.12 199 ASP B CA 1
ATOM 3525 C C . ASP B 1 199 ? 15.242 20.312 20.609 1 85.12 199 ASP B C 1
ATOM 3527 O O . ASP B 1 199 ? 16.453 20.438 20.469 1 85.12 199 ASP B O 1
ATOM 3531 N N . ASP B 1 200 ? 14.727 19.766 21.625 1 80.19 200 ASP B N 1
ATOM 3532 C CA . ASP B 1 200 ? 15.562 19.297 22.719 1 80.19 200 ASP B CA 1
ATOM 3533 C C . ASP B 1 200 ? 15.68 17.766 22.688 1 80.19 200 ASP B C 1
ATOM 3535 O O . ASP B 1 200 ? 16.047 17.156 23.688 1 80.19 200 ASP B O 1
ATOM 3539 N N . GLY B 1 201 ? 15.328 17.328 21.578 1 74.69 201 GLY B N 1
ATOM 3540 C CA . GLY B 1 201 ? 15.273 15.883 21.547 1 74.69 201 GLY B CA 1
ATOM 3541 C C . GLY B 1 201 ? 16.594 15.234 21.188 1 74.69 201 GLY B C 1
ATOM 3542 O O . GLY B 1 201 ? 17.547 15.93 20.812 1 74.69 201 GLY B O 1
ATOM 3543 N N . GLN B 1 202 ? 16.719 13.969 21.516 1 73.62 202 GLN B N 1
ATOM 3544 C CA . GLN B 1 202 ? 17.906 13.18 21.172 1 73.62 202 GLN B CA 1
ATOM 3545 C C . GLN B 1 202 ? 18.109 13.156 19.656 1 73.62 202 GLN B C 1
ATOM 3547 O O . GLN B 1 202 ? 17.156 13.258 18.891 1 73.62 202 GLN B O 1
ATOM 3552 N N . PRO B 1 203 ? 19.375 13.188 19.391 1 71.12 203 PRO B N 1
ATOM 3553 C CA . PRO B 1 203 ? 19.641 13.047 17.953 1 71.12 203 PRO B CA 1
ATOM 3554 C C . PRO B 1 203 ? 19.078 11.758 17.375 1 71.12 203 PRO B C 1
ATOM 3556 O O . PRO B 1 203 ? 18.797 10.812 18.109 1 71.12 203 PRO B O 1
ATOM 3559 N N . GLY B 1 204 ? 18.938 11.867 16.188 1 68.5 204 GLY B N 1
ATOM 3560 C CA . GLY B 1 204 ? 18.5 10.664 15.492 1 68.5 204 GLY B CA 1
ATOM 3561 C C . GLY B 1 204 ? 17 10.461 15.562 1 68.5 204 GLY B C 1
ATOM 3562 O O . GLY B 1 204 ? 16.234 11.406 15.805 1 68.5 204 GLY B O 1
ATOM 3563 N N . ALA B 1 205 ? 16.484 9.305 15.367 1 68.38 205 ALA B N 1
ATOM 3564 C CA . ALA B 1 205 ? 15.078 8.953 15.203 1 68.38 205 ALA B CA 1
ATOM 3565 C C . ALA B 1 205 ? 14.32 9.117 16.516 1 68.38 205 ALA B C 1
ATOM 3567 O O . ALA B 1 205 ? 13.117 9.398 16.516 1 68.38 205 ALA B O 1
ATOM 3568 N N . LYS B 1 206 ? 14.922 8.977 17.625 1 71.75 206 LYS B N 1
ATOM 3569 C CA . LYS B 1 206 ? 14.281 9.023 18.922 1 71.75 206 LYS B CA 1
ATOM 3570 C C . LYS B 1 206 ? 13.75 10.422 19.234 1 71.75 206 LYS B C 1
ATOM 3572 O O . LYS B 1 206 ? 12.883 10.586 20.094 1 71.75 206 LYS B O 1
ATOM 3577 N N . GLY B 1 207 ? 14.18 11.383 18.516 1 77.56 207 GLY B N 1
ATOM 3578 C CA . GLY B 1 207 ? 13.727 12.742 18.75 1 77.56 207 GLY B CA 1
ATOM 3579 C C . GLY B 1 207 ? 12.633 13.18 17.781 1 77.56 207 GLY B C 1
ATOM 3580 O O . GLY B 1 207 ? 12.188 14.328 17.828 1 77.56 207 GLY B O 1
ATOM 3581 N N . ILE B 1 208 ? 12.172 12.258 16.984 1 80.69 208 ILE B N 1
ATOM 3582 C CA . ILE B 1 208 ? 11.18 12.609 15.977 1 80.69 208 ILE B CA 1
ATOM 3583 C C . ILE B 1 208 ? 9.781 12.211 16.469 1 80.69 208 ILE B C 1
ATOM 3585 O O . ILE B 1 208 ? 9.609 11.133 17.047 1 80.69 208 ILE B O 1
ATOM 3589 N N . PHE B 1 209 ? 8.781 13.047 16.266 1 83.06 209 PHE B N 1
ATOM 3590 C CA . PHE B 1 209 ? 7.391 12.734 16.562 1 83.06 209 PHE B CA 1
ATOM 3591 C C . PHE B 1 209 ? 6.461 13.383 15.547 1 83.06 209 PHE B C 1
ATOM 3593 O O . PHE B 1 209 ? 6.922 13.961 14.555 1 83.06 209 PHE B O 1
ATOM 3600 N N . CYS B 1 210 ? 5.156 13.172 15.789 1 87.94 210 CYS B N 1
ATOM 3601 C CA . CYS B 1 210 ? 4.188 13.586 14.781 1 87.94 210 CYS B CA 1
ATOM 3602 C C . CYS B 1 210 ? 3.217 14.609 15.344 1 87.94 210 CYS B C 1
ATOM 3604 O O . CYS B 1 210 ? 2.777 14.492 16.484 1 87.94 210 CYS B O 1
ATOM 3606 N N . LEU B 1 211 ? 2.949 15.594 14.516 1 91.44 211 LEU B N 1
ATOM 3607 C CA . LEU B 1 211 ? 1.953 16.609 14.844 1 91.44 211 LEU B CA 1
ATOM 3608 C C . LEU B 1 211 ? 0.829 16.625 13.812 1 91.44 211 LEU B C 1
ATOM 3610 O O . LEU B 1 211 ? 1.048 16.297 12.641 1 91.44 211 LEU B O 1
ATOM 3614 N N . LEU B 1 212 ? -0.326 16.922 14.312 1 93.94 212 LEU B N 1
ATOM 3615 C CA . LEU B 1 212 ? -1.449 17.172 13.414 1 93.94 212 LEU B CA 1
ATOM 3616 C C . LEU B 1 212 ? -1.64 18.656 13.172 1 93.94 212 LEU B C 1
ATOM 3618 O O . LEU B 1 212 ? -1.946 19.406 14.109 1 93.94 212 LEU B O 1
ATOM 3622 N N . ILE B 1 213 ? -1.466 19.062 11.922 1 95.5 213 ILE B N 1
ATOM 3623 C CA . ILE B 1 213 ? -1.572 20.453 11.531 1 95.5 213 ILE B CA 1
ATOM 3624 C C . ILE B 1 213 ? -2.729 20.641 10.555 1 95.5 213 ILE B C 1
ATOM 3626 O O . ILE B 1 213 ? -2.93 19.797 9.664 1 95.5 213 ILE B O 1
ATOM 3630 N N . HIS B 1 214 ? -3.475 21.719 10.703 1 95.56 214 HIS B N 1
ATOM 3631 C CA . HIS B 1 214 ? -4.641 21.969 9.859 1 95.56 214 HIS B CA 1
ATOM 3632 C C . HIS B 1 214 ? -4.398 23.125 8.906 1 95.56 214 HIS B C 1
ATOM 3634 O O . HIS B 1 214 ? -3.697 24.078 9.242 1 95.56 214 HIS B O 1
ATOM 3640 N N . ASP B 1 215 ? -5.016 22.938 7.805 1 96 215 ASP B N 1
ATOM 3641 C CA . ASP B 1 215 ? -4.973 24.031 6.848 1 96 215 ASP B CA 1
ATOM 3642 C C . ASP B 1 215 ? -5.547 25.312 7.457 1 96 215 ASP B C 1
ATOM 3644 O O . ASP B 1 215 ? -6.535 25.266 8.195 1 96 215 ASP B O 1
ATOM 3648 N N . GLY B 1 216 ? -4.875 26.484 7.176 1 95.62 216 GLY B N 1
ATOM 3649 C CA . GLY B 1 216 ? -5.387 27.766 7.625 1 95.62 216 GLY B CA 1
ATOM 3650 C C . GLY B 1 216 ? -4.758 28.234 8.922 1 95.62 216 GLY B C 1
ATOM 3651 O O . GLY B 1 216 ? -4.902 29.406 9.297 1 95.62 216 GLY B O 1
ATOM 3652 N N . MET B 1 217 ? -4.082 27.391 9.586 1 95.44 217 MET B N 1
ATOM 3653 C CA . MET B 1 217 ? -3.428 27.797 10.828 1 95.44 217 MET B CA 1
ATOM 3654 C C . MET B 1 217 ? -2.391 28.891 10.562 1 95.44 217 MET B C 1
ATOM 3656 O O . MET B 1 217 ? -1.674 28.844 9.562 1 95.44 217 MET B O 1
ATOM 3660 N N . GLN B 1 218 ? -2.359 29.812 11.523 1 96.38 218 GLN B N 1
ATOM 3661 C CA . GLN B 1 218 ? -1.364 30.875 11.414 1 96.38 218 GLN B CA 1
ATOM 3662 C C . GLN B 1 218 ? 0.052 30.312 11.508 1 96.38 218 GLN B C 1
ATOM 3664 O O . GLN B 1 218 ? 0.361 29.547 12.414 1 96.38 218 GLN B O 1
ATOM 3669 N N . GLY B 1 219 ? 0.9 30.688 10.5 1 97.75 219 GLY B N 1
ATOM 3670 C CA . GLY B 1 219 ? 2.264 30.188 10.461 1 97.75 219 GLY B CA 1
ATOM 3671 C C . GLY B 1 219 ? 2.441 29.031 9.508 1 97.75 219 GLY B C 1
ATOM 3672 O O . GLY B 1 219 ? 3.564 28.578 9.273 1 97.75 219 GLY B O 1
ATOM 3673 N N . PHE B 1 220 ? 1.331 28.5 9.016 1 97.75 220 PHE B N 1
ATOM 3674 C CA . PHE B 1 220 ? 1.35 27.422 8.047 1 97.75 220 PHE B CA 1
ATOM 3675 C C . PHE B 1 220 ? 1.01 27.922 6.648 1 97.75 220 PHE B C 1
ATOM 3677 O O . PHE B 1 220 ? -0.043 28.531 6.445 1 97.75 220 PHE B O 1
ATOM 3684 N N . SER B 1 221 ? 1.946 27.672 5.723 1 97.62 221 SER B N 1
ATOM 3685 C CA . SER B 1 221 ? 1.691 28.094 4.344 1 97.62 221 SER B CA 1
ATOM 3686 C C . SER B 1 221 ? 2.074 26.984 3.357 1 97.62 221 SER B C 1
ATOM 3688 O O . SER B 1 221 ? 2.877 26.109 3.68 1 97.62 221 SER B O 1
ATOM 3690 N N . GLN B 1 222 ? 1.474 27 2.215 1 96.19 222 GLN B N 1
ATOM 3691 C CA . GLN B 1 222 ? 1.691 26.047 1.142 1 96.19 222 GLN B CA 1
ATOM 3692 C C . GLN B 1 222 ? 2.129 26.734 -0.144 1 96.19 222 GLN B C 1
ATOM 3694 O O . GLN B 1 222 ? 1.514 27.719 -0.565 1 96.19 222 GLN B O 1
ATOM 3699 N N . GLY B 1 223 ? 3.205 26.266 -0.705 1 93.06 223 GLY B N 1
ATOM 3700 C CA . GLY B 1 223 ? 3.697 26.828 -1.952 1 93.06 223 GLY B CA 1
ATOM 3701 C C . GLY B 1 223 ? 2.846 26.453 -3.15 1 93.06 223 GLY B C 1
ATOM 3702 O O . GLY B 1 223 ? 1.75 25.922 -2.996 1 93.06 223 GLY B O 1
ATOM 3703 N N . LYS B 1 224 ? 3.375 26.875 -4.305 1 88.56 224 LYS B N 1
ATOM 3704 C CA . LYS B 1 224 ? 2.689 26.547 -5.551 1 88.56 224 LYS B CA 1
ATOM 3705 C C . LYS B 1 224 ? 2.748 25.047 -5.832 1 88.56 224 LYS B C 1
ATOM 3707 O O . LYS B 1 224 ? 3.613 24.344 -5.301 1 88.56 224 LYS B O 1
ATOM 3712 N N . LYS B 1 225 ? 1.789 24.625 -6.594 1 87.62 225 LYS B N 1
ATOM 3713 C CA . LYS B 1 225 ? 1.796 23.234 -7.051 1 87.62 225 LYS B CA 1
ATOM 3714 C C . LYS B 1 225 ? 3.092 22.906 -7.781 1 87.62 225 LYS B C 1
ATOM 3716 O O . LYS B 1 225 ? 3.525 23.656 -8.656 1 87.62 225 LYS B O 1
ATOM 3721 N N . GLU B 1 226 ? 3.656 21.75 -7.328 1 80.06 226 GLU B N 1
ATOM 3722 C CA . GLU B 1 226 ? 4.883 21.312 -7.988 1 80.06 226 GLU B CA 1
ATOM 3723 C C . GLU B 1 226 ? 4.582 20.641 -9.328 1 80.06 226 GLU B C 1
ATOM 3725 O O . GLU B 1 226 ? 3.598 19.906 -9.453 1 80.06 226 GLU B O 1
ATOM 3730 N N . GLN B 1 227 ? 5.418 20.906 -10.352 1 71.62 227 GLN B N 1
ATOM 3731 C CA . GLN B 1 227 ? 5.289 20.25 -11.656 1 71.62 227 GLN B CA 1
ATOM 3732 C C . GLN B 1 227 ? 5.934 18.875 -11.648 1 71.62 227 GLN B C 1
ATOM 3734 O O . GLN B 1 227 ? 7.086 18.719 -11.234 1 71.62 227 GLN B O 1
ATOM 3739 N N . LYS B 1 228 ? 4.996 17.906 -11.953 1 65.62 228 LYS B N 1
ATOM 3740 C CA . LYS B 1 228 ? 5.496 16.531 -11.945 1 65.62 228 LYS B CA 1
ATOM 3741 C C . LYS B 1 228 ? 5.453 15.922 -13.344 1 65.62 228 LYS B C 1
ATOM 3743 O O . LYS B 1 228 ? 4.688 16.359 -14.195 1 65.62 228 LYS B O 1
ATOM 3748 N N . LEU B 1 229 ? 6.5 15.047 -13.625 1 53.47 229 LEU B N 1
ATOM 3749 C CA . LEU B 1 229 ? 6.496 14.32 -14.891 1 53.47 229 LEU B CA 1
ATOM 3750 C C . LEU B 1 229 ? 5.367 13.297 -14.93 1 53.47 229 LEU B C 1
ATOM 3752 O O . LEU B 1 229 ? 4.941 12.867 -16 1 53.47 229 LEU B O 1
ATOM 3756 N N . GLY B 1 230 ? 4.879 12.953 -13.883 1 61.38 230 GLY B N 1
ATOM 3757 C CA . GLY B 1 230 ? 3.809 11.984 -13.688 1 61.38 230 GLY B CA 1
ATOM 3758 C C . GLY B 1 230 ? 3.074 12.164 -12.375 1 61.38 230 GLY B C 1
ATOM 3759 O O . GLY B 1 230 ? 3.322 13.133 -11.641 1 61.38 230 GLY B O 1
ATOM 3760 N N . TRP B 1 231 ? 1.959 11.422 -12.234 1 66.75 231 TRP B N 1
ATOM 3761 C CA . TRP B 1 231 ? 1.193 11.508 -10.992 1 66.75 231 TRP B CA 1
ATOM 3762 C C . TRP B 1 231 ? 0.38 12.797 -10.945 1 66.75 231 TRP B C 1
ATOM 3764 O O . TRP B 1 231 ? 0.243 13.406 -9.891 1 66.75 231 TRP B O 1
ATOM 3774 N N . ASN B 1 232 ? -0.057 13.125 -12.047 1 73.31 232 ASN B N 1
ATOM 3775 C CA . ASN B 1 232 ? -0.654 14.453 -12.141 1 73.31 232 ASN B CA 1
ATOM 3776 C C . ASN B 1 232 ? -2.035 14.492 -11.5 1 73.31 232 ASN B C 1
ATOM 3778 O O . ASN B 1 232 ? -2.629 15.562 -11.359 1 73.31 232 ASN B O 1
ATOM 3782 N N . THR B 1 233 ? -2.41 13.328 -11.031 1 79.44 233 THR B N 1
ATOM 3783 C CA . THR B 1 233 ? -3.736 13.312 -10.422 1 79.44 233 THR B CA 1
ATOM 3784 C C . THR B 1 233 ? -3.641 13.555 -8.914 1 79.44 233 THR B C 1
ATOM 3786 O O . THR B 1 233 ? -4.629 13.406 -8.195 1 79.44 233 THR B O 1
ATOM 3789 N N . GLN B 1 234 ? -2.445 13.82 -8.398 1 80.62 234 GLN B N 1
ATOM 3790 C CA . GLN B 1 234 ? -2.291 14.219 -7.008 1 80.62 234 GLN B CA 1
ATOM 3791 C C . GLN B 1 234 ? -1.335 15.406 -6.875 1 80.62 234 GLN B C 1
ATOM 3793 O O . GLN B 1 234 ? -0.143 15.281 -7.168 1 80.62 234 GLN B O 1
ATOM 3798 N N . PRO B 1 235 ? -1.861 16.484 -6.371 1 86.25 235 PRO B N 1
ATOM 3799 C CA . PRO B 1 235 ? -1.021 17.672 -6.238 1 86.25 235 PRO B CA 1
ATOM 3800 C C . PRO B 1 235 ? 0.027 17.531 -5.137 1 86.25 235 PRO B C 1
ATOM 3802 O O . PRO B 1 235 ? -0.225 16.891 -4.117 1 86.25 235 PRO B O 1
ATOM 3805 N N . THR B 1 236 ? 1.194 18.062 -5.414 1 87.38 236 THR B N 1
ATOM 3806 C CA . THR B 1 236 ? 2.223 18.188 -4.387 1 87.38 236 THR B CA 1
ATOM 3807 C C . THR B 1 236 ? 2.672 19.641 -4.246 1 87.38 236 THR B C 1
ATOM 3809 O O . THR B 1 236 ? 2.629 20.406 -5.211 1 87.38 236 THR B O 1
ATOM 3812 N N . ARG B 1 237 ? 2.969 20.016 -3.061 1 92 237 ARG B N 1
ATOM 3813 C CA . ARG B 1 237 ? 3.438 21.359 -2.766 1 92 237 ARG B CA 1
ATOM 3814 C C . ARG B 1 237 ? 4.523 21.344 -1.694 1 92 237 ARG B C 1
ATOM 3816 O O . ARG B 1 237 ? 4.668 20.359 -0.966 1 92 237 ARG B O 1
ATOM 3823 N N . ILE B 1 238 ? 5.266 22.406 -1.715 1 92.56 238 ILE B N 1
ATOM 3824 C CA . ILE B 1 238 ? 6.129 22.688 -0.57 1 92.56 238 ILE B CA 1
ATOM 3825 C C . ILE B 1 238 ? 5.297 23.266 0.572 1 92.56 238 ILE B C 1
ATOM 3827 O O . ILE B 1 238 ? 4.441 24.125 0.351 1 92.56 238 ILE B O 1
ATOM 3831 N N . LEU B 1 239 ? 5.531 22.734 1.741 1 97 239 LEU B N 1
ATOM 3832 C CA . LEU B 1 239 ? 4.914 23.25 2.957 1 97 239 LEU B CA 1
ATOM 3833 C C . LEU B 1 239 ? 5.934 24.031 3.791 1 97 239 LEU B C 1
ATOM 3835 O O . LEU B 1 239 ? 7.086 23.609 3.908 1 97 239 LEU B O 1
ATOM 3839 N N . THR B 1 240 ? 5.422 25.109 4.352 1 97.75 240 THR B N 1
ATOM 3840 C CA . THR B 1 240 ? 6.293 25.922 5.191 1 97.75 240 THR B CA 1
ATOM 3841 C C . THR B 1 240 ? 5.641 26.203 6.539 1 97.75 240 THR B C 1
ATOM 3843 O O . THR B 1 240 ? 4.453 26.531 6.605 1 97.75 240 THR B O 1
ATOM 3846 N N . PHE B 1 241 ? 6.414 26.062 7.531 1 97.88 241 PHE B N 1
ATOM 3847 C CA . PHE B 1 241 ? 6.02 26.344 8.906 1 97.88 241 PHE B CA 1
ATOM 3848 C C . PHE B 1 241 ? 6.875 27.469 9.492 1 97.88 241 PHE B C 1
ATOM 3850 O O . PHE B 1 241 ? 8.102 27.344 9.562 1 97.88 241 PHE B O 1
ATOM 3857 N N . GLU B 1 242 ? 6.219 28.5 9.898 1 98.12 242 GLU B N 1
ATOM 3858 C CA . GLU B 1 242 ? 6.891 29.641 10.5 1 98.12 242 GLU B CA 1
ATOM 3859 C C . GLU B 1 242 ? 6.262 30 11.844 1 98.12 242 GLU B C 1
ATOM 3861 O O . GLU B 1 242 ? 5.227 30.672 11.891 1 98.12 242 GLU B O 1
ATOM 3866 N N . ASP B 1 243 ? 6.965 29.672 12.906 1 97.19 243 ASP B N 1
ATOM 3867 C CA . ASP B 1 243 ? 6.508 29.875 14.273 1 97.19 243 ASP B CA 1
ATOM 3868 C C . ASP B 1 243 ? 5.062 29.422 14.453 1 97.19 243 ASP B C 1
ATOM 3870 O O . ASP B 1 243 ? 4.246 30.141 15.031 1 97.19 243 ASP B O 1
ATOM 3874 N N . LEU B 1 244 ? 4.781 28.328 13.867 1 97.12 244 LEU B N 1
ATOM 3875 C CA . LEU B 1 244 ? 3.445 27.75 13.945 1 97.12 244 LEU B CA 1
ATOM 3876 C C . LEU B 1 244 ? 3.193 27.156 15.32 1 97.12 244 LEU B C 1
ATOM 3878 O O . LEU B 1 244 ? 3.977 26.328 15.797 1 97.12 244 LEU B O 1
ATOM 3882 N N . LYS B 1 245 ? 2.109 27.594 15.93 1 94.69 245 LYS B N 1
ATOM 3883 C CA . LYS B 1 245 ? 1.751 27.078 17.25 1 94.69 245 LYS B CA 1
ATOM 3884 C C . LYS B 1 245 ? 0.783 25.906 17.125 1 94.69 245 LYS B C 1
ATOM 3886 O O . LYS B 1 245 ? -0.302 26.047 16.562 1 94.69 245 LYS B O 1
ATOM 3891 N N . VAL B 1 246 ? 1.247 24.812 17.594 1 93.81 246 VAL B N 1
ATOM 3892 C CA . VAL B 1 246 ? 0.425 23.609 17.516 1 93.81 246 VAL B CA 1
ATOM 3893 C C . VAL B 1 246 ? 0.125 23.078 18.922 1 93.81 246 VAL B C 1
ATOM 3895 O O . VAL B 1 246 ? 1.043 22.844 19.703 1 93.81 246 VAL B O 1
ATOM 3898 N N . VAL B 1 247 ? -1.11 22.828 19.25 1 81.44 247 VAL B N 1
ATOM 3899 C CA . VAL B 1 247 ? -1.532 22.344 20.562 1 81.44 247 VAL B CA 1
ATOM 3900 C C . VAL B 1 247 ? -1.769 20.844 20.5 1 81.44 247 VAL B C 1
ATOM 3902 O O . VAL B 1 247 ? -1.62 20.141 21.516 1 81.44 247 VAL B O 1
ATOM 3905 N N . THR B 1 248 ? -2.146 20.391 19.359 1 63.97 248 THR B N 1
ATOM 3906 C CA . THR B 1 248 ? -2.611 19.016 19.234 1 63.97 248 THR B CA 1
ATOM 3907 C C . THR B 1 248 ? -1.462 18.094 18.859 1 63.97 248 THR B C 1
ATOM 3909 O O . THR B 1 248 ? -0.782 18.312 17.844 1 63.97 248 THR B O 1
ATOM 3912 N N . ILE B 1 249 ? -1.172 17.234 19.875 1 63.22 249 ILE B N 1
ATOM 3913 C CA . ILE B 1 249 ? -0.134 16.234 19.625 1 63.22 249 ILE B CA 1
ATOM 3914 C C . ILE B 1 249 ? -0.773 14.859 19.406 1 63.22 249 ILE B C 1
ATOM 3916 O O . ILE B 1 249 ? -1.748 14.516 20.078 1 63.22 249 ILE B O 1
ATOM 3920 N N . PHE B 1 250 ? -0.685 14.312 18.219 1 56.38 250 PHE B N 1
ATOM 3921 C CA . PHE B 1 250 ? -1.186 12.945 18.141 1 56.38 250 PHE B CA 1
ATOM 3922 C C . PHE B 1 250 ? -0.137 11.961 18.641 1 56.38 250 PHE B C 1
ATOM 3924 O O . PHE B 1 250 ? -0.47 10.844 19.047 1 56.38 250 PHE B O 1
ATOM 3931 N N . LEU B 1 251 ? 1.144 12.094 18.266 1 54.38 251 LEU B N 1
ATOM 3932 C CA . LEU B 1 251 ? 2.166 11.203 18.812 1 54.38 251 LEU B CA 1
ATOM 3933 C C . LEU B 1 251 ? 3.244 12.008 19.531 1 54.38 251 LEU B C 1
ATOM 3935 O O . LEU B 1 251 ? 3.652 13.07 19.062 1 54.38 251 LEU B O 1
#

InterPro domains:
  IPR006091 Acyl-CoA dehydrogenase/oxidase, middle domain [PF02770] (149-243)
  IPR009100 Acyl-CoA dehydrogenase/oxidase, N-terminal and middle domain superfamily [SSF56645] (29-246)
  IPR013786 Acyl-CoA dehydrogenase/oxidase, N-terminal [PF02771] (38-143)
  IPR037069 Acyl-CoA dehydrogenase/oxidase, N-terminal domain superfamily [G3DSA:1.10.540.10] (16-145)
  IPR046373 Acyl-CoA oxidase/dehydrogenase, middle domain superfamily [G3DSA:2.40.110.10] (147-248)
  IPR052547 Mitochondrial Isobutyryl-CoA Dehydrogenase [PTHR43831] (14-246)

Nearest PDB structures (foldseek):
  1rx0-assembly1_C  TM=9.284E-01  e=1.063E-30  Homo sapiens
  8i4p-assembly1_A  TM=8.882E-01  e=8.034E-21  Thermobifida fusca YX
  7w0j-assembly1_A  TM=9.139E-01  e=1.931E-20  Thermobifida fusca YX
  4iv6-assembly1_B  TM=9.225E-01  e=1.782E-19  Mycolicibacterium smegmatis MC2 155
  6es9-assembly1_A  TM=8.300E-01  e=2.624E-18  Paracoccus denitrificans PD1222